Protein 4NAV (pdb70)

Radius of gyration: 31.46 Å; Cα contacts (8 Å, |Δi|>4): 1525; chains: 4; bounding box: 74×83×72 Å

Solvent-accessible surface area: 30899 Å² total; per-residue (Å²): 131,107,68,44,6,36,60,66,28,51,73,54,12,41,88,75,0,44,99,2,77,2,0,0,0,11,0,41,2,0,4,0,34,46,143,74,81,140,71,188,78,41,37,63,25,4,3,3,7,29,28,2,3,27,0,2,95,6,0,61,116,16,48,1,73,3,0,0,0,6,57,48,93,21,52,3,0,55,37,10,0,80,72,17,50,17,102,34,50,68,42,23,115,55,7,102,55,11,1,77,55,8,8,87,86,70,67,36,58,53,71,50,1,0,0,0,0,21,55,90,76,2,36,47,0,3,115,28,14,19,3,27,0,0,2,51,51,12,69,87,132,0,26,129,115,5,174,16,84,3,166,29,142,1,3,85,7,0,0,6,18,0,0,2,2,0,1,15,21,36,64,52,29,119,65,3,26,68,105,40,42,81,188,161,48,10,37,124,132,34,59,74,62,4,41,84,64,0,46,97,1,127,1,0,0,0,11,0,19,0,0,4,0,28,0,38,15,42,1,51,54,79,16,96,81,64,28,47,53,29,124,98,2,3,70,0,3,98,34,0,58,166,25,59,3,74,3,2,0,0,5,57,50,90,24,133,41,0,81,74,46,0,80,104,17,49,13,137,42,66,66,42,22,116,42,7,85,102,11,1,53,48,16,6,143,83,67,68,29,60,53,71,43,0,0,0,0,0,2,8,0,45,2,0,16,0,2,95,30,14,17,3,26,0,0,1,53,28,11,6,47,2,0,23,75,77,8,114,13,82,3,160,28,89,0,16,97,7,0,0,57,16,0,0,30,2,0,11,17,21,54,64,62,53,123,70,30,112,66,79,146,87,140,127,104,56,42,3,38,60,68,27,30,73,62,4,41,69,77,0,42,146,2,122,1,0,0,0,12,1,41,2,0,4,0,23,46,126,76,79,140,77,194,82,40,44,63,22,4,1,2,5,32,21,3,3,20,0,6,98,16,0,64,92,25,56,3,67,4,2,2,0,5,57,49,93,22,60,3,0,99,26,13,0,143,80,27,50,20,62,38,69,71,43,30,115,39,7,94,108,10,2,75,52,14,5,158,84,75,68,23,58,54,99,52,1,0,0,0,0,22,55,90,78,1,33,48,0,2,115,30,14,20,3,26,0,0,1,54,38,11,68,88,134,0,24,130,115,7,119,12,82,3,157,28,116,0,2,61,6,0,0,4,17,0,0,2,2,0,1,17,21,55,65,58,27,122,71,17,31,68,86,50,79,198,119,152,43,10,37,82,140,34,85,74,83,15,40,69,106,0,42,149,1,81,1,0,0,0,11,0,23,1,0,3,0,49,2,55,16,47,1,44,107,60,15,97,75,62,27,46,52,31,123,98,2,2,59,0,2,93,33,0,62,160,20,46,1,68,4,3,0,0,5,57,49,99,26,86,40,0,90,49,44,0,126,109,21,47,18,59,41,34,56,41,26,117,30,8,67,98,15,1,80,58,27,6,158,131,61,67,34,53,52,99,53,1,0,0,0,0,2,9,0,45,1,0,11,0,3,94,30,14,11,8,14,0,0,1,50,23,11,4,45,4,0,23,78,82,5,153,10,83,3,160,28,124,0,16,102,8,0,0,65,17,0,0,30,2,0,14,17,21,49,66,62,50,121,71,31,111,71,80,146,82,145

CATH classification: 3.40.50.1000

Structure (mmCIF, N/CA/C/O backbone):
data_4NAV
#
_entry.id   4NAV
#
_cell.length_a   88.903
_cell.length_b   156.017
_cell.length_c   111.509
_cell.angle_alpha   90.00
_cell.angle_beta   90.00
_cell.angle_gamma   90.00
#
_symmetry.space_group_name_H-M   'C 2 2 21'
#
loop_
_entity.id
_entity.type
_entity.pdbx_description
1 polymer 'HYPOTHETICAL PROTEIN XCC279'
2 water water
#
loop_
_atom_site.group_PDB
_atom_site.id
_atom_site.type_symbol
_atom_site.label_atom_id
_atom_site.label_alt_id
_atom_site.label_comp_id
_atom_site.label_asym_id
_atom_site.label_entity_id
_atom_site.label_seq_id
_atom_site.pdbx_PDB_ins_code
_atom_site.Cartn_x
_atom_site.Cartn_y
_atom_site.Cartn_z
_atom_site.occupancy
_atom_site.B_iso_or_equiv
_atom_site.auth_seq_id
_atom_site.auth_comp_id
_atom_site.auth_asym_id
_atom_site.auth_atom_id
_atom_site.pdbx_PDB_model_num
ATOM 1 N N . MET A 1 1 ? -23.221 41.514 18.297 1.00 82.73 1 MET D N 1
ATOM 2 C CA . MET A 1 1 ? -22.642 41.412 16.910 1.00 82.55 1 MET D CA 1
ATOM 3 C C . MET A 1 1 ? -22.071 40.005 16.594 1.00 72.58 1 MET D C 1
ATOM 4 O O . MET A 1 1 ? -21.004 39.633 17.094 1.00 70.05 1 MET D O 1
ATOM 9 N N . PRO A 1 2 ? -22.765 39.238 15.729 1.00 67.40 2 PRO D N 1
ATOM 10 C CA . PRO A 1 2 ? -22.396 37.830 15.503 1.00 65.95 2 PRO D CA 1
ATOM 11 C C . PRO A 1 2 ? -20.948 37.602 15.021 1.00 61.54 2 PRO D C 1
ATOM 12 O O . PRO A 1 2 ? -20.480 38.315 14.132 1.00 57.77 2 PRO D O 1
ATOM 16 N N . TYR A 1 3 ? -20.271 36.616 15.623 1.00 53.85 3 TYR D N 1
ATOM 17 C CA . TYR A 1 3 ? -18.963 36.125 15.174 1.00 46.87 3 TYR D CA 1
ATOM 18 C C . TYR A 1 3 ? -19.022 35.707 13.718 1.00 43.45 3 TYR D C 1
ATOM 19 O O . TYR A 1 3 ? -19.950 35.007 13.326 1.00 43.12 3 TYR D O 1
ATOM 28 N N . SER A 1 4 ? -18.083 36.210 12.915 1.00 39.71 4 SER D N 1
ATOM 29 C CA . SER A 1 4 ? -17.980 35.789 11.548 1.00 36.58 4 SER D CA 1
ATOM 30 C C . SER A 1 4 ? -16.560 35.505 11.258 1.00 34.47 4 SER D C 1
ATOM 31 O O . SER A 1 4 ? -15.728 36.402 11.311 1.00 33.73 4 SER D O 1
ATOM 34 N N . PRO A 1 5 ? -16.272 34.255 10.904 1.00 34.29 5 PRO D N 1
ATOM 35 C CA . PRO A 1 5 ? -14.897 33.910 10.580 1.00 33.82 5 PRO D CA 1
ATOM 36 C C . PRO A 1 5 ? -14.360 34.778 9.446 1.00 33.98 5 PRO D C 1
ATOM 37 O O . PRO A 1 5 ? -13.142 34.916 9.327 1.00 35.16 5 PRO D O 1
ATOM 41 N N . LEU A 1 6 ? -15.262 35.381 8.664 1.00 33.66 6 LEU D N 1
ATOM 42 C CA . LEU A 1 6 ? -14.880 36.098 7.453 1.00 34.02 6 LEU D CA 1
ATOM 43 C C . LEU A 1 6 ? -14.539 37.559 7.628 1.00 36.09 6 LEU D C 1
ATOM 44 O O . LEU A 1 6 ? -13.915 38.165 6.747 1.00 36.10 6 LEU D O 1
ATOM 49 N N . GLN A 1 7 ? -14.933 38.171 8.731 1.00 39.44 7 GLN D N 1
ATOM 50 C CA . GLN A 1 7 ? -14.584 39.596 8.834 1.00 43.67 7 GLN D CA 1
ATOM 51 C C . GLN A 1 7 ? -13.086 39.692 9.146 1.00 44.45 7 GLN D C 1
ATOM 52 O O . GLN A 1 7 ? -12.445 38.752 9.676 1.00 45.38 7 GLN D O 1
ATOM 58 N N . ASP A 1 8 ? -12.516 40.786 8.695 1.00 44.43 8 ASP D N 1
ATOM 59 C CA . ASP A 1 8 ? -11.080 40.993 8.783 1.00 43.04 8 ASP D CA 1
ATOM 60 C C . ASP A 1 8 ? -10.285 40.065 7.885 1.00 38.87 8 ASP D C 1
ATOM 61 O O . ASP A 1 8 ? -9.080 39.961 8.033 1.00 38.09 8 ASP D O 1
ATOM 66 N N . LEU A 1 9 ? -10.940 39.408 6.937 1.00 36.80 9 LEU D N 1
ATOM 67 C CA . LEU A 1 9 ? -10.238 38.599 5.937 1.00 35.76 9 LEU D CA 1
ATOM 68 C C . LEU A 1 9 ? -10.402 39.232 4.583 1.00 35.29 9 LEU D C 1
ATOM 69 O O . LEU A 1 9 ? -11.431 39.792 4.281 1.00 33.89 9 LEU D O 1
ATOM 74 N N . PRO A 1 10 ? -9.356 39.190 3.763 1.00 37.07 10 PRO D N 1
ATOM 75 C CA . PRO A 1 10 ? -9.482 39.909 2.472 1.00 36.61 10 PRO D CA 1
ATOM 76 C C . PRO A 1 10 ? -10.376 39.195 1.505 1.00 35.81 10 PRO D C 1
ATOM 77 O O . PRO A 1 10 ? -10.431 37.973 1.502 1.00 36.25 10 PRO D O 1
ATOM 81 N N . ALA A 1 11 ? -11.040 39.960 0.666 1.00 37.63 11 ALA D N 1
ATOM 82 C CA . ALA A 1 11 ? -11.917 39.419 -0.374 1.00 39.03 11 ALA D CA 1
ATOM 83 C C . ALA A 1 11 ? -11.286 38.265 -1.187 1.00 39.17 11 ALA D C 1
ATOM 84 O O . ALA A 1 11 ? -11.921 37.237 -1.374 1.00 40.25 11 ALA D O 1
ATOM 86 N N . ASP A 1 12 ? -10.031 38.420 -1.598 1.00 38.20 12 ASP D N 1
ATOM 87 C CA . ASP A 1 12 ? -9.377 37.422 -2.431 1.00 37.08 12 ASP D CA 1
ATOM 88 C C . ASP A 1 12 ? -9.367 36.039 -1.739 1.00 35.54 12 ASP D C 1
ATOM 89 O O . ASP A 1 12 ? -9.622 35.008 -2.353 1.00 35.20 12 ASP D O 1
ATOM 91 N N . LEU A 1 13 ? -9.095 36.041 -0.451 1.00 34.64 13 LEU D N 1
ATOM 92 C CA . LEU A 1 13 ? -8.992 34.823 0.325 1.00 34.47 13 LEU D CA 1
ATOM 93 C C . LEU A 1 13 ? -10.365 34.163 0.468 1.00 35.04 13 LEU D C 1
ATOM 94 O O . LEU A 1 13 ? -10.496 32.952 0.323 1.00 35.66 13 LEU D O 1
ATOM 99 N N . ILE A 1 14 ? -11.363 34.972 0.793 1.00 34.74 14 ILE D N 1
ATOM 100 C CA . ILE A 1 14 ? -12.718 34.510 0.937 1.00 35.91 14 ILE D CA 1
ATOM 101 C C . ILE A 1 14 ? -13.192 33.855 -0.362 1.00 36.61 14 ILE D C 1
ATOM 102 O O . ILE A 1 14 ? -13.822 32.776 -0.345 1.00 34.26 14 ILE D O 1
ATOM 107 N N . ASP A 1 15 ? -12.840 34.471 -1.478 1.00 37.52 15 ASP D N 1
ATOM 108 C CA . ASP A 1 15 ? -13.196 33.924 -2.777 1.00 40.76 15 ASP D CA 1
ATOM 109 C C . ASP A 1 15 ? -12.528 32.570 -3.041 1.00 41.32 15 ASP D C 1
ATOM 110 O O . ASP A 1 15 ? -13.127 31.725 -3.683 1.00 39.86 15 ASP D O 1
ATOM 115 N N . ARG A 1 16 ? -11.300 32.374 -2.562 1.00 41.84 16 ARG D N 1
ATOM 116 C CA . ARG A 1 16 ? -10.630 31.108 -2.774 1.00 41.67 16 ARG D CA 1
ATOM 117 C C . ARG A 1 16 ? -11.229 30.076 -1.870 1.00 40.66 16 ARG D C 1
ATOM 118 O O . ARG A 1 16 ? -11.446 28.941 -2.289 1.00 40.23 16 ARG D O 1
ATOM 126 N N . ALA A 1 17 ? -11.554 30.486 -0.645 1.00 38.30 17 ALA D N 1
ATOM 127 C CA . ALA A 1 17 ? -12.134 29.580 0.325 1.00 36.57 17 ALA D CA 1
ATOM 128 C C . ALA A 1 17 ? -13.500 29.077 -0.142 1.00 35.45 17 ALA D C 1
ATOM 129 O O . ALA A 1 17 ? -13.872 27.937 0.135 1.00 36.06 17 ALA D O 1
ATOM 131 N N . ALA A 1 18 ? -14.233 29.935 -0.839 1.00 34.76 18 ALA D N 1
ATOM 132 C CA . ALA A 1 18 ? -15.536 29.583 -1.415 1.00 36.14 18 ALA D CA 1
ATOM 133 C C . ALA A 1 18 ? -15.479 28.477 -2.459 1.00 37.40 18 ALA D C 1
ATOM 134 O O . ALA A 1 18 ? -16.492 27.831 -2.710 1.00 41.29 18 ALA D O 1
ATOM 136 N N . ARG A 1 19 ? -14.342 28.280 -3.102 1.00 38.44 19 ARG D N 1
ATOM 137 C CA . ARG A 1 19 ? -14.264 27.270 -4.151 1.00 40.95 19 ARG D CA 1
ATOM 138 C C . ARG A 1 19 ? -13.466 26.035 -3.744 1.00 38.46 19 ARG D C 1
ATOM 139 O O . ARG A 1 19 ? -13.152 25.200 -4.559 1.00 35.27 19 ARG D O 1
ATOM 147 N N . VAL A 1 20 ? -13.149 25.944 -2.460 1.00 36.25 20 VAL D N 1
ATOM 148 C CA . VAL A 1 20 ? -12.422 24.824 -1.934 1.00 35.06 20 VAL D CA 1
ATOM 149 C C . VAL A 1 20 ? -13.280 23.569 -1.938 1.00 35.48 20 VAL D C 1
ATOM 150 O O . VAL A 1 20 ? -14.307 23.518 -1.303 1.00 33.67 20 VAL D O 1
ATOM 154 N N . ARG A 1 21 ? -12.787 22.539 -2.615 1.00 37.16 21 ARG D N 1
ATOM 155 C CA . ARG A 1 21 ? -13.445 21.243 -2.691 1.00 37.11 21 ARG D CA 1
ATOM 156 C C . ARG A 1 21 ? -12.639 20.162 -2.028 1.00 36.79 21 ARG D C 1
ATOM 157 O O . ARG A 1 21 ? -13.158 19.072 -1.732 1.00 36.75 21 ARG D O 1
ATOM 165 N N . LEU A 1 22 ? -11.358 20.425 -1.834 1.00 35.88 22 LEU D N 1
ATOM 166 C CA . LEU A 1 22 ? -10.496 19.450 -1.171 1.00 35.85 22 LEU D CA 1
ATOM 167 C C . LEU A 1 22 ? -9.678 20.202 -0.147 1.00 33.85 22 LEU D C 1
ATOM 168 O O . LEU A 1 22 ? -9.028 21.203 -0.459 1.00 31.42 22 LEU D O 1
ATOM 173 N N . ALA A 1 23 ? -9.721 19.722 1.093 1.00 34.35 23 ALA D N 1
ATOM 174 C CA . ALA A 1 23 ? -8.983 20.347 2.202 1.00 33.27 23 ALA D CA 1
ATOM 175 C C . ALA A 1 23 ? -7.996 19.342 2.758 1.00 34.14 23 ALA D C 1
ATOM 176 O O . ALA A 1 23 ? -8.401 18.288 3.253 1.00 35.76 23 ALA D O 1
ATOM 178 N N . CYS A 1 24 ? -6.703 19.654 2.674 1.00 34.13 24 CYS D N 1
ATOM 179 C CA . CYS A 1 24 ? -5.664 18.733 3.136 1.00 34.64 24 CYS D CA 1
ATOM 180 C C . CYS A 1 24 ? -4.971 19.320 4.318 1.00 34.08 24 CYS D C 1
ATOM 181 O O . CYS A 1 24 ? -4.730 20.514 4.354 1.00 34.87 24 CYS D O 1
ATOM 184 N N . PHE A 1 25 ? -4.590 18.481 5.272 1.00 34.94 25 PHE D N 1
ATOM 185 C CA . PHE A 1 25 ? -3.994 18.942 6.513 1.00 33.91 25 PHE D CA 1
ATOM 186 C C . PHE A 1 25 ? -2.774 18.125 6.870 1.00 35.76 25 PHE D C 1
ATOM 187 O O . PHE A 1 25 ? -2.855 16.905 6.985 1.00 36.21 25 PHE D O 1
ATOM 195 N N . ASP A 1 26 ? -1.648 18.804 7.099 1.00 36.84 26 ASP D N 1
ATOM 196 C CA . ASP A 1 26 ? -0.520 18.196 7.791 1.00 38.21 26 ASP D CA 1
ATOM 197 C C . ASP A 1 26 ? -1.022 17.693 9.141 1.00 38.32 26 ASP D C 1
ATOM 198 O O . ASP A 1 26 ? -2.042 18.143 9.643 1.00 37.86 26 ASP D O 1
ATOM 203 N N . VAL A 1 27 ? -0.324 16.754 9.741 1.00 39.72 27 VAL D N 1
ATOM 204 C CA . VAL A 1 27 ? -0.713 16.272 11.062 1.00 39.26 27 VAL D CA 1
ATOM 205 C C . VAL A 1 27 ? 0.033 17.077 12.139 1.00 38.39 27 VAL D C 1
ATOM 206 O O . VAL A 1 27 ? -0.563 17.890 12.860 1.00 35.74 27 VAL D O 1
ATOM 210 N N . ASP A 1 28 ? 1.323 16.806 12.261 1.00 39.31 28 ASP D N 1
ATOM 211 C CA . ASP A 1 28 ? 2.102 17.365 13.337 1.00 38.88 28 ASP D CA 1
ATOM 212 C C . ASP A 1 28 ? 2.394 18.806 13.139 1.00 37.46 28 ASP D C 1
ATOM 213 O O . ASP A 1 28 ? 2.920 19.225 12.090 1.00 37.75 28 ASP D O 1
ATOM 218 N N . GLY A 1 29 ? 2.033 19.555 14.173 1.00 36.47 29 GLY D N 1
ATOM 219 C CA . GLY A 1 29 ? 2.173 20.995 14.190 1.00 36.96 29 GLY D CA 1
ATOM 220 C C . GLY A 1 29 ? 0.980 21.740 13.623 1.00 37.18 29 GLY D C 1
ATOM 221 O O . GLY A 1 29 ? 0.938 22.973 13.684 1.00 37.90 29 GLY D O 1
ATOM 222 N N . THR A 1 30 ? 0.015 21.002 13.080 1.00 37.12 30 THR D N 1
ATOM 223 C CA . THR A 1 30 ? -1.111 21.580 12.371 1.00 36.85 30 THR D CA 1
ATOM 224 C C . THR A 1 30 ? -2.422 21.158 13.026 1.00 37.29 30 THR D C 1
ATOM 225 O O . THR A 1 30 ? -3.196 22.016 13.470 1.00 36.57 30 THR D O 1
ATOM 229 N N . LEU A 1 31 ? -2.629 19.844 13.151 1.00 37.97 31 LEU D N 1
ATOM 230 C CA . LEU A 1 31 ? -3.674 19.285 14.041 1.00 38.35 31 LEU D CA 1
ATOM 231 C C . LEU A 1 31 ? -3.155 18.961 15.447 1.00 38.44 31 LEU D C 1
ATOM 232 O O . LEU A 1 31 ? -3.872 18.418 16.282 1.00 40.44 31 LEU D O 1
ATOM 237 N N . THR A 1 32 ? -1.889 19.276 15.681 1.00 39.43 32 THR D N 1
ATOM 238 C CA . THR A 1 32 ? -1.150 18.868 16.881 1.00 38.54 32 THR D CA 1
ATOM 239 C C . THR A 1 32 ? -0.335 20.082 17.220 1.00 37.12 32 THR D C 1
ATOM 240 O O . THR A 1 32 ? -0.075 20.908 16.356 1.00 36.83 32 THR D O 1
ATOM 244 N N . ASP A 1 33 ? 0.057 20.208 18.478 1.00 37.62 33 ASP D N 1
ATOM 245 C CA . ASP A 1 33 ? 0.939 21.314 18.920 1.00 36.21 33 ASP D CA 1
ATOM 246 C C . ASP A 1 33 ? 2.431 21.044 18.658 1.00 36.43 33 ASP D C 1
ATOM 247 O O . ASP A 1 33 ? 3.305 21.702 19.244 1.00 36.31 33 ASP D O 1
ATOM 252 N N . GLY A 1 34 ? 2.694 20.042 17.819 1.00 35.56 34 GLY D N 1
ATOM 253 C CA . GLY A 1 34 ? 4.011 19.621 17.455 1.00 36.36 34 GLY D CA 1
ATOM 254 C C . GLY A 1 34 ? 4.613 18.561 18.378 1.00 38.12 34 GLY D C 1
ATOM 255 O O . GLY A 1 34 ? 5.737 18.091 18.148 1.00 39.33 34 GLY D O 1
ATOM 256 N N . ARG A 1 35 ? 3.910 18.208 19.440 1.00 38.09 35 ARG D N 1
ATOM 257 C CA . ARG A 1 35 ? 4.465 17.295 20.435 1.00 39.62 35 ARG D CA 1
ATOM 258 C C . ARG A 1 35 ? 4.317 15.818 20.064 1.00 39.41 35 ARG D C 1
ATOM 259 O O . ARG A 1 35 ? 3.281 15.407 19.575 1.00 42.61 35 ARG D O 1
ATOM 267 N N . LEU A 1 36 ? 5.374 15.048 20.294 1.00 39.49 36 LEU D N 1
ATOM 268 C CA . LEU A 1 36 ? 5.363 13.584 20.243 1.00 39.19 36 LEU D CA 1
ATOM 269 C C . LEU A 1 36 ? 5.696 12.999 21.616 1.00 38.38 36 LEU D C 1
ATOM 270 O O . LEU A 1 36 ? 6.795 13.186 22.142 1.00 36.17 36 LEU D O 1
ATOM 275 N N . TYR A 1 37 ? 4.727 12.291 22.182 1.00 37.50 37 TYR D N 1
ATOM 276 C CA . TYR A 1 37 ? 4.884 11.681 23.475 1.00 37.68 37 TYR D CA 1
ATOM 277 C C . TYR A 1 37 ? 5.506 10.286 23.256 1.00 39.89 37 TYR D C 1
ATOM 278 O O . TYR A 1 37 ? 4.910 9.411 22.609 1.00 39.76 37 TYR D O 1
ATOM 287 N N . TYR A 1 38 ? 6.715 10.120 23.761 1.00 40.81 38 TYR D N 1
ATOM 288 C CA . TYR A 1 38 ? 7.426 8.864 23.688 1.00 43.90 38 TYR D CA 1
ATOM 289 C C . TYR A 1 38 ? 7.293 8.189 25.017 1.00 46.13 38 TYR D C 1
ATOM 290 O O . TYR A 1 38 ? 7.576 8.787 26.058 1.00 45.73 38 TYR D O 1
ATOM 299 N N . ASP A 1 39 ? 6.903 6.923 24.989 1.00 50.34 39 ASP D N 1
ATOM 300 C CA . ASP A 1 39 ? 6.807 6.118 26.224 1.00 54.24 39 ASP D CA 1
ATOM 301 C C . ASP A 1 39 ? 8.094 5.315 26.403 1.00 56.86 39 ASP D C 1
ATOM 302 O O . ASP A 1 39 ? 9.007 5.417 25.585 1.00 57.06 39 ASP D O 1
ATOM 307 N N . HIS A 1 40 ? 8.192 4.537 27.466 1.00 62.54 40 HIS D N 1
ATOM 308 C CA . HIS A 1 40 ? 9.474 3.886 27.796 1.00 68.75 40 HIS D CA 1
ATOM 309 C C . HIS A 1 40 ? 9.976 2.858 26.739 1.00 69.51 40 HIS D C 1
ATOM 310 O O . HIS A 1 40 ? 11.138 2.452 26.764 1.00 71.47 40 HIS D O 1
ATOM 317 N N . ALA A 1 41 ? 9.100 2.456 25.822 1.00 68.88 41 ALA D N 1
ATOM 318 C CA . ALA A 1 41 ? 9.438 1.505 24.775 1.00 70.24 41 ALA D CA 1
ATOM 319 C C . ALA A 1 41 ? 9.496 2.185 23.417 1.00 71.19 41 ALA D C 1
ATOM 320 O O . ALA A 1 41 ? 9.418 1.521 22.382 1.00 72.90 41 ALA D O 1
ATOM 322 N N . GLY A 1 42 ? 9.584 3.513 23.402 1.00 71.54 42 GLY D N 1
ATOM 323 C CA . GLY A 1 42 ? 9.644 4.265 22.139 1.00 68.51 42 GLY D CA 1
ATOM 324 C C . GLY A 1 42 ? 8.338 4.411 21.382 1.00 65.11 42 GLY D C 1
ATOM 325 O O . GLY A 1 42 ? 8.313 5.082 20.336 1.00 64.77 42 GLY D O 1
ATOM 326 N N . ASN A 1 43 ? 7.262 3.789 21.876 1.00 63.28 43 ASN D N 1
ATOM 327 C CA . ASN A 1 43 ? 5.931 3.973 21.276 1.00 64.00 43 ASN D CA 1
ATOM 328 C C . ASN A 1 43 ? 5.434 5.425 21.366 1.00 60.68 43 ASN D C 1
ATOM 329 O O . ASN A 1 43 ? 5.587 6.081 22.397 1.00 63.02 43 ASN D O 1
ATOM 331 N N . GLU A 1 44 ? 4.838 5.922 20.286 1.00 56.93 44 GLU D N 1
ATOM 332 C CA . GLU A 1 44 ? 4.497 7.344 20.171 1.00 54.51 44 GLU D CA 1
ATOM 333 C C . GLU A 1 44 ? 2.992 7.662 20.274 1.00 51.13 44 GLU D C 1
ATOM 334 O O . GLU A 1 44 ? 2.161 6.872 19.845 1.00 49.40 44 GLU D O 1
ATOM 340 N N . SER A 1 45 ? 2.668 8.825 20.855 1.00 47.59 45 SER D N 1
ATOM 341 C CA . SER A 1 45 ? 1.317 9.360 20.863 1.00 44.36 45 SER D CA 1
ATOM 342 C C . SER A 1 45 ? 1.349 10.820 20.462 1.00 43.14 45 SER D C 1
ATOM 343 O O . SER A 1 45 ? 2.364 11.493 20.619 1.00 42.65 45 SER D O 1
ATOM 346 N N . LYS A 1 46 ? 0.203 11.321 20.007 1.00 43.33 46 LYS D N 1
ATOM 347 C CA . LYS A 1 46 ? 0.033 12.733 19.645 1.00 41.32 46 LYS D CA 1
ATOM 348 C C . LYS A 1 46 ? -1.272 13.194 20.238 1.00 40.57 46 LYS D C 1
ATOM 349 O O . LYS A 1 46 ? -2.121 12.377 20.527 1.00 40.52 46 LYS D O 1
ATOM 355 N N . ALA A 1 47 ? -1.438 14.503 20.402 1.00 39.70 47 ALA D N 1
ATOM 356 C CA . ALA A 1 47 ? -2.696 15.040 20.864 1.00 38.96 47 ALA D CA 1
ATOM 357 C C . ALA A 1 47 ? -3.413 15.791 19.764 1.00 38.83 47 ALA D C 1
ATOM 358 O O . ALA A 1 47 ? -2.928 16.818 19.266 1.00 41.83 47 ALA D O 1
ATOM 360 N N . PHE A 1 48 ? -4.579 15.290 19.391 1.00 38.78 48 PHE D N 1
ATOM 361 C CA . PHE A 1 48 ? -5.494 16.031 18.524 1.00 37.64 48 PHE D CA 1
ATOM 362 C C . PHE A 1 48 ? -6.490 16.782 19.395 1.00 37.63 48 PHE D C 1
ATOM 363 O O . PHE A 1 48 ? -6.471 16.633 20.614 1.00 39.21 48 PHE D O 1
ATOM 371 N N . ASN A 1 49 ? -7.323 17.610 18.768 1.00 36.50 49 ASN D N 1
ATOM 372 C CA . ASN A 1 49 ? -8.174 18.559 19.454 1.00 36.24 49 ASN D CA 1
ATOM 373 C C . ASN A 1 49 ? -9.617 18.358 19.014 1.00 36.66 49 ASN D C 1
ATOM 374 O O . ASN A 1 49 ? -9.858 18.289 17.820 1.00 36.60 49 ASN D O 1
ATOM 379 N N . VAL A 1 50 ? -10.576 18.355 19.938 1.00 36.15 50 VAL D N 1
ATOM 380 C CA . VAL A 1 50 ? -11.953 18.085 19.559 1.00 36.94 50 VAL D CA 1
ATOM 381 C C . VAL A 1 50 ? -12.619 19.170 18.763 1.00 35.74 50 VAL D C 1
ATOM 382 O O . VAL A 1 50 ? -13.482 18.862 17.962 1.00 34.08 50 VAL D O 1
ATOM 386 N N . LEU A 1 51 ? -12.231 20.435 18.969 1.00 35.92 51 LEU D N 1
ATOM 387 C CA . LEU A 1 51 ? -12.752 21.517 18.117 1.00 35.21 51 LEU D CA 1
ATOM 388 C C . LEU A 1 51 ? -12.302 21.330 16.688 1.00 32.79 51 LEU D C 1
ATOM 389 O O . LEU A 1 51 ? -13.079 21.495 15.752 1.00 34.11 51 LEU D O 1
ATOM 394 N N . ASP A 1 52 ? -11.058 20.934 16.522 1.00 30.91 52 ASP D N 1
ATOM 395 C CA . ASP A 1 52 ? -10.568 20.595 15.196 1.00 30.25 52 ASP D CA 1
ATOM 396 C C . ASP A 1 52 ? -11.396 19.449 14.606 1.00 30.63 52 ASP D C 1
ATOM 397 O O . ASP A 1 52 ? -11.852 19.519 13.466 1.00 30.44 52 ASP D O 1
ATOM 402 N N . GLY A 1 53 ? -11.646 18.409 15.393 1.00 31.83 53 GLY D N 1
ATOM 403 C CA . GLY A 1 53 ? -12.475 17.268 14.945 1.00 33.00 53 GLY D CA 1
ATOM 404 C C . GLY A 1 53 ? -13.869 17.654 14.503 1.00 33.77 53 GLY D C 1
ATOM 405 O O . GLY A 1 53 ? -14.332 17.245 13.435 1.00 33.41 53 GLY D O 1
ATOM 406 N N . GLN A 1 54 ? -14.539 18.450 15.330 1.00 34.26 54 GLN D N 1
ATOM 407 C CA . GLN A 1 54 ? -15.831 18.949 14.962 1.00 34.64 54 GLN D CA 1
ATOM 408 C C . GLN A 1 54 ? -15.727 19.733 13.635 1.00 33.11 54 GLN D C 1
ATOM 409 O O . GLN A 1 54 ? -16.550 19.539 12.751 1.00 31.62 54 GLN D O 1
ATOM 415 N N . GLY A 1 55 ? -14.706 20.572 13.479 1.00 31.36 55 GLY D N 1
ATOM 416 C CA . GLY A 1 55 ? -14.553 21.309 12.220 1.00 30.97 55 GLY D CA 1
ATOM 417 C C . GLY A 1 55 ? -14.381 20.417 10.987 1.00 31.50 55 GLY D C 1
ATOM 418 O O . GLY A 1 55 ? -14.954 20.660 9.933 1.00 30.32 55 GLY D O 1
ATOM 419 N N . LEU A 1 56 ? -13.615 19.342 11.133 1.00 31.90 56 LEU D N 1
ATOM 420 C CA . LEU A 1 56 ? -13.315 18.500 10.001 1.00 31.99 56 LEU D CA 1
ATOM 421 C C . LEU A 1 56 ? -14.525 17.719 9.500 1.00 33.01 56 LEU D C 1
ATOM 422 O O . LEU A 1 56 ? -14.743 17.601 8.306 1.00 32.40 56 LEU D O 1
ATOM 427 N N . LYS A 1 57 ? -15.295 17.168 10.429 1.00 35.18 57 LYS D N 1
ATOM 428 C CA . LYS A 1 57 ? -16.551 16.519 10.121 1.00 37.09 57 LYS D CA 1
ATOM 429 C C . LYS A 1 57 ? -17.484 17.464 9.351 1.00 37.26 57 LYS D C 1
ATOM 430 O O . LYS A 1 57 ? -18.166 17.052 8.420 1.00 36.40 57 LYS D O 1
ATOM 436 N N . GLN A 1 58 ? -17.472 18.737 9.723 1.00 36.35 58 GLN D N 1
ATOM 437 C CA . GLN A 1 58 ? -18.395 19.683 9.140 1.00 35.88 58 GLN D CA 1
ATOM 438 C C . GLN A 1 58 ? -18.039 19.983 7.719 1.00 34.61 58 GLN D C 1
ATOM 439 O O . GLN A 1 58 ? -18.936 20.134 6.868 1.00 34.73 58 GLN D O 1
ATOM 445 N N . LEU A 1 59 ? -16.737 20.053 7.450 1.00 33.52 59 LEU D N 1
ATOM 446 C CA . LEU A 1 59 ? -16.255 20.091 6.075 1.00 32.78 59 LEU D CA 1
ATOM 447 C C . LEU A 1 59 ? -16.732 18.865 5.306 1.00 33.83 59 LEU D C 1
ATOM 448 O O . LEU A 1 59 ? -17.295 18.988 4.223 1.00 33.06 59 LEU D O 1
ATOM 453 N N . GLU A 1 60 ? -16.568 17.681 5.887 1.00 34.73 60 GLU D N 1
ATOM 454 C CA . GLU A 1 60 ? -17.007 16.503 5.181 1.00 37.81 60 GLU D CA 1
ATOM 455 C C . GLU A 1 60 ? -18.543 16.607 4.959 1.00 38.17 60 GLU D C 1
ATOM 456 O O . GLU A 1 60 ? -19.031 16.414 3.855 1.00 37.66 60 GLU D O 1
ATOM 462 N N . HIS A 1 61 ? -19.274 16.957 6.008 1.00 38.21 61 HIS D N 1
ATOM 463 C CA . HIS A 1 61 ? -20.721 17.087 5.966 1.00 39.33 61 HIS D CA 1
ATOM 464 C C . HIS A 1 61 ? -21.192 18.115 4.944 1.00 38.59 61 HIS D C 1
ATOM 465 O O . HIS A 1 61 ? -22.301 17.992 4.394 1.00 39.19 61 HIS D O 1
ATOM 472 N N . ALA A 1 62 ? -20.342 19.092 4.662 1.00 36.96 62 ALA D N 1
ATOM 473 C CA . ALA A 1 62 ? -20.630 20.072 3.638 1.00 36.92 62 ALA D CA 1
ATOM 474 C C . ALA A 1 62 ? -20.049 19.690 2.281 1.00 37.61 62 ALA D C 1
ATOM 475 O O . ALA A 1 62 ? -19.971 20.513 1.360 1.00 37.21 62 ALA D O 1
ATOM 477 N N . GLY A 1 63 ? -19.721 18.425 2.123 1.00 39.04 63 GLY D N 1
ATOM 478 C CA . GLY A 1 63 ? -19.424 17.904 0.788 1.00 40.74 63 GLY D CA 1
ATOM 479 C C . GLY A 1 63 ? -18.046 18.228 0.302 1.00 39.01 63 GLY D C 1
ATOM 480 O O . GLY A 1 63 ? -17.749 18.071 -0.880 1.00 39.85 63 GLY D O 1
ATOM 481 N N . ILE A 1 64 ? -17.199 18.632 1.234 1.00 37.98 64 ILE D N 1
ATOM 482 C CA . ILE A 1 64 ? -15.831 18.924 0.931 1.00 36.29 64 ILE D CA 1
ATOM 483 C C . ILE A 1 64 ? -15.037 17.714 1.319 1.00 35.94 64 ILE D C 1
ATOM 484 O O . ILE A 1 64 ? -15.175 17.258 2.423 1.00 36.17 64 ILE D O 1
ATOM 489 N N . HIS A 1 65 ? -14.181 17.233 0.429 1.00 36.44 65 HIS D N 1
ATOM 490 C CA . HIS A 1 65 ? -13.296 16.125 0.744 1.00 38.92 65 HIS D CA 1
ATOM 491 C C . HIS A 1 65 ? -12.136 16.544 1.676 1.00 36.68 65 HIS D C 1
ATOM 492 O O . HIS A 1 65 ? -11.491 17.562 1.468 1.00 35.33 65 HIS D O 1
ATOM 499 N N . VAL A 1 66 ? -11.912 15.768 2.728 1.00 36.08 66 VAL D N 1
ATOM 500 C CA . VAL A 1 66 ? -10.857 16.063 3.682 1.00 34.83 66 VAL D CA 1
ATOM 501 C C . VAL A 1 66 ? -9.798 14.965 3.711 1.00 35.80 66 VAL D C 1
ATOM 502 O O . VAL A 1 66 ? -10.103 13.782 3.706 1.00 36.06 66 VAL D O 1
ATOM 506 N N . ALA A 1 67 ? -8.542 15.373 3.709 1.00 36.19 67 ALA D N 1
ATOM 507 C CA . ALA A 1 67 ? -7.450 14.427 3.681 1.00 38.51 67 ALA D CA 1
ATOM 508 C C . ALA A 1 67 ? -6.381 14.838 4.665 1.00 40.04 67 ALA D C 1
ATOM 509 O O . ALA A 1 67 ? -6.097 16.024 4.815 1.00 40.87 67 ALA D O 1
ATOM 511 N N . LEU A 1 68 ? -5.826 13.865 5.366 1.00 43.79 68 LEU D N 1
ATOM 512 C CA . LEU A 1 68 ? -4.667 14.090 6.235 1.00 44.93 68 LEU D CA 1
ATOM 513 C C . LEU A 1 68 ? -3.449 13.560 5.512 1.00 45.89 68 LEU D C 1
ATOM 514 O O . LEU A 1 68 ? -3.526 12.515 4.873 1.00 45.32 68 LEU D O 1
ATOM 519 N N . ILE A 1 69 ? -2.347 14.296 5.575 1.00 45.79 69 ILE D N 1
ATOM 520 C CA . ILE A 1 69 ? -1.157 13.936 4.818 1.00 47.95 69 ILE D CA 1
ATOM 521 C C . ILE A 1 69 ? 0.062 14.092 5.691 1.00 51.82 69 ILE D C 1
ATOM 522 O O . ILE A 1 69 ? 0.393 15.192 6.122 1.00 54.15 69 ILE D O 1
ATOM 527 N N . THR A 1 70 ? 0.703 12.965 5.965 1.00 57.10 70 THR D N 1
ATOM 528 C CA . THR A 1 70 ? 1.845 12.905 6.855 1.00 60.62 70 THR D CA 1
ATOM 529 C C . THR A 1 70 ? 2.973 12.098 6.203 1.00 65.57 70 THR D C 1
ATOM 530 O O . THR A 1 70 ? 2.730 11.121 5.476 1.00 68.53 70 THR D O 1
ATOM 534 N N . ALA A 1 71 ? 4.203 12.527 6.458 1.00 68.58 71 ALA D N 1
ATOM 535 C CA . ALA A 1 71 ? 5.393 11.786 6.046 1.00 72.41 71 ALA D CA 1
ATOM 536 C C . ALA A 1 71 ? 5.649 10.593 6.983 1.00 73.40 71 ALA D C 1
ATOM 537 O O . ALA A 1 71 ? 6.200 9.576 6.557 1.00 77.59 71 ALA D O 1
ATOM 539 N N . ARG A 1 72 ? 5.246 10.726 8.252 1.00 73.83 72 ARG D N 1
ATOM 540 C CA . ARG A 1 72 ? 5.431 9.676 9.265 1.00 74.31 72 ARG D CA 1
ATOM 541 C C . ARG A 1 72 ? 4.541 8.507 8.915 1.00 77.46 72 ARG D C 1
ATOM 542 O O . ARG A 1 72 ? 3.517 8.678 8.287 1.00 76.05 72 ARG D O 1
ATOM 544 N N . ALA A 1 73 ? 4.950 7.309 9.301 1.00 87.04 73 ALA D N 1
ATOM 545 C CA . ALA A 1 73 ? 4.180 6.104 9.006 1.00 90.00 73 ALA D CA 1
ATOM 546 C C . ALA A 1 73 ? 3.382 5.695 10.246 1.00 91.79 73 ALA D C 1
ATOM 547 O O . ALA A 1 73 ? 3.565 4.594 10.745 1.00 94.94 73 ALA D O 1
ATOM 549 N N . SER A 1 74 ? 2.516 6.580 10.755 1.00 88.42 74 SER D N 1
ATOM 550 C CA . SER A 1 74 ? 1.891 6.369 12.085 1.00 86.64 74 SER D CA 1
ATOM 551 C C . SER A 1 74 ? 0.462 5.811 12.033 1.00 85.07 74 SER D C 1
ATOM 552 O O . SER A 1 74 ? -0.384 6.336 11.323 1.00 85.91 74 SER D O 1
ATOM 555 N N . LEU A 1 75 ? 0.195 4.747 12.794 1.00 82.97 75 LEU D N 1
ATOM 556 C CA . LEU A 1 75 ? -1.172 4.228 12.913 1.00 81.41 75 LEU D CA 1
ATOM 557 C C . LEU A 1 75 ? -2.098 5.258 13.606 1.00 77.22 75 LEU D C 1
ATOM 558 O O . LEU A 1 75 ? -3.321 5.217 13.399 1.00 74.76 75 LEU D O 1
ATOM 560 N N . SER A 1 76 ? -1.513 6.157 14.420 1.00 70.83 76 SER D N 1
ATOM 561 C CA . SER A 1 76 ? -2.259 7.218 15.132 1.00 66.21 76 SER D CA 1
ATOM 562 C C . SER A 1 76 ? -3.124 8.000 14.183 1.00 62.69 76 SER D C 1
ATOM 563 O O . SER A 1 76 ? -4.322 8.162 14.393 1.00 58.62 76 SER D O 1
ATOM 566 N N . ALA A 1 77 ? -2.465 8.508 13.151 1.00 59.33 77 ALA D N 1
ATOM 567 C CA . ALA A 1 77 ? -3.075 9.373 12.177 1.00 56.32 77 ALA D CA 1
ATOM 568 C C . ALA A 1 77 ? -4.173 8.649 11.407 1.00 56.24 77 ALA D C 1
ATOM 569 O O . ALA A 1 77 ? -5.246 9.226 11.154 1.00 51.60 77 ALA D O 1
ATOM 571 N N . GLU A 1 78 ? -3.900 7.394 11.043 1.00 57.76 78 GLU D N 1
ATOM 572 C CA . GLU A 1 78 ? -4.905 6.546 10.402 1.00 59.11 78 GLU D CA 1
ATOM 573 C C . GLU A 1 78 ? -6.114 6.400 11.338 1.00 59.40 78 GLU D C 1
ATOM 574 O O . GLU A 1 78 ? -7.244 6.668 10.930 1.00 59.58 78 GLU D O 1
ATOM 577 N N . LYS A 1 79 ? -5.878 5.988 12.586 1.00 58.51 79 LYS D N 1
ATOM 578 C CA . LYS A 1 79 ? -6.974 5.805 13.549 1.00 58.08 79 LYS D CA 1
ATOM 579 C C . LYS A 1 79 ? -7.804 7.094 13.721 1.00 57.20 79 LYS D C 1
ATOM 580 O O . LYS A 1 79 ? -9.043 7.039 13.804 1.00 60.43 79 LYS D O 1
ATOM 583 N N . ARG A 1 80 ? -7.129 8.246 13.705 1.00 52.63 80 ARG D N 1
ATOM 584 C CA . ARG A 1 80 ? -7.783 9.533 13.807 1.00 49.53 80 ARG D CA 1
ATOM 585 C C . ARG A 1 80 ? -8.679 9.823 12.604 1.00 50.28 80 ARG D C 1
ATOM 586 O O . ARG A 1 80 ? -9.798 10.333 12.755 1.00 46.38 80 ARG D O 1
ATOM 594 N N . GLY A 1 81 ? -8.161 9.550 11.412 1.00 52.31 81 GLY D N 1
ATOM 595 C CA . GLY A 1 81 ? -8.943 9.693 10.195 1.00 53.52 81 GLY D CA 1
ATOM 596 C C . GLY A 1 81 ? -10.192 8.828 10.211 1.00 58.34 81 GLY D C 1
ATOM 597 O O . GLY A 1 81 ? -11.263 9.281 9.784 1.00 62.83 81 GLY D O 1
ATOM 598 N N . GLN A 1 82 ? -10.069 7.585 10.689 1.00 60.26 82 GLN D N 1
ATOM 599 C CA . GLN A 1 82 ? -11.224 6.685 10.761 1.00 61.50 82 GLN D CA 1
ATOM 600 C C . GLN A 1 82 ? -12.268 7.267 11.706 1.00 61.53 82 GLN D C 1
ATOM 601 O O . GLN A 1 82 ? -13.426 7.368 11.333 1.00 69.09 82 GLN D O 1
ATOM 603 N N . ASP A 1 83 ? -11.857 7.727 12.883 1.00 59.72 83 ASP D N 1
ATOM 604 C CA . ASP A 1 83 ? -12.805 8.270 13.863 1.00 58.06 83 ASP D CA 1
ATOM 605 C C . ASP A 1 83 ? -13.629 9.433 13.331 1.00 57.14 83 ASP D C 1
ATOM 606 O O . ASP A 1 83 ? -14.745 9.653 13.783 1.00 57.15 83 ASP D O 1
ATOM 611 N N . LEU A 1 84 ? -13.070 10.202 12.403 1.00 55.84 84 LEU D N 1
ATOM 612 C CA . LEU A 1 84 ? -13.761 11.367 11.857 1.00 57.07 84 LEU D CA 1
ATOM 613 C C . LEU A 1 84 ? -14.332 11.131 10.447 1.00 59.66 84 LEU D C 1
ATOM 614 O O . LEU A 1 84 ? -15.045 12.005 9.921 1.00 57.44 84 LEU D O 1
ATOM 619 N N . GLY A 1 85 ? -13.987 9.989 9.835 1.00 60.16 85 GLY D N 1
ATOM 620 C CA . GLY A 1 85 ? -14.419 9.661 8.477 1.00 58.66 85 GLY D CA 1
ATOM 621 C C . GLY A 1 85 ? -13.723 10.487 7.404 1.00 58.30 85 GLY D C 1
ATOM 622 O O . GLY A 1 85 ? -14.384 11.075 6.540 1.00 60.62 85 GLY D O 1
ATOM 623 N N . LEU A 1 86 ? -12.389 10.542 7.453 1.00 55.99 86 LEU D N 1
ATOM 624 C CA . LEU A 1 86 ? -11.599 11.275 6.463 1.00 55.16 86 LEU D CA 1
ATOM 625 C C . LEU A 1 86 ? -10.544 10.392 5.797 1.00 57.82 86 LEU D C 1
ATOM 626 O O . LEU A 1 86 ? -10.081 9.417 6.382 1.00 60.26 86 LEU D O 1
ATOM 631 N N . HIS A 1 87 ? -10.164 10.740 4.568 1.00 59.59 87 HIS D N 1
ATOM 632 C CA . HIS A 1 87 ? -9.058 10.076 3.880 1.00 62.09 87 HIS D CA 1
ATOM 633 C C . HIS A 1 87 ? -7.763 10.387 4.568 1.00 61.53 87 HIS D C 1
ATOM 634 O O . HIS A 1 87 ? -7.580 11.499 5.049 1.00 57.50 87 HIS D O 1
ATOM 641 N N . VAL A 1 88 ? -6.836 9.433 4.481 1.00 62.04 88 VAL D N 1
ATOM 642 C CA . VAL A 1 88 ? -5.499 9.568 5.032 1.00 60.06 88 VAL D CA 1
ATOM 643 C C . VAL A 1 88 ? -4.482 9.012 4.039 1.00 63.41 88 VAL D C 1
ATOM 644 O O . VAL A 1 88 ? -4.746 8.034 3.355 1.00 63.99 88 VAL D O 1
ATOM 648 N N . GLN A 1 89 ? -3.332 9.672 3.942 1.00 69.29 89 GLN D N 1
ATOM 649 C CA . GLN A 1 89 ? -2.219 9.197 3.128 1.00 74.89 89 GLN D CA 1
ATOM 650 C C . GLN A 1 89 ? -0.973 9.330 3.968 1.00 73.74 89 GLN D C 1
ATOM 651 O O . GLN A 1 89 ? -0.617 10.403 4.443 1.00 69.70 89 GLN D O 1
ATOM 657 N N . ILE A 1 90 ? -0.323 8.203 4.166 1.00 78.55 90 ILE D N 1
ATOM 658 C CA . ILE A 1 90 ? 0.687 8.098 5.174 1.00 77.38 90 ILE D CA 1
ATOM 659 C C . ILE A 1 90 ? 2.017 7.784 4.515 1.00 75.50 90 ILE D C 1
ATOM 660 O O . ILE A 1 90 ? 2.064 7.152 3.456 1.00 74.55 90 ILE D O 1
ATOM 665 N N . GLY A 1 91 ? 3.089 8.245 5.145 1.00 74.59 91 GLY D N 1
ATOM 666 C CA . GLY A 1 91 ? 4.435 7.967 4.678 1.00 74.83 91 GLY D CA 1
ATOM 667 C C . GLY A 1 91 ? 4.731 8.614 3.343 1.00 74.64 91 GLY D C 1
ATOM 668 O O . GLY A 1 91 ? 5.358 8.018 2.484 1.00 75.34 91 GLY D O 1
ATOM 669 N N . VAL A 1 92 ? 4.300 9.851 3.168 1.00 73.91 92 VAL D N 1
ATOM 670 C CA . VAL A 1 92 ? 4.398 10.493 1.869 1.00 74.06 92 VAL D CA 1
ATOM 671 C C . VAL A 1 92 ? 5.756 11.196 1.709 1.00 72.79 92 VAL D C 1
ATOM 672 O O . VAL A 1 92 ? 6.135 12.051 2.530 1.00 63.39 92 VAL D O 1
ATOM 676 N N . LYS A 1 93 ? 6.494 10.786 0.665 1.00 74.68 93 LYS D N 1
ATOM 677 C CA . LYS A 1 93 ? 7.816 11.341 0.358 1.00 74.22 93 LYS D CA 1
ATOM 678 C C . LYS A 1 93 ? 7.656 12.787 -0.144 1.00 70.20 93 LYS D C 1
ATOM 679 O O . LYS A 1 93 ? 8.393 13.675 0.284 1.00 70.75 93 LYS D O 1
ATOM 681 N N . ASN A 1 94 ? 6.678 13.025 -1.013 1.00 65.92 94 ASN D N 1
ATOM 682 C CA . ASN A 1 94 ? 6.407 14.384 -1.497 1.00 64.64 94 ASN D CA 1
ATOM 683 C C . ASN A 1 94 ? 4.925 14.759 -1.429 1.00 59.65 94 ASN D C 1
ATOM 684 O O . ASN A 1 94 ? 4.081 14.128 -2.077 1.00 59.90 94 ASN D O 1
ATOM 689 N N . LYS A 1 95 ? 4.626 15.822 -0.691 1.00 53.75 95 LYS D N 1
ATOM 690 C CA . LYS A 1 95 ? 3.241 16.167 -0.403 1.00 50.83 95 LYS D CA 1
ATOM 691 C C . LYS A 1 95 ? 2.543 16.776 -1.610 1.00 50.26 95 LYS D C 1
ATOM 692 O O . LYS A 1 95 ? 1.383 16.474 -1.874 1.00 47.97 95 LYS D O 1
ATOM 698 N N . ARG A 1 96 ? 3.272 17.568 -2.387 1.00 50.31 96 ARG D N 1
ATOM 699 C CA . ARG A 1 96 ? 2.739 18.050 -3.665 1.00 49.08 96 ARG D CA 1
ATOM 700 C C . ARG A 1 96 ? 2.196 16.900 -4.500 1.00 48.80 96 ARG D C 1
ATOM 701 O O . ARG A 1 96 ? 1.047 16.928 -4.898 1.00 50.06 96 ARG D O 1
ATOM 709 N N . LEU A 1 97 ? 3.029 15.886 -4.756 1.00 50.50 97 LEU D N 1
ATOM 710 C CA . LEU A 1 97 ? 2.638 14.738 -5.593 1.00 49.63 97 LEU D CA 1
ATOM 711 C C . LEU A 1 97 ? 1.418 14.043 -5.004 1.00 47.78 97 LEU D C 1
ATOM 712 O O . LEU A 1 97 ? 0.514 13.668 -5.740 1.00 45.74 97 LEU D O 1
ATOM 714 N N . ALA A 1 98 ? 1.365 13.915 -3.677 1.00 46.60 98 ALA D N 1
ATOM 715 C CA . ALA A 1 98 ? 0.201 13.312 -3.035 1.00 46.16 98 ALA D CA 1
ATOM 716 C C . ALA A 1 98 ? -1.050 14.125 -3.339 1.00 46.87 98 ALA D C 1
ATOM 717 O O . ALA A 1 98 ? -2.054 13.584 -3.789 1.00 47.74 98 ALA D O 1
ATOM 719 N N . VAL A 1 99 ? -0.974 15.432 -3.099 1.00 46.03 99 VAL D N 1
ATOM 720 C CA . VAL A 1 99 ? -2.078 16.328 -3.395 1.00 44.77 99 VAL D CA 1
ATOM 721 C C . VAL A 1 99 ? -2.498 16.242 -4.867 1.00 45.54 99 VAL D C 1
ATOM 722 O O . VAL A 1 99 ? -3.682 16.095 -5.174 1.00 44.65 99 VAL D O 1
ATOM 726 N N . LEU A 1 100 ? -1.525 16.339 -5.765 1.00 46.01 100 LEU D N 1
ATOM 727 C CA . LEU A 1 100 ? -1.771 16.230 -7.198 1.00 46.96 100 LEU D CA 1
ATOM 728 C C . LEU A 1 100 ? -2.506 14.932 -7.514 1.00 47.41 100 LEU D C 1
ATOM 729 O O . LEU A 1 100 ? -3.339 14.887 -8.389 1.00 49.80 100 LEU D O 1
ATOM 734 N N . ALA A 1 101 ? -2.187 13.856 -6.807 1.00 48.75 101 ALA D N 1
ATOM 735 C CA . ALA A 1 101 ? -2.834 12.569 -7.050 1.00 49.31 101 ALA D CA 1
ATOM 736 C C . ALA A 1 101 ? -4.285 12.637 -6.661 1.00 47.14 101 ALA D C 1
ATOM 737 O O . ALA A 1 101 ? -5.151 12.138 -7.375 1.00 47.76 101 ALA D O 1
ATOM 739 N N . LEU A 1 102 ? -4.540 13.271 -5.528 1.00 46.68 102 LEU D N 1
ATOM 740 C CA . LEU A 1 102 ? -5.910 13.469 -5.027 1.00 47.76 102 LEU D CA 1
ATOM 741 C C . LEU A 1 102 ? -6.777 14.394 -5.915 1.00 46.22 102 LEU D C 1
ATOM 742 O O . LEU A 1 102 ? -7.983 14.224 -5.992 1.00 46.93 102 LEU D O 1
ATOM 747 N N . CYS A 1 103 ? -6.158 15.364 -6.569 1.00 44.05 103 CYS D N 1
ATOM 748 C CA . CYS A 1 103 ? -6.869 16.146 -7.544 1.00 43.62 103 CYS D CA 1
ATOM 749 C C . CYS A 1 103 ? -7.423 15.295 -8.689 1.00 45.40 103 CYS D C 1
ATOM 750 O O . CYS A 1 103 ? -8.562 15.481 -9.096 1.00 42.64 103 CYS D O 1
ATOM 753 N N . GLN A 1 104 ? -6.591 14.399 -9.225 1.00 48.73 104 GLN D N 1
ATOM 754 C CA . GLN A 1 104 ? -6.981 13.529 -10.359 1.00 50.93 104 GLN D CA 1
ATOM 755 C C . GLN A 1 104 ? -8.066 12.539 -9.906 1.00 50.49 104 GLN D C 1
ATOM 756 O O . GLN A 1 104 ? -9.067 12.373 -10.587 1.00 48.86 104 GLN D O 1
ATOM 758 N N . GLU A 1 105 ? -7.919 11.990 -8.703 1.00 51.32 105 GLU D N 1
ATOM 759 C CA . GLU A 1 105 ? -8.939 11.091 -8.145 1.00 53.13 105 GLU D CA 1
ATOM 760 C C . GLU A 1 105 ? -10.331 11.742 -8.020 1.00 51.65 105 GLU D C 1
ATOM 761 O O . GLU A 1 105 ? -11.329 11.075 -8.189 1.00 51.78 105 GLU D O 1
ATOM 763 N N . HIS A 1 106 ? -10.402 13.028 -7.709 1.00 51.72 106 HIS D N 1
ATOM 764 C CA . HIS A 1 106 ? -11.700 13.685 -7.473 1.00 52.52 106 HIS D CA 1
ATOM 765 C C . HIS A 1 106 ? -12.095 14.638 -8.622 1.00 51.20 106 HIS D C 1
ATOM 766 O O . HIS A 1 106 ? -13.074 15.361 -8.530 1.00 48.03 106 HIS D O 1
ATOM 773 N N . GLY A 1 107 ? -11.307 14.634 -9.691 1.00 52.78 107 GLY D N 1
ATOM 774 C CA . GLY A 1 107 ? -11.531 15.510 -10.830 1.00 51.88 107 GLY D CA 1
ATOM 775 C C . GLY A 1 107 ? -11.434 16.998 -10.501 1.00 51.38 107 GLY D C 1
ATOM 776 O O . GLY A 1 107 ? -12.275 17.774 -10.941 1.00 52.12 107 GLY D O 1
ATOM 777 N N . LEU A 1 108 ? -10.381 17.395 -9.780 1.00 49.93 108 LEU D N 1
ATOM 778 C CA . LEU A 1 108 ? -10.209 18.769 -9.332 1.00 47.67 108 LEU D CA 1
ATOM 779 C C . LEU A 1 108 ? -8.947 19.416 -9.872 1.00 47.08 108 LEU D C 1
ATOM 780 O O . LEU A 1 108 ? -8.047 18.732 -10.341 1.00 47.25 108 LEU D O 1
ATOM 785 N N . SER A 1 109 ? -8.918 20.747 -9.834 1.00 45.16 109 SER D N 1
ATOM 786 C CA . SER A 1 109 ? -7.696 21.522 -10.094 1.00 45.48 109 SER D CA 1
ATOM 787 C C . SER A 1 109 ? -6.975 21.787 -8.790 1.00 44.77 109 SER D C 1
ATOM 788 O O . SER A 1 109 ? -7.598 21.696 -7.738 1.00 45.08 109 SER D O 1
ATOM 791 N N . LEU A 1 110 ? -5.708 22.198 -8.873 1.00 42.90 110 LEU D N 1
ATOM 792 C CA . LEU A 1 110 ? -5.009 22.725 -7.702 1.00 41.54 110 LEU D CA 1
ATOM 793 C C . LEU A 1 110 ? -5.655 23.985 -7.142 1.00 40.54 110 LEU D C 1
ATOM 794 O O . LEU A 1 110 ? -5.612 24.225 -5.914 1.00 40.09 110 LEU D O 1
ATOM 799 N N . ASP A 1 111 ? -6.301 24.772 -8.000 1.00 39.26 111 ASP D N 1
ATOM 800 C CA . ASP A 1 111 ? -6.918 25.993 -7.511 1.00 39.71 111 ASP D CA 1
ATOM 801 C C . ASP A 1 111 ? -8.167 25.717 -6.673 1.00 37.03 111 ASP D C 1
ATOM 802 O O . ASP A 1 111 ? -8.746 26.635 -6.121 1.00 40.48 111 ASP D O 1
ATOM 807 N N . GLN A 1 112 ? -8.578 24.462 -6.565 1.00 35.42 112 GLN D N 1
ATOM 808 C CA . GLN A 1 112 ? -9.723 24.088 -5.744 1.00 34.14 112 GLN D CA 1
ATOM 809 C C . GLN A 1 112 ? -9.286 23.378 -4.458 1.00 32.71 112 GLN D C 1
ATOM 810 O O . GLN A 1 112 ? -10.086 22.752 -3.787 1.00 33.07 112 GLN D O 1
ATOM 816 N N . VAL A 1 113 ? -8.015 23.501 -4.110 1.00 31.57 113 VAL D N 1
ATOM 817 C CA . VAL A 1 113 ? -7.440 22.779 -2.999 1.00 30.36 113 VAL D CA 1
ATOM 818 C C . VAL A 1 113 ? -6.918 23.731 -1.928 1.00 29.29 113 VAL D C 1
ATOM 819 O O . VAL A 1 113 ? -6.312 24.758 -2.229 1.00 29.11 113 VAL D O 1
ATOM 823 N N . LEU A 1 114 ? -7.164 23.362 -0.679 1.00 28.34 114 LEU D N 1
ATOM 824 C CA . LEU A 1 114 ? -6.644 24.055 0.471 1.00 27.01 114 LEU D CA 1
ATOM 825 C C . LEU A 1 114 ? -5.649 23.153 1.137 1.00 27.77 114 LEU D C 1
ATOM 826 O O . LEU A 1 114 ? -5.902 21.941 1.260 1.00 29.50 114 LEU D O 1
ATOM 831 N N . PHE A 1 115 ? -4.525 23.705 1.584 1.00 27.21 115 PHE D N 1
ATOM 832 C CA . PHE A 1 115 ? -3.534 22.910 2.303 1.00 27.48 115 PHE D CA 1
ATOM 833 C C . PHE A 1 115 ? -3.068 23.642 3.521 1.00 27.29 115 PHE D C 1
ATOM 834 O O . PHE A 1 115 ? -2.700 24.818 3.442 1.00 28.40 115 PHE D O 1
ATOM 842 N N . MET A 1 116 ? -3.062 22.963 4.653 1.00 27.24 116 MET D N 1
ATOM 843 C CA . MET A 1 116 ? -2.600 23.565 5.877 1.00 27.32 116 MET D CA 1
ATOM 844 C C . MET A 1 116 ? -1.408 22.801 6.409 1.00 27.82 116 MET D C 1
ATOM 845 O O . MET A 1 116 ? -1.504 21.591 6.639 1.00 27.83 116 MET D O 1
ATOM 850 N N . GLY A 1 117 ? -0.292 23.499 6.610 1.00 27.81 117 GLY D N 1
ATOM 851 C CA . GLY A 1 117 ? 0.928 22.870 7.123 1.00 29.44 117 GLY D CA 1
ATOM 852 C C . GLY A 1 117 ? 1.734 23.845 7.956 1.00 30.36 117 GLY D C 1
ATOM 853 O O . GLY A 1 117 ? 1.427 25.021 7.985 1.00 28.82 117 GLY D O 1
ATOM 854 N N . ASP A 1 118 ? 2.776 23.350 8.621 1.00 32.28 118 ASP D N 1
ATOM 855 C CA . ASP A 1 118 ? 3.541 24.176 9.566 1.00 32.34 118 ASP D CA 1
ATOM 856 C C . ASP A 1 118 ? 5.055 24.219 9.340 1.00 32.72 118 ASP D C 1
ATOM 857 O O . ASP A 1 118 ? 5.717 25.072 9.923 1.00 33.12 118 ASP D O 1
ATOM 862 N N . ASP A 1 119 ? 5.600 23.320 8.515 1.00 33.37 119 ASP D N 1
ATOM 863 C CA . ASP A 1 119 ? 7.070 23.177 8.361 1.00 34.21 119 ASP D CA 1
ATOM 864 C C . ASP A 1 119 ? 7.496 22.732 6.955 1.00 34.71 119 ASP D C 1
ATOM 865 O O . ASP A 1 119 ? 6.663 22.446 6.102 1.00 35.58 119 ASP D O 1
ATOM 870 N N . LEU A 1 120 ? 8.800 22.669 6.739 1.00 35.53 120 LEU D N 1
ATOM 871 C CA . LEU A 1 120 ? 9.396 22.411 5.441 1.00 36.75 120 LEU D CA 1
ATOM 872 C C . LEU A 1 120 ? 8.796 21.300 4.618 1.00 37.55 120 LEU D C 1
ATOM 873 O O . LEU A 1 120 ? 8.581 21.489 3.421 1.00 39.11 120 LEU D O 1
ATOM 878 N N . PRO A 1 121 ? 8.513 20.129 5.215 1.00 37.60 121 PRO D N 1
ATOM 879 C CA . PRO A 1 121 ? 7.957 19.097 4.319 1.00 38.53 121 PRO D CA 1
ATOM 880 C C . PRO A 1 121 ? 6.613 19.480 3.636 1.00 37.89 121 PRO D C 1
ATOM 881 O O . PRO A 1 121 ? 6.295 18.917 2.599 1.00 37.95 121 PRO D O 1
ATOM 885 N N . ASP A 1 122 ? 5.882 20.450 4.194 1.00 37.03 122 ASP D N 1
ATOM 886 C CA . ASP A 1 122 ? 4.621 20.924 3.624 1.00 36.36 122 ASP D CA 1
ATOM 887 C C . ASP A 1 122 ? 4.810 21.960 2.503 1.00 35.93 122 ASP D C 1
ATOM 888 O O . ASP A 1 122 ? 3.882 22.283 1.759 1.00 34.49 122 ASP D O 1
ATOM 893 N N . LEU A 1 123 ? 6.021 22.456 2.355 1.00 36.48 123 LEU D N 1
ATOM 894 C CA . LEU A 1 123 ? 6.247 23.599 1.504 1.00 36.54 123 LEU D CA 1
ATOM 895 C C . LEU A 1 123 ? 5.945 23.351 0.023 1.00 37.07 123 LEU D C 1
ATOM 896 O O . LEU A 1 123 ? 5.417 24.232 -0.646 1.00 38.50 123 LEU D O 1
ATOM 901 N N . PRO A 1 124 ? 6.264 22.167 -0.500 1.00 37.90 124 PRO D N 1
ATOM 902 C CA . PRO A 1 124 ? 5.974 21.923 -1.902 1.00 38.63 124 PRO D CA 1
ATOM 903 C C . PRO A 1 124 ? 4.503 22.069 -2.223 1.00 37.59 124 PRO D C 1
ATOM 904 O O . PRO A 1 124 ? 4.126 22.655 -3.245 1.00 37.92 124 PRO D O 1
ATOM 908 N N . ALA A 1 125 ? 3.683 21.578 -1.314 1.00 37.10 125 ALA D N 1
ATOM 909 C CA . ALA A 1 125 ? 2.243 21.677 -1.425 1.00 35.95 125 ALA D CA 1
ATOM 910 C C . ALA A 1 125 ? 1.763 23.104 -1.157 1.00 35.20 125 ALA D C 1
ATOM 911 O O . ALA A 1 125 ? 0.935 23.648 -1.901 1.00 35.00 125 ALA D O 1
ATOM 913 N N . LEU A 1 126 ? 2.235 23.703 -0.077 1.00 34.66 126 LEU D N 1
ATOM 914 C CA . LEU A 1 126 ? 1.810 25.053 0.235 1.00 33.83 126 LEU D CA 1
ATOM 915 C C . LEU A 1 126 ? 2.013 25.962 -0.962 1.00 35.74 126 LEU D C 1
ATOM 916 O O . LEU A 1 126 ? 1.138 26.809 -1.259 1.00 37.14 126 LEU D O 1
ATOM 921 N N . LEU A 1 127 ? 3.107 25.766 -1.705 1.00 36.01 127 LEU D N 1
ATOM 922 C CA . LEU A 1 127 ? 3.373 26.615 -2.878 1.00 35.64 127 LEU D CA 1
ATOM 923 C C . LEU A 1 127 ? 2.614 26.240 -4.143 1.00 34.82 127 LEU D C 1
ATOM 924 O O . LEU A 1 127 ? 2.596 27.012 -5.095 1.00 35.47 127 LEU D O 1
ATOM 929 N N . ALA A 1 128 ? 1.972 25.078 -4.152 1.00 33.81 128 ALA D N 1
ATOM 930 C CA . ALA A 1 128 ? 1.256 24.600 -5.332 1.00 33.44 128 ALA D CA 1
ATOM 931 C C . ALA A 1 128 ? -0.286 24.785 -5.267 1.00 32.30 128 ALA D C 1
ATOM 932 O O . ALA A 1 128 ? -0.934 24.871 -6.301 1.00 32.10 128 ALA D O 1
ATOM 934 N N . VAL A 1 129 ? -0.870 24.889 -4.069 1.00 31.19 129 VAL D N 1
ATOM 935 C CA . VAL A 1 129 ? -2.340 24.902 -3.957 1.00 29.77 129 VAL D CA 1
ATOM 936 C C . VAL A 1 129 ? -2.990 26.287 -4.094 1.00 28.93 129 VAL D C 1
ATOM 937 O O . VAL A 1 129 ? -2.346 27.312 -3.949 1.00 28.26 129 VAL D O 1
ATOM 941 N N . GLY A 1 130 ? -4.271 26.280 -4.401 1.00 28.18 130 GLY D N 1
ATOM 942 C CA . GLY A 1 130 ? -5.025 27.492 -4.485 1.00 28.19 130 GLY D CA 1
ATOM 943 C C . GLY A 1 130 ? -5.077 28.239 -3.150 1.00 28.34 130 GLY D C 1
ATOM 944 O O . GLY A 1 130 ? -5.029 29.477 -3.123 1.00 28.44 130 GLY D O 1
ATOM 945 N N . LEU A 1 131 ? -5.185 27.509 -2.039 1.00 27.74 131 LEU D N 1
ATOM 946 C CA . LEU A 1 131 ? -5.340 28.158 -0.737 1.00 26.92 131 LEU D CA 1
ATOM 947 C C . LEU A 1 131 ? -4.455 27.527 0.356 1.00 26.83 131 LEU D C 1
ATOM 948 O O . LEU A 1 131 ? -4.886 26.639 1.090 1.00 26.61 131 LEU D O 1
ATOM 953 N N . PRO A 1 132 ? -3.200 27.961 0.440 1.00 26.74 132 PRO D N 1
ATOM 954 C CA . PRO A 1 132 ? -2.364 27.510 1.527 1.00 26.68 132 PRO D CA 1
ATOM 955 C C . PRO A 1 132 ? -2.731 28.238 2.806 1.00 26.07 132 PRO D C 1
ATOM 956 O O . PRO A 1 132 ? -3.146 29.384 2.757 1.00 26.25 132 PRO D O 1
ATOM 960 N N . VAL A 1 133 ? -2.544 27.598 3.945 1.00 26.08 133 VAL D N 1
ATOM 961 C CA . VAL A 1 133 ? -2.773 28.267 5.234 1.00 26.14 133 VAL D CA 1
ATOM 962 C C . VAL A 1 133 ? -1.811 27.647 6.283 1.00 26.65 133 VAL D C 1
ATOM 963 O O . VAL A 1 133 ? -1.433 26.476 6.206 1.00 26.85 133 VAL D O 1
ATOM 967 N N . ALA A 1 134 ? -1.355 28.469 7.213 1.00 27.41 134 ALA D N 1
ATOM 968 C CA . ALA A 1 134 ? -0.425 28.017 8.261 1.00 28.37 134 ALA D CA 1
ATOM 969 C C . ALA A 1 134 ? -0.888 28.462 9.636 1.00 28.90 134 ALA D C 1
ATOM 970 O O . ALA A 1 134 ? -1.439 29.572 9.784 1.00 29.82 134 ALA D O 1
ATOM 972 N N . PRO A 1 135 ? -0.723 27.591 10.634 1.00 28.88 135 PRO D N 1
ATOM 973 C CA . PRO A 1 135 ? -1.128 27.975 11.957 1.00 29.37 135 PRO D CA 1
ATOM 974 C C . PRO A 1 135 ? -0.179 29.040 12.539 1.00 31.43 135 PRO D C 1
ATOM 975 O O . PRO A 1 135 ? 0.873 29.341 11.948 1.00 32.60 135 PRO D O 1
ATOM 979 N N . ALA A 1 136 ? -0.549 29.618 13.672 1.00 32.36 136 ALA D N 1
ATOM 980 C CA . ALA A 1 136 ? 0.255 30.701 14.270 1.00 34.41 136 ALA D CA 1
ATOM 981 C C . ALA A 1 136 ? 1.626 30.208 14.721 1.00 35.93 136 ALA D C 1
ATOM 982 O O . ALA A 1 136 ? 2.597 30.928 14.632 1.00 37.03 136 ALA D O 1
ATOM 984 N N . ASN A 1 137 ? 1.703 28.968 15.190 1.00 37.09 137 ASN D N 1
ATOM 985 C CA . ASN A 1 137 ? 2.989 28.374 15.599 1.00 38.83 137 ASN D CA 1
ATOM 986 C C . ASN A 1 137 ? 3.894 27.938 14.449 1.00 36.51 137 ASN D C 1
ATOM 987 O O . ASN A 1 137 ? 4.886 27.275 14.677 1.00 36.20 137 ASN D O 1
ATOM 992 N N . ALA A 1 138 ? 3.535 28.237 13.205 1.00 36.38 138 ALA D N 1
ATOM 993 C CA . ALA A 1 138 ? 4.280 27.701 12.038 1.00 35.21 138 ALA D CA 1
ATOM 994 C C . ALA A 1 138 ? 5.733 28.172 12.019 1.00 35.41 138 ALA D C 1
ATOM 995 O O . ALA A 1 138 ? 6.015 29.302 12.439 1.00 35.38 138 ALA D O 1
ATOM 997 N N . HIS A 1 139 ? 6.655 27.335 11.538 1.00 34.73 139 HIS D N 1
ATOM 998 C CA . HIS A 1 139 ? 8.034 27.783 11.334 1.00 35.54 139 HIS D CA 1
ATOM 999 C C . HIS A 1 139 ? 8.087 29.043 10.473 1.00 35.09 139 HIS D C 1
ATOM 1000 O O . HIS A 1 139 ? 7.375 29.126 9.486 1.00 35.91 139 HIS D O 1
ATOM 1007 N N . PRO A 1 140 ? 8.918 30.027 10.834 1.00 35.24 140 PRO D N 1
ATOM 1008 C CA . PRO A 1 140 ? 8.996 31.273 10.053 1.00 35.65 140 PRO D CA 1
ATOM 1009 C C . PRO A 1 140 ? 9.263 31.087 8.550 1.00 35.88 140 PRO D C 1
ATOM 1010 O O . PRO A 1 140 ? 8.744 31.864 7.743 1.00 34.43 140 PRO D O 1
ATOM 1014 N N . TRP A 1 141 ? 10.052 30.092 8.176 1.00 36.38 141 TRP D N 1
ATOM 1015 C CA . TRP A 1 141 ? 10.243 29.817 6.754 1.00 38.96 141 TRP D CA 1
ATOM 1016 C C . TRP A 1 141 ? 8.971 29.499 5.987 1.00 38.48 141 TRP D C 1
ATOM 1017 O O . TRP A 1 141 ? 8.900 29.776 4.796 1.00 39.50 141 TRP D O 1
ATOM 1028 N N . ILE A 1 142 ? 7.978 28.948 6.681 1.00 37.65 142 ILE D N 1
ATOM 1029 C CA . ILE A 1 142 ? 6.672 28.647 6.108 1.00 36.80 142 ILE D CA 1
ATOM 1030 C C . ILE A 1 142 ? 5.757 29.860 6.250 1.00 35.92 142 ILE D C 1
ATOM 1031 O O . ILE A 1 142 ? 5.104 30.267 5.274 1.00 37.71 142 ILE D O 1
ATOM 1036 N N . ALA A 1 143 ? 5.683 30.410 7.458 1.00 34.12 143 ALA D N 1
ATOM 1037 C CA . ALA A 1 143 ? 4.918 31.637 7.710 1.00 34.33 143 ALA D CA 1
ATOM 1038 C C . ALA A 1 143 ? 5.174 32.711 6.629 1.00 35.34 143 ALA D C 1
ATOM 1039 O O . ALA A 1 143 ? 4.250 33.245 6.051 1.00 35.45 143 ALA D O 1
ATOM 1041 N N . GLU A 1 144 ? 6.450 32.984 6.371 1.00 37.20 144 GLU D N 1
ATOM 1042 C CA . GLU A 1 144 ? 6.911 33.948 5.372 1.00 38.58 144 GLU D CA 1
ATOM 1043 C C . GLU A 1 144 ? 6.391 33.701 3.988 1.00 39.25 144 GLU D C 1
ATOM 1044 O O . GLU A 1 144 ? 6.405 34.611 3.159 1.00 39.32 144 GLU D O 1
ATOM 1050 N N . ARG A 1 145 ? 6.070 32.445 3.698 1.00 38.86 145 ARG D N 1
ATOM 1051 C CA . ARG A 1 145 ? 5.744 32.046 2.341 1.00 39.97 145 ARG D CA 1
ATOM 1052 C C . ARG A 1 145 ? 4.249 31.784 2.147 1.00 39.10 145 ARG D C 1
ATOM 1053 O O . ARG A 1 145 ? 3.820 31.416 1.061 1.00 40.68 145 ARG D O 1
ATOM 1061 N N . VAL A 1 146 ? 3.458 32.001 3.194 1.00 37.46 146 VAL D N 1
ATOM 1062 C CA . VAL A 1 146 ? 2.007 31.826 3.137 1.00 34.93 146 VAL D CA 1
ATOM 1063 C C . VAL A 1 146 ? 1.307 33.027 3.737 1.00 34.64 146 VAL D C 1
ATOM 1064 O O . VAL A 1 146 ? 1.628 33.460 4.827 1.00 32.88 146 VAL D O 1
ATOM 1068 N N . GLN A 1 147 ? 0.322 33.556 3.042 1.00 36.00 147 GLN D N 1
ATOM 1069 C CA . GLN A 1 147 ? -0.316 34.785 3.496 1.00 38.19 147 GLN D CA 1
ATOM 1070 C C . GLN A 1 147 ? -1.305 34.568 4.637 1.00 35.93 147 GLN D C 1
ATOM 1071 O O . GLN A 1 147 ? -1.289 35.306 5.624 1.00 35.14 147 GLN D O 1
ATOM 1077 N N . TRP A 1 148 ? -2.082 33.493 4.561 1.00 34.14 148 TRP D N 1
ATOM 1078 C CA . TRP A 1 148 ? -3.122 33.249 5.568 1.00 32.61 148 TRP D CA 1
ATOM 1079 C C . TRP A 1 148 ? -2.569 32.517 6.795 1.00 32.05 148 TRP D C 1
ATOM 1080 O O . TRP A 1 148 ? -2.161 31.367 6.704 1.00 33.41 148 TRP D O 1
ATOM 1091 N N . HIS A 1 149 ? -2.555 33.198 7.937 1.00 31.61 149 HIS D N 1
ATOM 1092 C CA . HIS A 1 149 ? -2.151 32.601 9.196 1.00 31.42 149 HIS D CA 1
ATOM 1093 C C . HIS A 1 149 ? -3.348 32.602 10.106 1.00 31.07 149 HIS D C 1
ATOM 1094 O O . HIS A 1 149 ? -3.983 33.622 10.241 1.00 31.92 149 HIS D O 1
ATOM 1101 N N . THR A 1 150 ? -3.642 31.489 10.758 1.00 31.33 150 THR D N 1
ATOM 1102 C CA . THR A 1 150 ? -4.674 31.486 11.751 1.00 31.94 150 THR D CA 1
ATOM 1103 C C . THR A 1 150 ? -4.214 32.235 12.991 1.00 34.93 150 THR D C 1
ATOM 1104 O O . THR A 1 150 ? -3.031 32.271 13.339 1.00 35.74 150 THR D O 1
ATOM 1108 N N . ARG A 1 151 ? -5.168 32.793 13.709 1.00 38.26 151 ARG D N 1
ATOM 1109 C CA . ARG A 1 151 ? -4.864 33.345 15.021 1.00 41.90 151 ARG D CA 1
ATOM 1110 C C . ARG A 1 151 ? -4.425 32.219 15.974 1.00 38.94 151 ARG D C 1
ATOM 1111 O O . ARG A 1 151 ? -3.510 32.396 16.733 1.00 39.93 151 ARG D O 1
ATOM 1119 N N . ALA A 1 152 ? -5.103 31.081 15.940 1.00 36.95 152 ALA D N 1
ATOM 1120 C CA . ALA A 1 152 ? -4.829 30.001 16.892 1.00 35.01 152 ALA D CA 1
ATOM 1121 C C . ALA A 1 152 ? -3.656 29.135 16.474 1.00 34.52 152 ALA D C 1
ATOM 1122 O O . ALA A 1 152 ? -3.276 29.079 15.309 1.00 33.13 152 ALA D O 1
ATOM 1124 N N . ARG A 1 153 ? -3.154 28.407 17.456 1.00 37.41 153 ARG D N 1
ATOM 1125 C CA . ARG A 1 153 ? -2.016 27.509 17.302 1.00 39.62 153 ARG D CA 1
ATOM 1126 C C . ARG A 1 153 ? -2.457 26.108 16.938 1.00 36.77 153 ARG D C 1
ATOM 1127 O O . ARG A 1 153 ? -3.581 25.683 17.229 1.00 34.85 153 ARG D O 1
ATOM 1135 N N . GLY A 1 154 ? -1.551 25.385 16.302 1.00 36.61 154 GLY D N 1
ATOM 1136 C CA . GLY A 1 154 ? -1.786 24.003 15.937 1.00 37.69 154 GLY D CA 1
ATOM 1137 C C . GLY A 1 154 ? -2.111 23.238 17.181 1.00 39.24 154 GLY D C 1
ATOM 1138 O O . GLY A 1 154 ? -1.488 23.434 18.218 1.00 42.24 154 GLY D O 1
ATOM 1139 N N . GLY A 1 155 ? -3.139 22.422 17.103 1.00 41.90 155 GLY D N 1
ATOM 1140 C CA . GLY A 1 155 ? -3.553 21.598 18.237 1.00 44.94 155 GLY D CA 1
ATOM 1141 C C . GLY A 1 155 ? -4.322 22.375 19.297 1.00 45.56 155 GLY D C 1
ATOM 1142 O O . GLY A 1 155 ? -4.644 21.825 20.359 1.00 45.30 155 GLY D O 1
ATOM 1143 N N . GLU A 1 156 ? -4.620 23.642 18.996 1.00 46.29 156 GLU D N 1
ATOM 1144 C CA . GLU A 1 156 ? -5.424 24.511 19.871 1.00 47.11 156 GLU D CA 1
ATOM 1145 C C . GLU A 1 156 ? -6.524 25.245 19.069 1.00 43.24 156 GLU D C 1
ATOM 1146 O O . GLU A 1 156 ? -6.826 26.389 19.314 1.00 41.24 156 GLU D O 1
ATOM 1152 N N . GLY A 1 157 ? -7.090 24.551 18.089 1.00 40.91 157 GLY D N 1
ATOM 1153 C CA . GLY A 1 157 ? -8.169 25.074 17.290 1.00 39.40 157 GLY D CA 1
ATOM 1154 C C . GLY A 1 157 ? -7.808 25.744 15.969 1.00 37.27 157 GLY D C 1
ATOM 1155 O O . GLY A 1 157 ? -8.690 26.299 15.313 1.00 39.00 157 GLY D O 1
ATOM 1156 N N . ALA A 1 158 ? -6.548 25.691 15.554 1.00 33.85 158 ALA D N 1
ATOM 1157 C CA . ALA A 1 158 ? -6.154 26.314 14.310 1.00 32.90 158 ALA D CA 1
ATOM 1158 C C . ALA A 1 158 ? -6.906 25.707 13.110 1.00 32.72 158 ALA D C 1
ATOM 1159 O O . ALA A 1 158 ? -7.349 26.420 12.196 1.00 32.80 158 ALA D O 1
ATOM 1161 N N . ALA A 1 159 ? -7.039 24.396 13.095 1.00 32.00 159 ALA D N 1
ATOM 1162 C CA . ALA A 1 159 ? -7.758 23.753 12.010 1.00 33.42 159 ALA D CA 1
ATOM 1163 C C . ALA A 1 159 ? -9.276 24.072 12.030 1.00 32.88 159 ALA D C 1
ATOM 1164 O O . ALA A 1 159 ? -9.880 24.269 10.982 1.00 33.45 159 ALA D O 1
ATOM 1166 N N . ARG A 1 160 ? -9.873 24.138 13.210 1.00 32.32 160 ARG D N 1
ATOM 1167 C CA . ARG A 1 160 ? -11.242 24.563 13.306 1.00 33.39 160 ARG D CA 1
ATOM 1168 C C . ARG A 1 160 ? -11.363 25.961 12.741 1.00 32.64 160 ARG D C 1
ATOM 1169 O O . ARG A 1 160 ? -12.300 26.264 11.984 1.00 34.80 160 ARG D O 1
ATOM 1177 N N . GLU A 1 161 ? -10.409 26.818 13.072 1.00 30.80 161 GLU D N 1
ATOM 1178 C CA . GLU A 1 161 ? -10.454 28.189 12.573 1.00 29.57 161 GLU D CA 1
ATOM 1179 C C . GLU A 1 161 ? -10.512 28.216 11.049 1.00 27.80 161 GLU D C 1
ATOM 1180 O O . GLU A 1 161 ? -11.207 29.049 10.461 1.00 29.12 161 GLU D O 1
ATOM 1186 N N . VAL A 1 162 ? -9.778 27.311 10.421 1.00 26.00 162 VAL D N 1
ATOM 1187 C CA . VAL A 1 162 ? -9.786 27.203 8.989 1.00 25.59 162 VAL D CA 1
ATOM 1188 C C . VAL A 1 162 ? -11.142 26.686 8.529 1.00 25.45 162 VAL D C 1
ATOM 1189 O O . VAL A 1 162 ? -11.773 27.280 7.657 1.00 25.81 162 VAL D O 1
ATOM 1193 N N . CYS A 1 163 ? -11.572 25.563 9.089 1.00 24.90 163 CYS D N 1
ATOM 1194 C CA . CYS A 1 163 ? -12.866 25.008 8.749 1.00 25.12 163 CYS D CA 1
ATOM 1195 C C . CYS A 1 163 ? -13.969 26.075 8.810 1.00 25.69 163 CYS D C 1
ATOM 1196 O O . CYS A 1 163 ? -14.738 26.244 7.870 1.00 25.54 163 CYS D O 1
ATOM 1199 N N . ASP A 1 164 ? -14.000 26.852 9.883 1.00 26.24 164 ASP D N 1
ATOM 1200 C CA . ASP A 1 164 ? -15.035 27.874 10.023 1.00 26.32 164 ASP D CA 1
ATOM 1201 C C . ASP A 1 164 ? -15.032 28.893 8.876 1.00 25.65 164 ASP D C 1
ATOM 1202 O O . ASP A 1 164 ? -16.090 29.221 8.323 1.00 26.42 164 ASP D O 1
ATOM 1207 N N . VAL A 1 165 ? -13.845 29.298 8.432 1.00 24.49 165 VAL D N 1
ATOM 1208 C CA . VAL A 1 165 ? -13.737 30.219 7.312 1.00 24.09 165 VAL D CA 1
ATOM 1209 C C . VAL A 1 165 ? -14.339 29.636 6.036 1.00 24.67 165 VAL D C 1
ATOM 1210 O O . VAL A 1 165 ? -15.183 30.262 5.364 1.00 23.88 165 VAL D O 1
ATOM 1214 N N . VAL A 1 166 ? -13.939 28.396 5.743 1.00 25.14 166 VAL D N 1
ATOM 1215 C CA . VAL A 1 166 ? -14.348 27.746 4.523 1.00 25.47 166 VAL D CA 1
ATOM 1216 C C . VAL A 1 166 ? -15.860 27.557 4.517 1.00 25.64 166 VAL D C 1
ATOM 1217 O O . VAL A 1 166 ? -16.557 27.945 3.567 1.00 25.33 166 VAL D O 1
ATOM 1221 N N . LEU A 1 167 ? -16.364 26.985 5.601 1.00 25.85 167 LEU D N 1
ATOM 1222 C CA . LEU A 1 167 ? -17.794 26.822 5.768 1.00 26.23 167 LEU D CA 1
ATOM 1223 C C . LEU A 1 167 ? -18.537 28.179 5.650 1.00 26.51 167 LEU D C 1
ATOM 1224 O O . LEU A 1 167 ? -19.516 28.285 4.912 1.00 25.51 167 LEU D O 1
ATOM 1229 N N . ALA A 1 168 ? -18.010 29.235 6.281 1.00 25.89 168 ALA D N 1
ATOM 1230 C CA . ALA A 1 168 ? -18.671 30.534 6.180 1.00 26.20 168 ALA D CA 1
ATOM 1231 C C . ALA A 1 168 ? -18.675 31.029 4.721 1.00 26.10 168 ALA D C 1
ATOM 1232 O O . ALA A 1 168 ? -19.668 31.533 4.236 1.00 25.84 168 ALA D O 1
ATOM 1234 N N . ALA A 1 169 ? -17.551 30.854 4.022 1.00 25.79 169 ALA D N 1
ATOM 1235 C CA . ALA A 1 169 ? -17.438 31.320 2.663 1.00 25.60 169 ALA D CA 1
ATOM 1236 C C . ALA A 1 169 ? -18.368 30.558 1.752 1.00 26.39 169 ALA D C 1
ATOM 1237 O O . ALA A 1 169 ? -18.723 31.045 0.675 1.00 27.16 169 ALA D O 1
ATOM 1239 N N . GLN A 1 170 ? -18.720 29.350 2.147 1.00 27.12 170 GLN D N 1
ATOM 1240 C CA . GLN A 1 170 ? -19.593 28.519 1.315 1.00 27.56 170 GLN D CA 1
ATOM 1241 C C . GLN A 1 170 ? -21.032 28.488 1.812 1.00 27.95 170 GLN D C 1
ATOM 1242 O O . GLN A 1 170 ? -21.791 27.634 1.423 1.00 26.64 170 GLN D O 1
ATOM 1248 N N . GLY A 1 171 ? -21.390 29.469 2.650 1.00 29.14 171 GLY D N 1
ATOM 1249 C CA . GLY A 1 171 ? -22.775 29.698 3.053 1.00 30.51 171 GLY D CA 1
ATOM 1250 C C . GLY A 1 171 ? -23.376 28.564 3.867 1.00 32.02 171 GLY D C 1
ATOM 1251 O O . GLY A 1 171 ? -24.603 28.382 3.932 1.00 32.96 171 GLY D O 1
ATOM 1252 N N . GLN A 1 172 ? -22.517 27.898 4.601 1.00 31.44 172 GLN D N 1
ATOM 1253 C CA . GLN A 1 172 ? -22.903 26.713 5.258 1.00 32.24 172 GLN D CA 1
ATOM 1254 C C . GLN A 1 172 ? -23.285 26.851 6.746 1.00 33.79 172 GLN D C 1
ATOM 1255 O O . GLN A 1 172 ? -23.825 25.885 7.346 1.00 35.19 172 GLN D O 1
ATOM 1261 N N . VAL A 1 173 ? -23.042 28.021 7.346 1.00 33.21 173 VAL D N 1
ATOM 1262 C CA . VAL A 1 173 ? -23.052 28.101 8.806 1.00 33.98 173 VAL D CA 1
ATOM 1263 C C . VAL A 1 173 ? -24.492 28.045 9.336 1.00 34.81 173 VAL D C 1
ATOM 1264 O O . VAL A 1 173 ? -24.809 27.249 10.223 1.00 34.39 173 VAL D O 1
ATOM 1268 N N . ASP A 1 174 ? -25.362 28.857 8.758 1.00 36.29 174 ASP D N 1
ATOM 1269 C CA . ASP A 1 174 ? -26.755 28.955 9.207 1.00 37.84 174 ASP D CA 1
ATOM 1270 C C . ASP A 1 174 ? -27.394 27.590 9.316 1.00 39.34 174 ASP D C 1
ATOM 1271 O O . ASP A 1 174 ? -28.148 27.332 10.263 1.00 40.40 174 ASP D O 1
ATOM 1276 N N . SER A 1 175 ? -27.111 26.723 8.347 1.00 38.65 175 SER D N 1
ATOM 1277 C CA . SER A 1 175 ? -27.740 25.427 8.323 1.00 39.64 175 SER D CA 1
ATOM 1278 C C . SER A 1 175 ? -27.050 24.475 9.301 1.00 40.48 175 SER D C 1
ATOM 1279 O O . SER A 1 175 ? -27.703 23.599 9.908 1.00 42.15 175 SER D O 1
ATOM 1282 N N . ILE A 1 176 ? -25.744 24.669 9.507 1.00 39.70 176 ILE D N 1
ATOM 1283 C CA . ILE A 1 176 ? -25.038 23.909 10.515 1.00 39.00 176 ILE D CA 1
ATOM 1284 C C . ILE A 1 176 ? -25.674 24.146 11.875 1.00 40.03 176 ILE D C 1
ATOM 1285 O O . ILE A 1 176 ? -26.061 23.204 12.566 1.00 41.00 176 ILE D O 1
ATOM 1290 N N . ILE A 1 177 ? -25.815 25.407 12.233 1.00 39.79 177 ILE D N 1
ATOM 1291 C CA . ILE A 1 177 ? -26.496 25.775 13.467 1.00 41.16 177 ILE D CA 1
ATOM 1292 C C . ILE A 1 177 ? -27.912 25.237 13.587 1.00 41.80 177 ILE D C 1
ATOM 1293 O O . ILE A 1 177 ? -28.320 24.793 14.652 1.00 43.46 177 ILE D O 1
ATOM 1298 N N . ALA A 1 178 ? -28.673 25.304 12.514 1.00 42.15 178 ALA D N 1
ATOM 1299 C CA . ALA A 1 178 ? -30.065 24.843 12.542 1.00 43.83 178 ALA D CA 1
ATOM 1300 C C . ALA A 1 178 ? -30.120 23.345 12.800 1.00 44.71 178 ALA D C 1
ATOM 1301 O O . ALA A 1 178 ? -30.964 22.871 13.544 1.00 44.54 178 ALA D O 1
ATOM 1303 N N . ARG A 1 179 ? -29.194 22.593 12.216 1.00 44.51 179 ARG D N 1
ATOM 1304 C CA . ARG A 1 179 ? -29.189 21.149 12.478 1.00 46.23 179 ARG D CA 1
ATOM 1305 C C . ARG A 1 179 ? -28.923 20.826 13.961 1.00 47.29 179 ARG D C 1
ATOM 1306 O O . ARG A 1 179 ? -29.511 19.909 14.513 1.00 49.06 179 ARG D O 1
ATOM 1314 N N . PHE A 1 180 ? -28.074 21.608 14.613 1.00 46.74 180 PHE D N 1
ATOM 1315 C CA . PHE A 1 180 ? -27.738 21.349 16.008 1.00 48.51 180 PHE D CA 1
ATOM 1316 C C . PHE A 1 180 ? -28.637 22.046 17.048 1.00 51.57 180 PHE D C 1
ATOM 1317 O O . PHE A 1 180 ? -28.398 21.915 18.231 1.00 52.03 180 PHE D O 1
ATOM 1325 N N . SER A 1 181 ? -29.663 22.782 16.627 1.00 55.35 181 SER D N 1
ATOM 1326 C CA . SER A 1 181 ? -30.493 23.548 17.569 1.00 57.77 181 SER D CA 1
ATOM 1327 C C . SER A 1 181 ? -31.659 22.750 18.126 1.00 62.48 181 SER D C 1
ATOM 1328 O O . SER A 1 181 ? -32.405 23.263 18.976 1.00 65.49 181 SER D O 1
ATOM 1331 N N . ALA A 1 182 ? -31.816 21.497 17.691 1.00 65.94 182 ALA D N 1
ATOM 1332 C CA . ALA A 1 182 ? -32.823 20.595 18.304 1.00 70.00 182 ALA D CA 1
ATOM 1333 C C . ALA A 1 182 ? -32.619 19.146 17.906 1.00 68.91 182 ALA D C 1
ATOM 1334 O O . ALA A 1 182 ? -32.274 18.326 18.741 1.00 68.70 182 ALA D O 1
ATOM 1336 N N . PRO B 1 2 ? 24.643 46.114 21.133 1.00 54.28 2 PRO A N 1
ATOM 1337 C CA . PRO B 1 2 ? 24.633 47.573 20.890 1.00 54.35 2 PRO A CA 1
ATOM 1338 C C . PRO B 1 2 ? 23.433 48.069 20.073 1.00 51.98 2 PRO A C 1
ATOM 1339 O O . PRO B 1 2 ? 23.113 47.489 19.044 1.00 54.47 2 PRO A O 1
ATOM 1343 N N . TYR B 1 3 ? 22.785 49.131 20.531 1.00 48.22 3 TYR A N 1
ATOM 1344 C CA . TYR B 1 3 ? 21.619 49.664 19.854 1.00 44.68 3 TYR A CA 1
ATOM 1345 C C . TYR B 1 3 ? 21.991 50.132 18.461 1.00 42.48 3 TYR A C 1
ATOM 1346 O O . TYR B 1 3 ? 22.956 50.858 18.277 1.00 41.52 3 TYR A O 1
ATOM 1355 N N . SER B 1 4 ? 21.187 49.747 17.484 1.00 40.61 4 SER A N 1
ATOM 1356 C CA . SER B 1 4 ? 21.357 50.237 16.134 1.00 39.17 4 SER A CA 1
ATOM 1357 C C . SER B 1 4 ? 20.015 50.588 15.555 1.00 37.62 4 SER A C 1
ATOM 1358 O O . SER B 1 4 ? 19.165 49.716 15.437 1.00 37.42 4 SER A O 1
ATOM 1361 N N . PRO B 1 5 ? 19.842 51.843 15.127 1.00 36.65 5 PRO A N 1
ATOM 1362 C CA . PRO B 1 5 ? 18.570 52.210 14.542 1.00 36.09 5 PRO A CA 1
ATOM 1363 C C . PRO B 1 5 ? 18.259 51.342 13.336 1.00 36.60 5 PRO A C 1
ATOM 1364 O O . PRO B 1 5 ? 17.089 51.228 12.957 1.00 37.41 5 PRO A O 1
ATOM 1368 N N . LEU B 1 6 ? 19.287 50.726 12.766 1.00 37.59 6 LEU A N 1
ATOM 1369 C CA . LEU B 1 6 ? 19.157 49.989 11.517 1.00 39.53 6 LEU A CA 1
ATOM 1370 C C . LEU B 1 6 ? 18.732 48.534 11.644 1.00 42.46 6 LEU A C 1
ATOM 1371 O O . LEU B 1 6 ? 18.341 47.895 10.674 1.00 41.05 6 LEU A O 1
ATOM 1376 N N . GLN B 1 7 ? 18.842 47.977 12.825 1.00 48.56 7 GLN A N 1
ATOM 1377 C CA . GLN B 1 7 ? 18.477 46.602 13.003 1.00 55.12 7 GLN A CA 1
ATOM 1378 C C . GLN B 1 7 ? 16.974 46.475 12.892 1.00 51.70 7 GLN A C 1
ATOM 1379 O O . GLN B 1 7 ? 16.232 47.403 13.257 1.00 55.64 7 GLN A O 1
ATOM 1385 N N . ASP B 1 8 ? 16.529 45.375 12.309 1.00 46.90 8 ASP A N 1
ATOM 1386 C CA . ASP B 1 8 ? 15.106 45.156 12.089 1.00 45.59 8 ASP A CA 1
ATOM 1387 C C . ASP B 1 8 ? 14.499 46.091 11.069 1.00 41.83 8 ASP A C 1
ATOM 1388 O O . ASP B 1 8 ? 13.296 46.200 10.970 1.00 44.13 8 ASP A O 1
ATOM 1393 N N . LEU B 1 9 ? 15.331 46.737 10.276 1.00 38.37 9 LEU A N 1
ATOM 1394 C CA . LEU B 1 9 ? 14.867 47.515 9.137 1.00 35.05 9 LEU A CA 1
ATOM 1395 C C . LEU B 1 9 ? 15.312 46.824 7.851 1.00 33.46 9 LEU A C 1
ATOM 1396 O O . LEU B 1 9 ? 16.392 46.276 7.783 1.00 31.20 9 LEU A O 1
ATOM 1401 N N . PRO B 1 10 ? 14.458 46.818 6.835 1.00 32.81 10 PRO A N 1
ATOM 1402 C CA . PRO B 1 10 ? 14.838 46.119 5.616 1.00 32.72 10 PRO A CA 1
ATOM 1403 C C . PRO B 1 10 ? 15.910 46.828 4.846 1.00 33.36 10 PRO A C 1
ATOM 1404 O O . PRO B 1 10 ? 16.007 48.043 4.839 1.00 33.19 10 PRO A O 1
ATOM 1408 N N . ALA B 1 11 ? 16.721 46.048 4.172 1.00 35.19 11 ALA A N 1
ATOM 1409 C CA . ALA B 1 11 ? 17.784 46.587 3.353 1.00 36.06 11 ALA A CA 1
ATOM 1410 C C . ALA B 1 11 ? 17.321 47.749 2.467 1.00 36.85 11 ALA A C 1
ATOM 1411 O O . ALA B 1 11 ? 18.034 48.726 2.358 1.00 36.48 11 ALA A O 1
ATOM 1413 N N . ASP B 1 12 ? 16.182 47.598 1.790 1.00 38.83 12 ASP A N 1
ATOM 1414 C CA . ASP B 1 12 ? 15.769 48.562 0.764 1.00 41.63 12 ASP A CA 1
ATOM 1415 C C . ASP B 1 12 ? 15.612 49.936 1.381 1.00 40.21 12 ASP A C 1
ATOM 1416 O O . ASP B 1 12 ? 16.060 50.947 0.828 1.00 41.63 12 ASP A O 1
ATOM 1421 N N . LEU B 1 13 ? 15.103 49.956 2.593 1.00 38.68 13 LEU A N 1
ATOM 1422 C CA . LEU B 1 13 ? 14.900 51.198 3.327 1.00 36.73 13 LEU A CA 1
ATOM 1423 C C . LEU B 1 13 ? 16.213 51.851 3.776 1.00 36.51 13 LEU A C 1
ATOM 1424 O O . LEU B 1 13 ? 16.424 53.049 3.593 1.00 38.66 13 LEU A O 1
ATOM 1429 N N . ILE B 1 14 ? 17.111 51.047 4.328 1.00 34.42 14 ILE A N 1
ATOM 1430 C CA . ILE B 1 14 ? 18.414 51.516 4.723 1.00 33.26 14 ILE A CA 1
ATOM 1431 C C . ILE B 1 14 ? 19.140 52.155 3.518 1.00 34.12 14 ILE A C 1
ATOM 1432 O O . ILE B 1 14 ? 19.830 53.188 3.636 1.00 33.50 14 ILE A O 1
ATOM 1437 N N . ASP B 1 15 ? 19.011 51.517 2.362 1.00 34.46 15 ASP A N 1
ATOM 1438 C CA . ASP B 1 15 ? 19.702 51.983 1.176 1.00 34.99 15 ASP A CA 1
ATOM 1439 C C . ASP B 1 15 ? 19.156 53.309 0.733 1.00 36.08 15 ASP A C 1
ATOM 1440 O O . ASP B 1 15 ? 19.910 54.144 0.210 1.00 38.82 15 ASP A O 1
ATOM 1445 N N . ARG B 1 16 ? 17.873 53.539 0.949 1.00 35.08 16 ARG A N 1
ATOM 1446 C CA . ARG B 1 16 ? 17.311 54.819 0.573 1.00 35.95 16 ARG A CA 1
ATOM 1447 C C . ARG B 1 16 ? 17.733 55.874 1.561 1.00 34.41 16 ARG A C 1
ATOM 1448 O O . ARG B 1 16 ? 18.020 56.997 1.183 1.00 35.84 16 ARG A O 1
ATOM 1456 N N . ALA B 1 17 ? 17.790 55.501 2.825 1.00 32.08 17 ALA A N 1
ATOM 1457 C CA . ALA B 1 17 ? 18.132 56.431 3.874 1.00 30.73 17 ALA A CA 1
ATOM 1458 C C . ALA B 1 17 ? 19.554 56.913 3.717 1.00 30.84 17 ALA A C 1
ATOM 1459 O O . ALA B 1 17 ? 19.885 58.037 4.044 1.00 30.94 17 ALA A O 1
ATOM 1461 N N . ALA B 1 18 ? 20.401 56.040 3.194 1.00 31.37 18 ALA A N 1
ATOM 1462 C CA . ALA B 1 18 ? 21.820 56.363 2.906 1.00 31.67 18 ALA A CA 1
ATOM 1463 C C . ALA B 1 18 ? 22.029 57.442 1.867 1.00 32.86 18 ALA A C 1
ATOM 1464 O O . ALA B 1 18 ? 23.071 58.058 1.823 1.00 33.26 18 ALA A O 1
ATOM 1466 N N . ARG B 1 19 ? 21.052 57.642 0.995 1.00 33.97 19 ARG A N 1
ATOM 1467 C CA . ARG B 1 19 ? 21.188 58.638 -0.072 1.00 35.16 19 ARG A CA 1
ATOM 1468 C C . ARG B 1 19 ? 20.291 59.843 0.138 1.00 36.12 19 ARG A C 1
ATOM 1469 O O . ARG B 1 19 ? 20.189 60.695 -0.722 1.00 37.37 19 ARG A O 1
ATOM 1477 N N . VAL B 1 20 ? 19.728 59.957 1.323 1.00 36.65 20 VAL A N 1
ATOM 1478 C CA . VAL B 1 20 ? 18.946 61.124 1.668 1.00 38.34 20 VAL A CA 1
ATOM 1479 C C . VAL B 1 20 ? 19.787 62.374 1.827 1.00 40.48 20 VAL A C 1
ATOM 1480 O O . VAL B 1 20 ? 20.648 62.441 2.680 1.00 39.20 20 VAL A O 1
ATOM 1484 N N . ARG B 1 21 ? 19.458 63.387 1.040 1.00 45.49 21 ARG A N 1
ATOM 1485 C CA . ARG B 1 21 ? 20.118 64.692 1.097 1.00 49.56 21 ARG A CA 1
ATOM 1486 C C . ARG B 1 21 ? 19.200 65.794 1.573 1.00 49.32 21 ARG A C 1
ATOM 1487 O O . ARG B 1 21 ? 19.658 66.873 1.966 1.00 52.93 21 ARG A O 1
ATOM 1495 N N . LEU B 1 22 ? 17.905 65.546 1.502 1.00 47.68 22 LEU A N 1
ATOM 1496 C CA . LEU B 1 22 ? 16.922 66.527 1.945 1.00 46.94 22 LEU A CA 1
ATOM 1497 C C . LEU B 1 22 ? 15.867 65.813 2.767 1.00 44.54 22 LEU A C 1
ATOM 1498 O O . LEU B 1 22 ? 15.311 64.801 2.322 1.00 43.69 22 LEU A O 1
ATOM 1503 N N . ALA B 1 23 ? 15.644 66.300 3.982 1.00 43.06 23 ALA A N 1
ATOM 1504 C CA . ALA B 1 23 ? 14.697 65.683 4.893 1.00 41.67 23 ALA A CA 1
ATOM 1505 C C . ALA B 1 23 ? 13.610 66.683 5.221 1.00 42.60 23 ALA A C 1
ATOM 1506 O O . ALA B 1 23 ? 13.903 67.734 5.777 1.00 44.26 23 ALA A O 1
ATOM 1508 N N . CYS B 1 24 ? 12.369 66.382 4.836 1.00 41.96 24 CYS A N 1
ATOM 1509 C CA . CYS B 1 24 ? 11.241 67.297 5.044 1.00 43.07 24 CYS A CA 1
ATOM 1510 C C . CYS B 1 24 ? 10.275 66.710 6.059 1.00 41.69 24 CYS A C 1
ATOM 1511 O O . CYS B 1 24 ? 10.026 65.534 6.051 1.00 39.92 24 CYS A O 1
ATOM 1514 N N . PHE B 1 25 ? 9.702 67.553 6.896 1.00 42.63 25 PHE A N 1
ATOM 1515 C CA . PHE B 1 25 ? 8.848 67.103 7.982 1.00 41.84 25 PHE A CA 1
ATOM 1516 C C . PHE B 1 25 ? 7.558 67.928 8.072 1.00 42.01 25 PHE A C 1
ATOM 1517 O O . PHE B 1 25 ? 7.623 69.141 8.183 1.00 44.42 25 PHE A O 1
ATOM 1525 N N . ASP B 1 26 ? 6.409 67.267 8.021 1.00 40.93 26 ASP A N 1
ATOM 1526 C CA . ASP B 1 26 ? 5.162 67.870 8.435 1.00 42.23 26 ASP A CA 1
ATOM 1527 C C . ASP B 1 26 ? 5.363 68.394 9.852 1.00 42.55 26 ASP A C 1
ATOM 1528 O O . ASP B 1 26 ? 6.232 67.937 10.572 1.00 43.33 26 ASP A O 1
ATOM 1533 N N . VAL B 1 27 ? 4.552 69.336 10.276 1.00 43.95 27 VAL A N 1
ATOM 1534 C CA . VAL B 1 27 ? 4.626 69.828 11.660 1.00 43.95 27 VAL A CA 1
ATOM 1535 C C . VAL B 1 27 ? 3.654 69.064 12.576 1.00 42.52 27 VAL A C 1
ATOM 1536 O O . VAL B 1 27 ? 4.076 68.196 13.378 1.00 41.29 27 VAL A O 1
ATOM 1540 N N . ASP B 1 28 ? 2.358 69.336 12.398 1.00 41.57 28 ASP A N 1
ATOM 1541 C CA . ASP B 1 28 ? 1.351 68.735 13.232 1.00 40.63 28 ASP A CA 1
ATOM 1542 C C . ASP B 1 28 ? 1.127 67.270 12.952 1.00 39.19 28 ASP A C 1
ATOM 1543 O O . ASP B 1 28 ? 0.853 66.841 11.816 1.00 37.13 28 ASP A O 1
ATOM 1548 N N . GLY B 1 29 ? 1.238 66.517 14.047 1.00 39.48 29 GLY A N 1
ATOM 1549 C CA . GLY B 1 29 ? 1.107 65.062 14.042 1.00 39.56 29 GLY A CA 1
ATOM 1550 C C . GLY B 1 29 ? 2.407 64.320 13.760 1.00 39.00 29 GLY A C 1
ATOM 1551 O O . GLY B 1 29 ? 2.444 63.103 13.846 1.00 38.16 29 GLY A O 1
ATOM 1552 N N . THR B 1 30 ? 3.461 65.070 13.452 1.00 39.86 30 THR A N 1
ATOM 1553 C CA . THR B 1 30 ? 4.729 64.502 13.030 1.00 39.37 30 THR A CA 1
ATOM 1554 C C . THR B 1 30 ? 5.852 64.932 13.978 1.00 41.09 30 THR A C 1
ATOM 1555 O O . THR B 1 30 ? 6.516 64.079 14.579 1.00 40.43 30 THR A O 1
ATOM 1559 N N . LEU B 1 31 ? 6.019 66.253 14.148 1.00 43.34 31 LEU A N 1
ATOM 1560 C CA . LEU B 1 31 ? 6.840 66.820 15.234 1.00 43.84 31 LEU A CA 1
ATOM 1561 C C . LEU B 1 31 ? 6.006 67.155 16.469 1.00 44.85 31 LEU A C 1
ATOM 1562 O O . LEU B 1 31 ? 6.516 67.688 17.444 1.00 46.66 31 LEU A O 1
ATOM 1567 N N . THR B 1 32 ? 4.722 66.819 16.418 1.00 44.68 32 THR A N 1
ATOM 1568 C CA . THR B 1 32 ? 3.732 67.206 17.413 1.00 44.44 32 THR A CA 1
ATOM 1569 C C . THR B 1 32 ? 2.862 65.976 17.589 1.00 42.81 32 THR A C 1
ATOM 1570 O O . THR B 1 32 ? 2.798 65.149 16.685 1.00 41.58 32 THR A O 1
ATOM 1574 N N . ASP B 1 33 ? 2.199 65.855 18.730 1.00 41.66 33 ASP A N 1
ATOM 1575 C CA . ASP B 1 33 ? 1.273 64.732 18.956 1.00 40.48 33 ASP A CA 1
ATOM 1576 C C . ASP B 1 33 ? -0.110 64.969 18.340 1.00 39.51 33 ASP A C 1
ATOM 1577 O O . ASP B 1 33 ? -1.061 64.236 18.659 1.00 37.63 33 ASP A O 1
ATOM 1582 N N . GLY B 1 34 ? -0.210 65.994 17.484 1.00 38.84 34 GLY A N 1
ATOM 1583 C CA . GLY B 1 34 ? -1.437 66.365 16.804 1.00 39.28 34 GLY A CA 1
ATOM 1584 C C . GLY B 1 34 ? -2.287 67.340 17.566 1.00 40.83 34 GLY A C 1
ATOM 1585 O O . GLY B 1 34 ? -3.342 67.791 17.092 1.00 42.18 34 GLY A O 1
ATOM 1586 N N . ARG B 1 35 ? -1.835 67.708 18.745 1.00 41.89 35 ARG A N 1
ATOM 1587 C CA . ARG B 1 35 ? -2.620 68.612 19.556 1.00 43.92 35 ARG A CA 1
ATOM 1588 C C . ARG B 1 35 ? -2.399 70.099 19.219 1.00 43.49 35 ARG A C 1
ATOM 1589 O O . ARG B 1 35 ? -1.283 70.532 19.024 1.00 43.85 35 ARG A O 1
ATOM 1597 N N . LEU B 1 36 ? -3.483 70.863 19.211 1.00 43.87 36 LEU A N 1
ATOM 1598 C CA . LEU B 1 36 ? -3.456 72.335 19.217 1.00 44.90 36 LEU A CA 1
ATOM 1599 C C . LEU B 1 36 ? -4.089 72.887 20.489 1.00 45.03 36 LEU A C 1
ATOM 1600 O O . LEU B 1 36 ? -5.287 72.720 20.739 1.00 44.74 36 LEU A O 1
ATOM 1605 N N . TYR B 1 37 ? -3.287 73.568 21.285 1.00 45.17 37 TYR A N 1
ATOM 1606 C CA . TYR B 1 37 ? -3.778 74.180 22.513 1.00 46.12 37 TYR A CA 1
ATOM 1607 C C . TYR B 1 37 ? -4.342 75.567 22.179 1.00 47.89 37 TYR A C 1
ATOM 1608 O O . TYR B 1 37 ? -3.617 76.435 21.696 1.00 49.42 37 TYR A O 1
ATOM 1617 N N . TYR B 1 38 ? -5.632 75.734 22.394 1.00 48.34 38 TYR A N 1
ATOM 1618 C CA . TYR B 1 38 ? -6.322 76.992 22.167 1.00 50.69 38 TYR A CA 1
ATOM 1619 C C . TYR B 1 38 ? -6.531 77.666 23.509 1.00 53.11 38 TYR A C 1
ATOM 1620 O O . TYR B 1 38 ? -7.077 77.061 24.451 1.00 54.24 38 TYR A O 1
ATOM 1629 N N . ASP B 1 39 ? -6.124 78.921 23.591 1.00 55.38 39 ASP A N 1
ATOM 1630 C CA . ASP B 1 39 ? -6.272 79.697 24.810 1.00 57.33 39 ASP A CA 1
ATOM 1631 C C . ASP B 1 39 ? -7.545 80.551 24.716 1.00 58.85 39 ASP A C 1
ATOM 1632 O O . ASP B 1 39 ? -8.278 80.462 23.731 1.00 58.15 39 ASP A O 1
ATOM 1637 N N . HIS B 1 40 ? -7.806 81.364 25.732 1.00 61.46 40 HIS A N 1
ATOM 1638 C CA . HIS B 1 40 ? -9.098 82.091 25.845 1.00 64.15 40 HIS A CA 1
ATOM 1639 C C . HIS B 1 40 ? -9.382 83.059 24.703 1.00 66.34 40 HIS A C 1
ATOM 1640 O O . HIS B 1 40 ? -10.522 83.476 24.499 1.00 68.41 40 HIS A O 1
ATOM 1642 N N . ALA B 1 41 ? -8.338 83.422 23.975 1.00 68.19 41 ALA A N 1
ATOM 1643 C CA . ALA B 1 41 ? -8.427 84.380 22.880 1.00 70.80 41 ALA A CA 1
ATOM 1644 C C . ALA B 1 41 ? -8.204 83.703 21.526 1.00 70.20 41 ALA A C 1
ATOM 1645 O O . ALA B 1 41 ? -7.883 84.377 20.545 1.00 69.86 41 ALA A O 1
ATOM 1647 N N . GLY B 1 42 ? -8.328 82.369 21.482 1.00 68.74 42 GLY A N 1
ATOM 1648 C CA . GLY B 1 42 ? -8.107 81.624 20.240 1.00 66.22 42 GLY A CA 1
ATOM 1649 C C . GLY B 1 42 ? -6.651 81.472 19.793 1.00 64.88 42 GLY A C 1
ATOM 1650 O O . GLY B 1 42 ? -6.388 80.805 18.784 1.00 64.16 42 GLY A O 1
ATOM 1651 N N . ASN B 1 43 ? -5.705 82.076 20.517 1.00 64.57 43 ASN A N 1
ATOM 1652 C CA . ASN B 1 43 ? -4.264 81.891 20.242 1.00 63.37 43 ASN A CA 1
ATOM 1653 C C . ASN B 1 43 ? -3.793 80.445 20.444 1.00 61.37 43 ASN A C 1
ATOM 1654 O O . ASN B 1 43 ? -4.191 79.774 21.392 1.00 60.84 43 ASN A O 1
ATOM 1659 N N . GLU B 1 44 ? -2.953 79.967 19.540 1.00 59.46 44 GLU A N 1
ATOM 1660 C CA . GLU B 1 44 ? -2.618 78.551 19.489 1.00 56.59 44 GLU A CA 1
ATOM 1661 C C . GLU B 1 44 ? -1.175 78.225 19.928 1.00 56.00 44 GLU A C 1
ATOM 1662 O O . GLU B 1 44 ? -0.251 78.999 19.687 1.00 56.79 44 GLU A O 1
ATOM 1668 N N . SER B 1 45 ? -1.004 77.071 20.566 1.00 54.18 45 SER A N 1
ATOM 1669 C CA . SER B 1 45 ? 0.311 76.543 20.886 1.00 52.81 45 SER A CA 1
ATOM 1670 C C . SER B 1 45 ? 0.380 75.086 20.464 1.00 51.12 45 SER A C 1
ATOM 1671 O O . SER B 1 45 ? -0.634 74.410 20.341 1.00 51.68 45 SER A O 1
ATOM 1674 N N . LYS B 1 46 ? 1.593 74.609 20.254 1.00 50.68 46 LYS A N 1
ATOM 1675 C CA . LYS B 1 46 ? 1.852 73.220 19.902 1.00 48.50 46 LYS A CA 1
ATOM 1676 C C . LYS B 1 46 ? 2.982 72.774 20.792 1.00 46.60 46 LYS A C 1
ATOM 1677 O O . LYS B 1 46 ? 3.772 73.588 21.245 1.00 46.60 46 LYS A O 1
ATOM 1683 N N . ALA B 1 47 ? 3.114 71.472 20.971 1.00 44.59 47 ALA A N 1
ATOM 1684 C CA . ALA B 1 47 ? 4.261 70.924 21.676 1.00 44.05 47 ALA A CA 1
ATOM 1685 C C . ALA B 1 47 ? 5.252 70.210 20.757 1.00 42.74 47 ALA A C 1
ATOM 1686 O O . ALA B 1 47 ? 4.921 69.195 20.147 1.00 41.62 47 ALA A O 1
ATOM 1688 N N . PHE B 1 48 ? 6.468 70.742 20.668 1.00 43.70 48 PHE A N 1
ATOM 1689 C CA . PHE B 1 48 ? 7.581 70.009 20.021 1.00 43.09 48 PHE A CA 1
ATOM 1690 C C . PHE B 1 48 ? 8.337 69.242 21.081 1.00 42.24 48 PHE A C 1
ATOM 1691 O O . PHE B 1 48 ? 8.064 69.418 22.260 1.00 43.20 48 PHE A O 1
ATOM 1699 N N . ASN B 1 49 ? 9.305 68.440 20.653 1.00 41.41 49 ASN A N 1
ATOM 1700 C CA . ASN B 1 49 ? 10.018 67.502 21.506 1.00 40.74 49 ASN A CA 1
ATOM 1701 C C . ASN B 1 49 ? 11.510 67.711 21.408 1.00 41.24 49 ASN A C 1
ATOM 1702 O O . ASN B 1 49 ? 12.032 67.804 20.312 1.00 41.50 49 ASN A O 1
ATOM 1707 N N . VAL B 1 50 ? 12.225 67.740 22.527 1.00 42.80 50 VAL A N 1
ATOM 1708 C CA . VAL B 1 50 ? 13.662 68.042 22.468 1.00 44.23 50 VAL A CA 1
ATOM 1709 C C . VAL B 1 50 ? 14.511 66.965 21.837 1.00 43.80 50 VAL A C 1
ATOM 1710 O O . VAL B 1 50 ? 15.550 67.284 21.266 1.00 45.85 50 VAL A O 1
ATOM 1714 N N . LEU B 1 51 ? 14.114 65.700 21.959 1.00 42.34 51 LEU A N 1
ATOM 1715 C CA . LEU B 1 51 ? 14.842 64.654 21.260 1.00 41.32 51 LEU A CA 1
ATOM 1716 C C . LEU B 1 51 ? 14.720 64.855 19.765 1.00 40.75 51 LEU A C 1
ATOM 1717 O O . LEU B 1 51 ? 15.688 64.665 19.024 1.00 40.29 51 LEU A O 1
ATOM 1722 N N . ASP B 1 52 ? 13.519 65.205 19.312 1.00 40.78 52 ASP A N 1
ATOM 1723 C CA . ASP B 1 52 ? 13.332 65.549 17.916 1.00 41.68 52 ASP A CA 1
ATOM 1724 C C . ASP B 1 52 ? 14.299 66.701 17.525 1.00 42.70 52 ASP A C 1
ATOM 1725 O O . ASP B 1 52 ? 14.999 66.614 16.513 1.00 43.28 52 ASP A O 1
ATOM 1730 N N . GLY B 1 53 ? 14.375 67.740 18.347 1.00 42.84 53 GLY A N 1
ATOM 1731 C CA . GLY B 1 53 ? 15.273 68.860 18.095 1.00 43.39 53 GLY A CA 1
ATOM 1732 C C . GLY B 1 53 ? 16.732 68.472 17.970 1.00 43.88 53 GLY A C 1
ATOM 1733 O O . GLY B 1 53 ? 17.425 68.881 17.030 1.00 44.48 53 GLY A O 1
ATOM 1734 N N . GLN B 1 54 ? 17.217 67.680 18.916 1.00 43.32 54 GLN A N 1
ATOM 1735 C CA . GLN B 1 54 ? 18.571 67.171 18.838 1.00 43.17 54 GLN A CA 1
ATOM 1736 C C . GLN B 1 54 ? 18.760 66.402 17.539 1.00 42.66 54 GLN A C 1
ATOM 1737 O O . GLN B 1 54 ? 19.754 66.577 16.855 1.00 44.57 54 GLN A O 1
ATOM 1743 N N . GLY B 1 55 ? 17.808 65.570 17.160 1.00 42.42 55 GLY A N 1
ATOM 1744 C CA . GLY B 1 55 ? 17.944 64.820 15.896 1.00 41.94 55 GLY A CA 1
ATOM 1745 C C . GLY B 1 55 ? 18.055 65.701 14.655 1.00 43.05 55 GLY A C 1
ATOM 1746 O O . GLY B 1 55 ? 18.830 65.446 13.753 1.00 41.57 55 GLY A O 1
ATOM 1747 N N . LEU B 1 56 ? 17.268 66.766 14.624 1.00 44.88 56 LEU A N 1
ATOM 1748 C CA . LEU B 1 56 ? 17.214 67.590 13.447 1.00 46.42 56 LEU A CA 1
ATOM 1749 C C . LEU B 1 56 ? 18.511 68.383 13.224 1.00 48.14 56 LEU A C 1
ATOM 1750 O O . LEU B 1 56 ? 18.994 68.483 12.103 1.00 48.11 56 LEU A O 1
ATOM 1755 N N . LYS B 1 57 ? 19.060 68.936 14.297 1.00 49.72 57 LYS A N 1
ATOM 1756 C CA . LYS B 1 57 ? 20.359 69.574 14.271 1.00 50.48 57 LYS A CA 1
ATOM 1757 C C . LYS B 1 57 ? 21.427 68.642 13.731 1.00 49.27 57 LYS A C 1
ATOM 1758 O O . LYS B 1 57 ? 22.307 69.047 12.982 1.00 48.27 57 LYS A O 1
ATOM 1764 N N . GLN B 1 58 ? 21.346 67.378 14.106 1.00 48.69 58 GLN A N 1
ATOM 1765 C CA . GLN B 1 58 ? 22.388 66.434 13.752 1.00 48.75 58 GLN A CA 1
ATOM 1766 C C . GLN B 1 58 ? 22.381 66.135 12.280 1.00 45.92 58 GLN A C 1
ATOM 1767 O O . GLN B 1 58 ? 23.441 65.951 11.666 1.00 42.82 58 GLN A O 1
ATOM 1773 N N . LEU B 1 59 ? 21.171 66.036 11.732 1.00 44.23 59 LEU A N 1
ATOM 1774 C CA . LEU B 1 59 ? 21.016 65.978 10.294 1.00 44.23 59 LEU A CA 1
ATOM 1775 C C . LEU B 1 59 ? 21.667 67.186 9.654 1.00 45.68 59 LEU A C 1
ATOM 1776 O O . LEU B 1 59 ? 22.450 67.050 8.715 1.00 46.35 59 LEU A O 1
ATOM 1781 N N . GLU B 1 60 ? 21.363 68.367 10.158 1.00 46.88 60 GLU A N 1
ATOM 1782 C CA . GLU B 1 60 ? 21.935 69.576 9.550 1.00 49.65 60 GLU A CA 1
ATOM 1783 C C . GLU B 1 60 ? 23.466 69.513 9.682 1.00 49.05 60 GLU A C 1
ATOM 1784 O O . GLU B 1 60 ? 24.187 69.644 8.715 1.00 47.72 60 GLU A O 1
ATOM 1790 N N . HIS B 1 61 ? 23.931 69.198 10.878 1.00 50.17 61 HIS A N 1
ATOM 1791 C CA . HIS B 1 61 ? 25.344 69.052 11.137 1.00 51.88 61 HIS A CA 1
ATOM 1792 C C . HIS B 1 61 ? 26.062 67.987 10.259 1.00 52.06 61 HIS A C 1
ATOM 1793 O O . HIS B 1 61 ? 27.262 68.098 9.993 1.00 54.22 61 HIS A O 1
ATOM 1800 N N . ALA B 1 62 ? 25.337 66.958 9.836 1.00 48.92 62 ALA A N 1
ATOM 1801 C CA . ALA B 1 62 ? 25.893 65.976 8.943 1.00 47.69 62 ALA A CA 1
ATOM 1802 C C . ALA B 1 62 ? 25.700 66.387 7.486 1.00 48.32 62 ALA A C 1
ATOM 1803 O O . ALA B 1 62 ? 25.795 65.553 6.594 1.00 45.83 62 ALA A O 1
ATOM 1805 N N . GLY B 1 63 ? 25.387 67.659 7.235 1.00 50.43 63 GLY A N 1
ATOM 1806 C CA . GLY B 1 63 ? 25.299 68.165 5.860 1.00 50.78 63 GLY A CA 1
ATOM 1807 C C . GLY B 1 63 ? 24.040 67.788 5.085 1.00 49.69 63 GLY A C 1
ATOM 1808 O O . GLY B 1 63 ? 24.019 67.862 3.857 1.00 51.10 63 GLY A O 1
ATOM 1809 N N . ILE B 1 64 ? 22.994 67.389 5.794 1.00 47.17 64 ILE A N 1
ATOM 1810 C CA . ILE B 1 64 ? 21.725 67.067 5.178 1.00 46.16 64 ILE A CA 1
ATOM 1811 C C . ILE B 1 64 ? 20.827 68.253 5.373 1.00 45.74 64 ILE A C 1
ATOM 1812 O O . ILE B 1 64 ? 20.733 68.756 6.471 1.00 44.98 64 ILE A O 1
ATOM 1817 N N . HIS B 1 65 ? 20.173 68.701 4.314 1.00 45.90 65 HIS A N 1
ATOM 1818 C CA . HIS B 1 65 ? 19.274 69.845 4.416 1.00 47.23 65 HIS A CA 1
ATOM 1819 C C . HIS B 1 65 ? 17.925 69.451 5.063 1.00 47.39 65 HIS A C 1
ATOM 1820 O O . HIS B 1 65 ? 17.337 68.417 4.720 1.00 48.16 65 HIS A O 1
ATOM 1827 N N . VAL B 1 66 ? 17.463 70.247 6.024 1.00 46.82 66 VAL A N 1
ATOM 1828 C CA . VAL B 1 66 ? 16.210 69.952 6.715 1.00 45.43 66 VAL A CA 1
ATOM 1829 C C . VAL B 1 66 ? 15.157 71.038 6.497 1.00 46.37 66 VAL A C 1
ATOM 1830 O O . VAL B 1 66 ? 15.458 72.239 6.549 1.00 48.38 66 VAL A O 1
ATOM 1834 N N . ALA B 1 67 ? 13.927 70.625 6.230 1.00 45.03 67 ALA A N 1
ATOM 1835 C CA . ALA B 1 67 ? 12.856 71.583 5.954 1.00 46.00 67 ALA A CA 1
ATOM 1836 C C . ALA B 1 67 ? 11.598 71.181 6.673 1.00 44.62 67 ALA A C 1
ATOM 1837 O O . ALA B 1 67 ? 11.299 69.994 6.775 1.00 42.32 67 ALA A O 1
ATOM 1839 N N . LEU B 1 68 ? 10.894 72.166 7.213 1.00 45.79 68 LEU A N 1
ATOM 1840 C CA . LEU B 1 68 ? 9.587 71.945 7.804 1.00 46.09 68 LEU A CA 1
ATOM 1841 C C . LEU B 1 68 ? 8.569 72.442 6.825 1.00 48.10 68 LEU A C 1
ATOM 1842 O O . LEU B 1 68 ? 8.760 73.496 6.227 1.00 48.15 68 LEU A O 1
ATOM 1847 N N . ILE B 1 69 ? 7.477 71.700 6.655 1.00 48.67 69 ILE A N 1
ATOM 1848 C CA . ILE B 1 69 ? 6.478 72.073 5.668 1.00 51.62 69 ILE A CA 1
ATOM 1849 C C . ILE B 1 69 ? 5.080 71.933 6.257 1.00 53.06 69 ILE A C 1
ATOM 1850 O O . ILE B 1 69 ? 4.645 70.837 6.591 1.00 51.77 69 ILE A O 1
ATOM 1855 N N . THR B 1 70 ? 4.386 73.066 6.357 1.00 55.09 70 THR A N 1
ATOM 1856 C CA . THR B 1 70 ? 3.068 73.144 6.961 1.00 55.17 70 THR A CA 1
ATOM 1857 C C . THR B 1 70 ? 2.119 73.961 6.074 1.00 58.07 70 THR A C 1
ATOM 1858 O O . THR B 1 70 ? 2.524 74.909 5.410 1.00 59.53 70 THR A O 1
ATOM 1862 N N . ALA B 1 71 ? 0.860 73.548 6.054 1.00 60.30 71 ALA A N 1
ATOM 1863 C CA . ALA B 1 71 ? -0.200 74.274 5.367 1.00 62.49 71 ALA A CA 1
ATOM 1864 C C . ALA B 1 71 ? -0.651 75.459 6.208 1.00 64.32 71 ALA A C 1
ATOM 1865 O O . ALA B 1 71 ? -1.087 76.475 5.661 1.00 65.54 71 ALA A O 1
ATOM 1867 N N . ARG B 1 72 ? -0.563 75.311 7.532 1.00 64.84 72 ARG A N 1
ATOM 1868 C CA . ARG B 1 72 ? -0.999 76.338 8.473 1.00 66.59 72 ARG A CA 1
ATOM 1869 C C . ARG B 1 72 ? -0.030 77.519 8.355 1.00 69.46 72 ARG A C 1
ATOM 1870 O O . ARG B 1 72 ? 1.116 77.359 7.958 1.00 73.46 72 ARG A O 1
ATOM 1872 N N . ALA B 1 73 ? -0.509 78.717 8.639 1.00 72.49 73 ALA A N 1
ATOM 1873 C CA . ALA B 1 73 ? 0.309 79.919 8.508 1.00 72.50 73 ALA A CA 1
ATOM 1874 C C . ALA B 1 73 ? 0.816 80.337 9.886 1.00 73.21 73 ALA A C 1
ATOM 1875 O O . ALA B 1 73 ? 0.524 81.428 10.333 1.00 73.69 73 ALA A O 1
ATOM 1877 N N . SER B 1 74 ? 1.538 79.455 10.585 1.00 73.59 74 SER A N 1
ATOM 1878 C CA . SER B 1 74 ? 1.842 79.670 12.023 1.00 74.18 74 SER A CA 1
ATOM 1879 C C . SER B 1 74 ? 3.244 80.220 12.290 1.00 74.91 74 SER A C 1
ATOM 1880 O O . SER B 1 74 ? 4.229 79.690 11.804 1.00 73.98 74 SER A O 1
ATOM 1883 N N . LEU B 1 75 ? 3.341 81.286 13.078 1.00 77.79 75 LEU A N 1
ATOM 1884 C CA . LEU B 1 75 ? 4.663 81.785 13.479 1.00 79.07 75 LEU A CA 1
ATOM 1885 C C . LEU B 1 75 ? 5.405 80.783 14.371 1.00 76.95 75 LEU A C 1
ATOM 1886 O O . LEU B 1 75 ? 6.631 80.835 14.455 1.00 79.39 75 LEU A O 1
ATOM 1891 N N . SER B 1 76 ? 4.654 79.921 15.059 1.00 73.15 76 SER A N 1
ATOM 1892 C CA . SER B 1 76 ? 5.214 78.919 15.955 1.00 70.90 76 SER A CA 1
ATOM 1893 C C . SER B 1 76 ? 6.238 78.052 15.230 1.00 67.52 76 SER A C 1
ATOM 1894 O O . SER B 1 76 ? 7.370 77.889 15.682 1.00 63.39 76 SER A O 1
ATOM 1897 N N . ALA B 1 77 ? 5.822 77.531 14.082 1.00 66.78 77 ALA A N 1
ATOM 1898 C CA . ALA B 1 77 ? 6.641 76.657 13.268 1.00 66.33 77 ALA A CA 1
ATOM 1899 C C . ALA B 1 77 ? 7.891 77.382 12.754 1.00 70.09 77 ALA A C 1
ATOM 1900 O O . ALA B 1 77 ? 9.001 76.806 12.735 1.00 71.85 77 ALA A O 1
ATOM 1902 N N . GLU B 1 78 ? 7.714 78.626 12.311 1.00 72.12 78 GLU A N 1
ATOM 1903 C CA . GLU B 1 78 ? 8.858 79.418 11.890 1.00 74.29 78 GLU A CA 1
ATOM 1904 C C . GLU B 1 78 ? 9.818 79.647 13.066 1.00 72.12 78 GLU A C 1
ATOM 1905 O O . GLU B 1 78 ? 11.009 79.373 12.939 1.00 73.52 78 GLU A O 1
ATOM 1911 N N . LYS B 1 79 ? 9.304 80.059 14.220 1.00 68.41 79 LYS A N 1
ATOM 1912 C CA . LYS B 1 79 ? 10.149 80.228 15.409 1.00 67.19 79 LYS A CA 1
ATOM 1913 C C . LYS B 1 79 ? 10.911 78.941 15.792 1.00 63.17 79 LYS A C 1
ATOM 1914 O O . LYS B 1 79 ? 12.095 78.986 16.154 1.00 64.18 79 LYS A O 1
ATOM 1917 N N . ARG B 1 80 ? 10.255 77.803 15.631 1.00 59.19 80 ARG A N 1
ATOM 1918 C CA . ARG B 1 80 ? 10.874 76.512 15.883 1.00 55.80 80 ARG A CA 1
ATOM 1919 C C . ARG B 1 80 ? 12.005 76.205 14.905 1.00 54.03 80 ARG A C 1
ATOM 1920 O O . ARG B 1 80 ? 13.063 75.703 15.300 1.00 52.96 80 ARG A O 1
ATOM 1928 N N . GLY B 1 81 ? 11.773 76.464 13.629 1.00 54.06 81 GLY A N 1
ATOM 1929 C CA . GLY B 1 81 ? 12.829 76.338 12.612 1.00 54.85 81 GLY A CA 1
ATOM 1930 C C . GLY B 1 81 ? 14.059 77.211 12.886 1.00 56.43 81 GLY A C 1
ATOM 1931 O O . GLY B 1 81 ? 15.191 76.760 12.724 1.00 55.99 81 GLY A O 1
ATOM 1932 N N . GLN B 1 82 ? 13.836 78.442 13.333 1.00 58.44 82 GLN A N 1
ATOM 1933 C CA . GLN B 1 82 ? 14.933 79.335 13.678 1.00 60.77 82 GLN A CA 1
ATOM 1934 C C . GLN B 1 82 ? 15.727 78.731 14.820 1.00 60.71 82 GLN A C 1
ATOM 1935 O O . GLN B 1 82 ? 16.942 78.656 14.730 1.00 62.23 82 GLN A O 1
ATOM 1937 N N . ASP B 1 83 ? 15.050 78.283 15.876 1.00 61.06 83 ASP A N 1
ATOM 1938 C CA . ASP B 1 83 ? 15.739 77.737 17.068 1.00 61.44 83 ASP A CA 1
ATOM 1939 C C . ASP B 1 83 ? 16.637 76.546 16.760 1.00 61.33 83 ASP A C 1
ATOM 1940 O O . ASP B 1 83 ? 17.648 76.380 17.425 1.00 66.53 83 ASP A O 1
ATOM 1945 N N . LEU B 1 84 ? 16.315 75.779 15.723 1.00 58.47 84 LEU A N 1
ATOM 1946 C CA . LEU B 1 84 ? 17.128 74.645 15.327 1.00 56.70 84 LEU A CA 1
ATOM 1947 C C . LEU B 1 84 ? 17.970 74.879 14.062 1.00 59.20 84 LEU A C 1
ATOM 1948 O O . LEU B 1 84 ? 18.800 74.021 13.705 1.00 59.13 84 LEU A O 1
ATOM 1953 N N . GLY B 1 85 ? 17.793 76.033 13.398 1.00 60.85 85 GLY A N 1
ATOM 1954 C CA . GLY B 1 85 ? 18.541 76.363 12.178 1.00 61.38 85 GLY A CA 1
ATOM 1955 C C . GLY B 1 85 ? 18.125 75.550 10.955 1.00 61.29 85 GLY A C 1
ATOM 1956 O O . GLY B 1 85 ? 18.976 74.977 10.258 1.00 60.19 85 GLY A O 1
ATOM 1957 N N . LEU B 1 86 ? 16.822 75.506 10.686 1.00 61.17 86 LEU A N 1
ATOM 1958 C CA . LEU B 1 86 ? 16.297 74.783 9.529 1.00 61.20 86 LEU A CA 1
ATOM 1959 C C . LEU B 1 86 ? 15.446 75.665 8.640 1.00 63.09 86 LEU A C 1
ATOM 1960 O O . LEU B 1 86 ? 14.823 76.611 9.134 1.00 67.06 86 LEU A O 1
ATOM 1965 N N . HIS B 1 87 ? 15.373 75.325 7.355 1.00 63.50 87 HIS A N 1
ATOM 1966 C CA . HIS B 1 87 ? 14.476 76.010 6.412 1.00 67.60 87 HIS A CA 1
ATOM 1967 C C . HIS B 1 87 ? 12.991 75.618 6.721 1.00 66.44 87 HIS A C 1
ATOM 1968 O O . HIS B 1 87 ? 12.689 74.535 7.258 1.00 65.11 87 HIS A O 1
ATOM 1975 N N . VAL B 1 88 ? 12.094 76.570 6.495 1.00 67.02 88 VAL A N 1
ATOM 1976 C CA . VAL B 1 88 ? 10.667 76.435 6.785 1.00 65.77 88 VAL A CA 1
ATOM 1977 C C . VAL B 1 88 ? 9.870 77.000 5.611 1.00 67.75 88 VAL A C 1
ATOM 1978 O O . VAL B 1 88 ? 10.271 77.994 5.008 1.00 74.92 88 VAL A O 1
ATOM 1982 N N . GLN B 1 89 ? 8.770 76.349 5.266 1.00 66.17 89 GLN A N 1
ATOM 1983 C CA . GLN B 1 89 ? 7.871 76.818 4.230 1.00 66.64 89 GLN A CA 1
ATOM 1984 C C . GLN B 1 89 ? 6.475 76.693 4.781 1.00 64.97 89 GLN A C 1
ATOM 1985 O O . GLN B 1 89 ? 6.014 75.621 5.157 1.00 65.40 89 GLN A O 1
ATOM 1991 N N . ILE B 1 90 ? 5.809 77.819 4.839 1.00 67.45 90 ILE A N 1
ATOM 1992 C CA . ILE B 1 90 ? 4.600 77.927 5.583 1.00 67.37 90 ILE A CA 1
ATOM 1993 C C . ILE B 1 90 ? 3.460 78.257 4.641 1.00 66.36 90 ILE A C 1
ATOM 1994 O O . ILE B 1 90 ? 3.665 78.872 3.588 1.00 67.06 90 ILE A O 1
ATOM 1999 N N . GLY B 1 91 ? 2.274 77.795 5.002 1.00 64.13 91 GLY A N 1
ATOM 2000 C CA . GLY B 1 91 ? 1.081 78.067 4.232 1.00 66.34 91 GLY A CA 1
ATOM 2001 C C . GLY B 1 91 ? 1.090 77.419 2.865 1.00 66.56 91 GLY A C 1
ATOM 2002 O O . GLY B 1 91 ? 0.690 78.028 1.881 1.00 68.35 91 GLY A O 1
ATOM 2003 N N . VAL B 1 92 ? 1.513 76.170 2.801 1.00 66.52 92 VAL A N 1
ATOM 2004 C CA . VAL B 1 92 ? 1.689 75.504 1.529 1.00 66.98 92 VAL A CA 1
ATOM 2005 C C . VAL B 1 92 ? 0.402 74.785 1.082 1.00 66.76 92 VAL A C 1
ATOM 2006 O O . VAL B 1 92 ? -0.123 73.909 1.785 1.00 65.21 92 VAL A O 1
ATOM 2010 N N . LYS B 1 93 ? -0.109 75.204 -0.081 1.00 67.79 93 LYS A N 1
ATOM 2011 C CA . LYS B 1 93 ? -1.325 74.641 -0.673 1.00 65.76 93 LYS A CA 1
ATOM 2012 C C . LYS B 1 93 ? -1.048 73.203 -1.149 1.00 63.00 93 LYS A C 1
ATOM 2013 O O . LYS B 1 93 ? -1.850 72.302 -0.894 1.00 60.35 93 LYS A O 1
ATOM 2015 N N . ASN B 1 94 ? 0.099 72.984 -1.792 1.00 61.25 94 ASN A N 1
ATOM 2016 C CA . ASN B 1 94 ? 0.495 71.635 -2.202 1.00 61.40 94 ASN A CA 1
ATOM 2017 C C . ASN B 1 94 ? 1.926 71.255 -1.785 1.00 58.50 94 ASN A C 1
ATOM 2018 O O . ASN B 1 94 ? 2.899 71.868 -2.229 1.00 58.50 94 ASN A O 1
ATOM 2023 N N . LYS B 1 95 ? 2.048 70.195 -0.982 1.00 55.54 95 LYS A N 1
ATOM 2024 C CA . LYS B 1 95 ? 3.338 69.845 -0.398 1.00 53.24 95 LYS A CA 1
ATOM 2025 C C . LYS B 1 95 ? 4.271 69.238 -1.413 1.00 52.47 95 LYS A C 1
ATOM 2026 O O . LYS B 1 95 ? 5.461 69.533 -1.411 1.00 51.72 95 LYS A O 1
ATOM 2032 N N . ARG B 1 96 ? 3.731 68.439 -2.322 1.00 53.81 96 ARG A N 1
ATOM 2033 C CA . ARG B 1 96 ? 4.532 67.943 -3.430 1.00 56.92 96 ARG A CA 1
ATOM 2034 C C . ARG B 1 96 ? 5.270 69.087 -4.131 1.00 56.98 96 ARG A C 1
ATOM 2035 O O . ARG B 1 96 ? 6.487 69.049 -4.273 1.00 56.05 96 ARG A O 1
ATOM 2043 N N . LEU B 1 97 ? 4.525 70.091 -4.580 1.00 58.65 97 LEU A N 1
ATOM 2044 C CA . LEU B 1 97 ? 5.112 71.225 -5.316 1.00 60.13 97 LEU A CA 1
ATOM 2045 C C . LEU B 1 97 ? 6.159 71.951 -4.489 1.00 59.55 97 LEU A C 1
ATOM 2046 O O . LEU B 1 97 ? 7.204 72.308 -5.003 1.00 60.16 97 LEU A O 1
ATOM 2051 N N . ALA B 1 98 ? 5.909 72.107 -3.196 1.00 59.95 98 ALA A N 1
ATOM 2052 C CA . ALA B 1 98 ? 6.905 72.689 -2.304 1.00 61.45 98 ALA A CA 1
ATOM 2053 C C . ALA B 1 98 ? 8.180 71.859 -2.297 1.00 61.60 98 ALA A C 1
ATOM 2054 O O . ALA B 1 98 ? 9.270 72.387 -2.530 1.00 65.47 98 ALA A O 1
ATOM 2056 N N . VAL B 1 99 ? 8.040 70.554 -2.071 1.00 58.05 99 VAL A N 1
ATOM 2057 C CA . VAL B 1 99 ? 9.186 69.654 -2.120 1.00 56.70 99 VAL A CA 1
ATOM 2058 C C . VAL B 1 99 ? 9.921 69.750 -3.461 1.00 57.13 99 VAL A C 1
ATOM 2059 O O . VAL B 1 99 ? 11.152 69.862 -3.501 1.00 57.81 99 VAL A O 1
ATOM 2063 N N . LEU B 1 100 ? 9.164 69.660 -4.548 1.00 58.00 100 LEU A N 1
ATOM 2064 C CA . LEU B 1 100 ? 9.721 69.733 -5.899 1.00 61.59 100 LEU A CA 1
ATOM 2065 C C . LEU B 1 100 ? 10.516 71.022 -6.073 1.00 62.53 100 LEU A C 1
ATOM 2066 O O . LEU B 1 100 ? 11.552 71.029 -6.726 1.00 61.81 100 LEU A O 1
ATOM 2071 N N . ALA B 1 101 ? 10.045 72.108 -5.465 1.00 62.45 101 ALA A N 1
ATOM 2072 C CA . ALA B 1 101 ? 10.753 73.375 -5.558 1.00 65.04 101 ALA A CA 1
ATOM 2073 C C . ALA B 1 101 ? 12.102 73.271 -4.865 1.00 63.66 101 ALA A C 1
ATOM 2074 O O . ALA B 1 101 ? 13.101 73.782 -5.361 1.00 64.86 101 ALA A O 1
ATOM 2076 N N . LEU B 1 102 ? 12.108 72.616 -3.711 1.00 61.60 102 LEU A N 1
ATOM 2077 C CA . LEU B 1 102 ? 13.320 72.440 -2.909 1.00 61.89 102 LEU A CA 1
ATOM 2078 C C . LEU B 1 102 ? 14.343 71.522 -3.571 1.00 62.37 102 LEU A C 1
ATOM 2079 O O . LEU B 1 102 ? 15.542 71.678 -3.377 1.00 61.09 102 LEU A O 1
ATOM 2084 N N . CYS B 1 103 ? 13.872 70.556 -4.346 1.00 63.57 103 CYS A N 1
ATOM 2085 C CA . CYS B 1 103 ? 14.785 69.736 -5.138 1.00 65.37 103 CYS A CA 1
ATOM 2086 C C . CYS B 1 103 ? 15.575 70.553 -6.147 1.00 70.62 103 CYS A C 1
ATOM 2087 O O . CYS B 1 103 ? 16.774 70.370 -6.281 1.00 77.88 103 CYS A O 1
ATOM 2090 N N . GLN B 1 104 ? 14.904 71.452 -6.851 1.00 72.86 104 GLN A N 1
ATOM 2091 C CA . GLN B 1 104 ? 15.573 72.275 -7.843 1.00 75.24 104 GLN A CA 1
ATOM 2092 C C . GLN B 1 104 ? 16.519 73.242 -7.160 1.00 74.28 104 GLN A C 1
ATOM 2093 O O . GLN B 1 104 ? 17.615 73.460 -7.635 1.00 76.58 104 GLN A O 1
ATOM 2099 N N . GLU B 1 105 ? 16.102 73.818 -6.037 1.00 72.05 105 GLU A N 1
ATOM 2100 C CA . GLU B 1 105 ? 16.958 74.725 -5.282 1.00 71.56 105 GLU A CA 1
ATOM 2101 C C . GLU B 1 105 ? 18.297 74.099 -4.863 1.00 68.84 105 GLU A C 1
ATOM 2102 O O . GLU B 1 105 ? 19.318 74.773 -4.817 1.00 71.91 105 GLU A O 1
ATOM 2104 N N . HIS B 1 106 ? 18.294 72.823 -4.548 1.00 66.03 106 HIS A N 1
ATOM 2105 C CA . HIS B 1 106 ? 19.493 72.172 -4.041 1.00 65.04 106 HIS A CA 1
ATOM 2106 C C . HIS B 1 106 ? 20.100 71.214 -5.081 1.00 62.11 106 HIS A C 1
ATOM 2107 O O . HIS B 1 1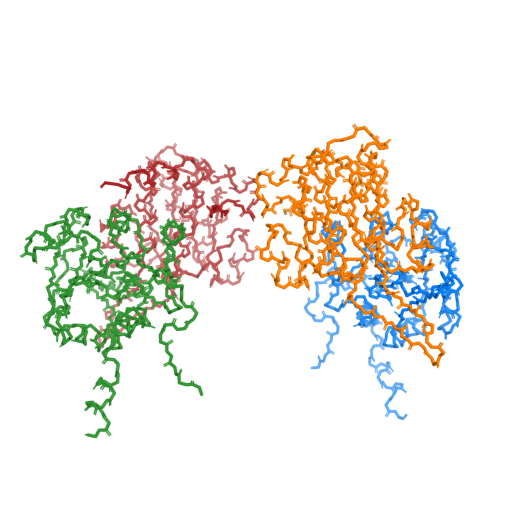06 ? 21.039 70.482 -4.771 1.00 60.57 106 HIS A O 1
ATOM 2114 N N . GLY B 1 107 ? 19.552 71.213 -6.296 1.00 59.96 107 GLY A N 1
ATOM 2115 C CA . GLY B 1 107 ? 20.010 70.324 -7.364 1.00 58.64 107 GLY A CA 1
ATOM 2116 C C . GLY B 1 107 ? 19.835 68.843 -7.076 1.00 56.43 107 GLY A C 1
ATOM 2117 O O . GLY B 1 107 ? 20.738 68.056 -7.295 1.00 56.24 107 GLY A O 1
ATOM 2118 N N . LEU B 1 108 ? 18.671 68.453 -6.569 1.00 55.46 108 LEU A N 1
ATOM 2119 C CA . LEU B 1 108 ? 18.430 67.068 -6.141 1.00 52.99 108 LEU A CA 1
ATOM 2120 C C . LEU B 1 108 ? 17.349 66.410 -6.952 1.00 51.38 108 LEU A C 1
ATOM 2121 O O . LEU B 1 108 ? 16.549 67.092 -7.576 1.00 53.79 108 LEU A O 1
ATOM 2126 N N . SER B 1 109 ? 17.325 65.087 -6.918 1.00 49.22 109 SER A N 1
ATOM 2127 C CA . SER B 1 109 ? 16.197 64.303 -7.414 1.00 49.23 109 SER A CA 1
ATOM 2128 C C . SER B 1 109 ? 15.212 64.054 -6.288 1.00 48.09 109 SER A C 1
ATOM 2129 O O . SER B 1 109 ? 15.545 64.179 -5.113 1.00 47.27 109 SER A O 1
ATOM 2132 N N . LEU B 1 110 ? 14.006 63.646 -6.647 1.00 48.75 110 LEU A N 1
ATOM 2133 C CA . LEU B 1 110 ? 13.044 63.174 -5.636 1.00 48.04 110 LEU A CA 1
ATOM 2134 C C . LEU B 1 110 ? 13.559 61.917 -4.904 1.00 45.09 110 LEU A C 1
ATOM 2135 O O . LEU B 1 110 ? 13.216 61.706 -3.734 1.00 42.55 110 LEU A O 1
ATOM 2140 N N . ASP B 1 111 ? 14.363 61.098 -5.588 1.00 43.33 111 ASP A N 1
ATOM 2141 C CA . ASP B 1 111 ? 14.832 59.863 -4.969 1.00 41.71 111 ASP A CA 1
ATOM 2142 C C . ASP B 1 111 ? 15.860 60.145 -3.879 1.00 40.32 111 ASP A C 1
ATOM 2143 O O . ASP B 1 111 ? 16.291 59.238 -3.200 1.00 38.45 111 ASP A O 1
ATOM 2148 N N . GLN B 1 112 ? 16.204 61.417 -3.683 1.00 40.99 112 GLN A N 1
ATOM 2149 C CA . GLN B 1 112 ? 17.148 61.815 -2.645 1.00 40.50 112 GLN A CA 1
ATOM 2150 C C . GLN B 1 112 ? 16.440 62.551 -1.515 1.00 39.98 112 GLN A C 1
ATOM 2151 O O . GLN B 1 112 ? 17.083 63.188 -0.673 1.00 40.10 112 GLN A O 1
ATOM 2157 N N . VAL B 1 113 ? 15.115 62.461 -1.489 1.00 39.00 113 VAL A N 1
ATOM 2158 C CA . VAL B 1 113 ? 14.323 63.209 -0.535 1.00 38.67 113 VAL A CA 1
ATOM 2159 C C . VAL B 1 113 ? 13.586 62.278 0.420 1.00 37.36 113 VAL A C 1
ATOM 2160 O O . VAL B 1 113 ? 13.065 61.230 0.007 1.00 36.38 113 VAL A O 1
ATOM 2164 N N . LEU B 1 114 ? 13.546 62.681 1.692 1.00 36.64 114 LEU A N 1
ATOM 2165 C CA . LEU B 1 114 ? 12.768 61.998 2.714 1.00 36.22 114 LEU A CA 1
ATOM 2166 C C . LEU B 1 114 ? 11.640 62.902 3.117 1.00 36.83 114 LEU A C 1
ATOM 2167 O O . LEU B 1 114 ? 11.872 64.101 3.297 1.00 38.31 114 LEU A O 1
ATOM 2172 N N . PHE B 1 115 ? 10.449 62.350 3.281 1.00 35.94 115 PHE A N 1
ATOM 2173 C CA . PHE B 1 115 ? 9.330 63.139 3.766 1.00 36.62 115 PHE A CA 1
ATOM 2174 C C . PHE B 1 115 ? 8.593 62.398 4.861 1.00 36.31 115 PHE A C 1
ATOM 2175 O O . PHE B 1 115 ? 8.268 61.225 4.716 1.00 35.92 115 PHE A O 1
ATOM 2183 N N . MET B 1 116 ? 8.317 63.093 5.952 1.00 36.73 116 MET A N 1
ATOM 2184 C CA . MET B 1 116 ? 7.598 62.502 7.063 1.00 36.78 116 MET A CA 1
ATOM 2185 C C . MET B 1 116 ? 6.323 63.269 7.298 1.00 37.51 116 MET A C 1
ATOM 2186 O O . MET B 1 116 ? 6.368 64.465 7.546 1.00 37.11 116 MET A O 1
ATOM 2191 N N . GLY B 1 117 ? 5.196 62.568 7.231 1.00 38.02 117 GLY A N 1
ATOM 2192 C CA . GLY B 1 117 ? 3.898 63.178 7.461 1.00 39.65 117 GLY A CA 1
ATOM 2193 C C . GLY B 1 117 ? 2.939 62.202 8.104 1.00 39.66 117 GLY A C 1
ATOM 2194 O O . GLY B 1 117 ? 3.240 61.031 8.208 1.00 38.02 117 GLY A O 1
ATOM 2195 N N . ASP B 1 118 ? 1.769 62.687 8.515 1.00 42.54 118 ASP A N 1
ATOM 2196 C CA . ASP B 1 118 ? 0.812 61.849 9.258 1.00 43.96 118 ASP A CA 1
ATOM 2197 C C . ASP B 1 118 ? -0.601 61.774 8.697 1.00 45.42 118 ASP A C 1
ATOM 2198 O O . ASP B 1 118 ? -1.368 60.905 9.125 1.00 45.07 118 ASP A O 1
ATOM 2203 N N . ASP B 1 119 ? -0.965 62.680 7.779 1.00 45.97 119 ASP A N 1
ATOM 2204 C CA . ASP B 1 119 ? -2.349 62.762 7.303 1.00 47.59 119 ASP A CA 1
ATOM 2205 C C . ASP B 1 119 ? -2.452 63.165 5.839 1.00 48.67 119 ASP A C 1
ATOM 2206 O O . ASP B 1 119 ? -1.452 63.484 5.184 1.00 50.16 119 ASP A O 1
ATOM 2211 N N . LEU B 1 120 ? -3.684 63.200 5.344 1.00 48.90 120 LEU A N 1
ATOM 2212 C CA . LEU B 1 120 ? -3.968 63.470 3.945 1.00 51.09 120 LEU A CA 1
ATOM 2213 C C . LEU B 1 120 ? -3.179 64.612 3.267 1.00 52.47 120 LEU A C 1
ATOM 2214 O O . LEU B 1 120 ? -2.714 64.424 2.150 1.00 54.90 120 LEU A O 1
ATOM 2219 N N . PRO B 1 121 ? -3.040 65.801 3.905 1.00 51.84 121 PRO A N 1
ATOM 2220 C CA . PRO B 1 121 ? -2.347 66.860 3.149 1.00 52.19 121 PRO A CA 1
ATOM 2221 C C . PRO B 1 121 ? -0.892 66.504 2.801 1.00 50.54 121 PRO A C 1
ATOM 2222 O O . PRO B 1 121 ? -0.347 67.070 1.852 1.00 51.95 121 PRO A O 1
ATOM 2226 N N . ASP B 1 122 ? -0.300 65.535 3.509 1.00 46.84 122 ASP A N 1
ATOM 2227 C CA . ASP B 1 122 ? 1.064 65.085 3.218 1.00 44.08 122 ASP A CA 1
ATOM 2228 C C . ASP B 1 122 ? 1.153 64.038 2.099 1.00 42.68 122 ASP A C 1
ATOM 2229 O O . ASP B 1 122 ? 2.226 63.718 1.589 1.00 41.37 122 ASP A O 1
ATOM 2234 N N . LEU B 1 123 ? 0.015 63.527 1.677 1.00 42.53 123 LEU A N 1
ATOM 2235 C CA . LEU B 1 123 ? 0.008 62.372 0.797 1.00 42.52 123 LEU A CA 1
ATOM 2236 C C . LEU B 1 123 ? 0.627 62.608 -0.568 1.00 43.09 123 LEU A C 1
ATOM 2237 O O . LEU B 1 123 ? 1.295 61.726 -1.104 1.00 42.25 123 LEU A O 1
ATOM 2242 N N . PRO B 1 124 ? 0.397 63.787 -1.156 1.00 45.19 124 PRO A N 1
ATOM 2243 C CA . PRO B 1 124 ? 1.015 64.040 -2.473 1.00 45.76 124 PRO A CA 1
ATOM 2244 C C . PRO B 1 124 ? 2.520 63.868 -2.435 1.00 44.45 124 PRO A C 1
ATOM 2245 O O . PRO B 1 124 ? 3.119 63.305 -3.359 1.00 43.73 124 PRO A O 1
ATOM 2249 N N . ALA B 1 125 ? 3.110 64.352 -1.349 1.00 43.60 125 ALA A N 1
ATOM 2250 C CA . ALA B 1 125 ? 4.545 64.306 -1.144 1.00 42.86 125 ALA A CA 1
ATOM 2251 C C . ALA B 1 125 ? 4.986 62.900 -0.763 1.00 41.35 125 ALA A C 1
ATOM 2252 O O . ALA B 1 125 ? 5.927 62.360 -1.316 1.00 40.62 125 ALA A O 1
ATOM 2254 N N . LEU B 1 126 ? 4.290 62.301 0.185 1.00 41.22 126 LEU A N 1
ATOM 2255 C CA . LEU B 1 126 ? 4.628 60.936 0.582 1.00 40.54 126 LEU A CA 1
ATOM 2256 C C . LEU B 1 126 ? 4.721 60.029 -0.632 1.00 42.23 126 LEU A C 1
ATOM 2257 O O . LEU B 1 126 ? 5.609 59.201 -0.706 1.00 42.88 126 LEU A O 1
ATOM 2262 N N . LEU B 1 127 ? 3.838 60.212 -1.613 1.00 44.87 127 LEU A N 1
ATOM 2263 C CA . LEU B 1 127 ? 3.842 59.338 -2.804 1.00 46.01 127 LEU A CA 1
ATOM 2264 C C . LEU B 1 127 ? 4.847 59.707 -3.862 1.00 46.40 127 LEU A C 1
ATOM 2265 O O . LEU B 1 127 ? 5.089 58.928 -4.775 1.00 46.74 127 LEU A O 1
ATOM 2270 N N . ALA B 1 128 ? 5.439 60.891 -3.742 1.00 46.78 128 ALA A N 1
ATOM 2271 C CA . ALA B 1 128 ? 6.379 61.363 -4.738 1.00 46.21 128 ALA A CA 1
ATOM 2272 C C . ALA B 1 128 ? 7.851 61.189 -4.323 1.00 44.69 128 ALA A C 1
ATOM 2273 O O . ALA B 1 128 ? 8.723 61.089 -5.182 1.00 45.94 128 ALA A O 1
ATOM 2275 N N . VAL B 1 129 ? 8.145 61.128 -3.029 1.00 42.55 129 VAL A N 1
ATOM 2276 C CA . VAL B 1 129 ? 9.552 61.096 -2.580 1.00 41.53 129 VAL A CA 1
ATOM 2277 C C . VAL B 1 129 ? 10.213 59.706 -2.527 1.00 39.67 129 VAL A C 1
ATOM 2278 O O . VAL B 1 129 ? 9.553 58.678 -2.529 1.00 39.60 129 VAL A O 1
ATOM 2282 N N . GLY B 1 130 ? 11.533 59.704 -2.515 1.00 38.80 130 GLY A N 1
ATOM 2283 C CA . GLY B 1 130 ? 12.294 58.484 -2.410 1.00 37.91 130 GLY A CA 1
ATOM 2284 C C . GLY B 1 130 ? 12.042 57.748 -1.100 1.00 36.43 130 GLY A C 1
ATOM 2285 O O . GLY B 1 130 ? 11.979 56.511 -1.082 1.00 34.88 130 GLY A O 1
ATOM 2286 N N . LEU B 1 131 ? 11.883 58.506 -0.016 1.00 35.17 131 LEU A N 1
ATOM 2287 C CA . LEU B 1 131 ? 11.751 57.894 1.281 1.00 33.62 131 LEU A CA 1
ATOM 2288 C C . LEU B 1 131 ? 10.662 58.536 2.125 1.00 33.05 131 LEU A C 1
ATOM 2289 O O . LEU B 1 131 ? 10.927 59.417 2.933 1.00 32.80 131 LEU A O 1
ATOM 2294 N N . PRO B 1 132 ? 9.425 58.051 1.967 1.00 32.59 132 PRO A N 1
ATOM 2295 C CA . PRO B 1 132 ? 8.352 58.520 2.811 1.00 32.35 132 PRO A CA 1
ATOM 2296 C C . PRO B 1 132 ? 8.390 57.796 4.150 1.00 31.64 132 PRO A C 1
ATOM 2297 O O . PRO B 1 132 ? 8.849 56.668 4.208 1.00 31.54 132 PRO A O 1
ATOM 2301 N N . VAL B 1 133 ? 7.949 58.443 5.214 1.00 31.03 133 VAL A N 1
ATOM 2302 C CA . VAL B 1 133 ? 7.921 57.808 6.515 1.00 30.31 133 VAL A CA 1
ATOM 2303 C C . VAL B 1 133 ? 6.779 58.418 7.320 1.00 30.65 133 VAL A C 1
ATOM 2304 O O . VAL B 1 133 ? 6.415 59.598 7.138 1.00 31.18 133 VAL A O 1
ATOM 2308 N N . ALA B 1 134 ? 6.158 57.600 8.158 1.00 29.84 134 ALA A N 1
ATOM 2309 C CA . ALA B 1 134 ? 5.034 58.063 8.942 1.00 29.88 134 ALA A CA 1
ATOM 2310 C C . ALA B 1 134 ? 5.197 57.645 10.378 1.00 29.74 134 ALA A C 1
ATOM 2311 O O . ALA B 1 134 ? 5.674 56.535 10.663 1.00 29.58 134 ALA A O 1
ATOM 2313 N N . PRO B 1 135 ? 4.759 58.501 11.305 1.00 30.31 135 PRO A N 1
ATOM 2314 C CA . PRO B 1 135 ? 4.846 58.128 12.701 1.00 30.48 135 PRO A CA 1
ATOM 2315 C C . PRO B 1 135 ? 3.815 57.078 13.058 1.00 31.18 135 PRO A C 1
ATOM 2316 O O . PRO B 1 135 ? 2.944 56.738 12.250 1.00 31.72 135 PRO A O 1
ATOM 2320 N N . ALA B 1 136 ? 3.935 56.510 14.244 1.00 32.44 136 ALA A N 1
ATOM 2321 C CA . ALA B 1 136 ? 3.018 55.427 14.665 1.00 32.61 136 ALA A CA 1
ATOM 2322 C C . ALA B 1 136 ? 1.569 55.922 14.771 1.00 34.05 136 ALA A C 1
ATOM 2323 O O . ALA B 1 136 ? 0.651 55.192 14.468 1.00 33.77 136 ALA A O 1
ATOM 2325 N N . ASN B 1 137 ? 1.383 57.166 15.212 1.00 36.09 137 ASN A N 1
ATOM 2326 C CA . ASN B 1 137 ? 0.050 57.750 15.314 1.00 37.63 137 ASN A CA 1
ATOM 2327 C C . ASN B 1 137 ? -0.577 58.168 13.965 1.00 37.57 137 ASN A C 1
ATOM 2328 O O . ASN B 1 137 ? -1.633 58.808 13.964 1.00 37.88 137 ASN A O 1
ATOM 2333 N N . ALA B 1 138 ? 0.040 57.824 12.836 1.00 35.27 138 ALA A N 1
ATOM 2334 C CA . ALA B 1 138 ? -0.441 58.308 11.550 1.00 34.65 138 ALA A CA 1
ATOM 2335 C C . ALA B 1 138 ? -1.832 57.810 11.205 1.00 34.75 138 ALA A C 1
ATOM 2336 O O . ALA B 1 138 ? -2.195 56.705 11.576 1.00 35.49 138 ALA A O 1
ATOM 2338 N N . HIS B 1 139 ? -2.617 58.604 10.494 1.00 35.30 139 HIS A N 1
ATOM 2339 C CA . HIS B 1 139 ? -3.908 58.132 9.994 1.00 36.80 139 HIS A CA 1
ATOM 2340 C C . HIS B 1 139 ? -3.758 56.882 9.156 1.00 36.67 139 HIS A C 1
ATOM 2341 O O . HIS B 1 139 ? -2.845 56.808 8.373 1.00 37.03 139 HIS A O 1
ATOM 2348 N N . PRO B 1 140 ? -4.661 55.906 9.298 1.00 37.95 140 PRO A N 1
ATOM 2349 C CA . PRO B 1 140 ? -4.523 54.635 8.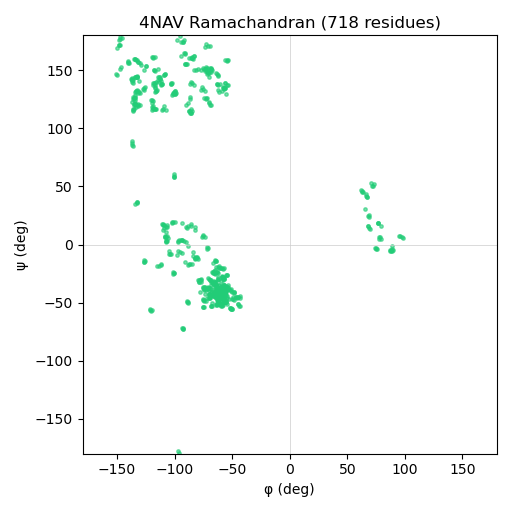571 1.00 38.53 140 PRO A CA 1
ATOM 2350 C C . PRO B 1 140 ? -4.440 54.790 7.057 1.00 39.95 140 PRO A C 1
ATOM 2351 O O . PRO B 1 140 ? -3.747 54.034 6.398 1.00 39.18 140 PRO A O 1
ATOM 2355 N N . TRP B 1 141 ? -5.146 55.759 6.494 1.00 41.88 141 TRP A N 1
ATOM 2356 C CA . TRP B 1 141 ? -4.995 56.015 5.052 1.00 43.87 141 TRP A CA 1
ATOM 2357 C C . TRP B 1 141 ? -3.578 56.344 4.608 1.00 43.05 141 TRP A C 1
ATOM 2358 O O . TRP B 1 141 ? -3.254 56.099 3.460 1.00 44.10 141 TRP A O 1
ATOM 2369 N N . ILE B 1 142 ? -2.782 56.927 5.506 1.00 41.46 142 ILE A N 1
ATOM 2370 C CA . ILE B 1 142 ? -1.409 57.283 5.234 1.00 41.46 142 ILE A CA 1
ATOM 2371 C C . ILE B 1 142 ? -0.523 56.105 5.594 1.00 40.36 142 ILE A C 1
ATOM 2372 O O . ILE B 1 142 ? 0.329 55.691 4.796 1.00 39.81 142 ILE A O 1
ATOM 2377 N N . ALA B 1 143 ? -0.730 55.555 6.793 1.00 38.74 143 ALA A N 1
ATOM 2378 C CA . ALA B 1 143 ? -0.033 54.326 7.247 1.00 36.37 143 ALA A CA 1
ATOM 2379 C C . ALA B 1 143 ? -0.010 53.244 6.169 1.00 36.28 143 ALA A C 1
ATOM 2380 O O . ALA B 1 143 ? 1.019 52.738 5.795 1.00 35.95 143 ALA A O 1
ATOM 2382 N N . GLU B 1 144 ? -1.167 52.954 5.631 1.00 37.52 144 GLU A N 1
ATOM 2383 C CA . GLU B 1 144 ? -1.376 51.928 4.631 1.00 39.27 144 GLU A CA 1
ATOM 2384 C C . GLU B 1 144 ? -0.717 52.228 3.305 1.00 40.78 144 GLU A C 1
ATOM 2385 O O . GLU B 1 144 ? -0.503 51.314 2.525 1.00 41.98 144 GLU A O 1
ATOM 2391 N N . ARG B 1 145 ? -0.318 53.479 3.065 1.00 40.97 145 ARG A N 1
ATOM 2392 C CA . ARG B 1 145 ? 0.345 53.858 1.803 1.00 41.08 145 ARG A CA 1
ATOM 2393 C C . ARG B 1 145 ? 1.851 54.140 1.948 1.00 39.48 145 ARG A C 1
ATOM 2394 O O . ARG B 1 145 ? 2.513 54.505 0.986 1.00 38.58 145 ARG A O 1
ATOM 2402 N N . VAL B 1 146 ? 2.380 53.963 3.153 1.00 38.24 146 VAL A N 1
ATOM 2403 C CA . VAL B 1 146 ? 3.804 54.170 3.423 1.00 38.13 146 VAL A CA 1
ATOM 2404 C C . VAL B 1 146 ? 4.375 52.963 4.173 1.00 38.76 146 VAL A C 1
ATOM 2405 O O . VAL B 1 146 ? 3.810 52.546 5.175 1.00 39.44 146 VAL A O 1
ATOM 2409 N N . GLN B 1 147 ? 5.488 52.421 3.713 1.00 39.92 147 GLN A N 1
ATOM 2410 C CA . GLN B 1 147 ? 6.053 51.219 4.320 1.00 43.33 147 GLN A CA 1
ATOM 2411 C C . GLN B 1 147 ? 6.665 51.502 5.707 1.00 40.09 147 GLN A C 1
ATOM 2412 O O . GLN B 1 147 ? 6.413 50.775 6.686 1.00 40.58 147 GLN A O 1
ATOM 2418 N N . TRP B 1 148 ? 7.437 52.572 5.798 1.00 36.68 148 TRP A N 1
ATOM 2419 C CA . TRP B 1 148 ? 8.190 52.838 6.996 1.00 34.64 148 TRP A CA 1
ATOM 2420 C C . TRP B 1 148 ? 7.376 53.588 8.056 1.00 34.07 148 TRP A C 1
ATOM 2421 O O . TRP B 1 148 ? 7.006 54.734 7.859 1.00 34.72 148 TRP A O 1
ATOM 2432 N N . HIS B 1 149 ? 7.133 52.927 9.183 1.00 33.04 149 HIS A N 1
ATOM 2433 C CA . HIS B 1 149 ? 6.452 53.522 10.313 1.00 33.63 149 HIS A CA 1
ATOM 2434 C C . HIS B 1 149 ? 7.419 53.541 11.474 1.00 33.56 149 HIS A C 1
ATOM 2435 O O . HIS B 1 149 ? 8.021 52.529 11.759 1.00 33.04 149 HIS A O 1
ATOM 2442 N N . THR B 1 150 ? 7.562 54.669 12.153 1.00 33.82 150 THR A N 1
ATOM 2443 C CA . THR B 1 150 ? 8.378 54.679 13.345 1.00 34.28 150 THR A CA 1
ATOM 2444 C C . THR B 1 150 ? 7.662 53.955 14.491 1.00 34.95 150 THR A C 1
ATOM 2445 O O . THR B 1 150 ? 6.430 53.888 14.543 1.00 35.43 150 THR A O 1
ATOM 2449 N N . ARG B 1 151 ? 8.425 53.402 15.412 1.00 36.32 151 ARG A N 1
ATOM 2450 C CA . ARG B 1 151 ? 7.844 52.833 16.626 1.00 37.09 151 ARG A CA 1
ATOM 2451 C C . ARG B 1 151 ? 7.223 53.935 17.421 1.00 36.76 151 ARG A C 1
ATOM 2452 O O . ARG B 1 151 ? 6.134 53.770 17.945 1.00 39.33 151 ARG A O 1
ATOM 2460 N N . ALA B 1 152 ? 7.891 55.088 17.505 1.00 36.70 152 ALA A N 1
ATOM 2461 C CA . ALA B 1 152 ? 7.408 56.186 18.354 1.00 35.36 152 ALA A CA 1
ATOM 2462 C C . ALA B 1 152 ? 6.364 57.055 17.673 1.00 34.67 152 ALA A C 1
ATOM 2463 O O . ALA B 1 152 ? 6.225 57.077 16.455 1.00 32.97 152 ALA A O 1
ATOM 2465 N N . ARG B 1 153 ? 5.626 57.752 18.511 1.00 36.33 153 ARG A N 1
ATOM 2466 C CA . ARG B 1 153 ? 4.544 58.615 18.098 1.00 37.77 153 ARG A CA 1
ATOM 2467 C C . ARG B 1 153 ? 5.047 60.016 17.826 1.00 37.17 153 ARG A C 1
ATOM 2468 O O . ARG B 1 153 ? 6.069 60.451 18.361 1.00 36.28 153 ARG A O 1
ATOM 2476 N N . GLY B 1 154 ? 4.299 60.725 16.991 1.00 37.49 154 GLY A N 1
ATOM 2477 C CA . GLY B 1 154 ? 4.603 62.091 16.689 1.00 39.60 154 GLY A CA 1
ATOM 2478 C C . GLY B 1 154 ? 4.660 62.854 17.986 1.00 41.36 154 GLY A C 1
ATOM 2479 O O . GLY B 1 154 ? 3.810 62.673 18.846 1.00 43.53 154 GLY A O 1
ATOM 2480 N N . GLY B 1 155 ? 5.684 63.686 18.139 1.00 42.91 155 GLY A N 1
ATOM 2481 C CA . GLY B 1 155 ? 5.823 64.525 19.319 1.00 43.56 155 GLY A CA 1
ATOM 2482 C C . GLY B 1 155 ? 6.345 63.768 20.517 1.00 43.54 155 GLY A C 1
ATOM 2483 O O . GLY B 1 155 ? 6.400 64.307 21.621 1.00 43.86 155 GLY A O 1
ATOM 2484 N N . GLU B 1 156 ? 6.725 62.512 20.294 1.00 43.89 156 GLU A N 1
ATOM 2485 C CA . GLU B 1 156 ? 7.288 61.662 21.336 1.00 43.98 156 GLU A CA 1
ATOM 2486 C C . GLU B 1 156 ? 8.521 60.938 20.798 1.00 42.05 156 GLU A C 1
ATOM 2487 O O . GLU B 1 156 ? 8.777 59.783 21.128 1.00 41.88 156 GLU A O 1
ATOM 2493 N N . GLY B 1 157 ? 9.275 61.617 19.938 1.00 40.68 157 GLY A N 1
ATOM 2494 C CA . GLY B 1 157 ? 10.550 61.098 19.421 1.00 38.79 157 GLY A CA 1
ATOM 2495 C C . GLY B 1 157 ? 10.526 60.448 18.048 1.00 37.02 157 GLY A C 1
ATOM 2496 O O . GLY B 1 157 ? 11.509 59.859 17.638 1.00 37.15 157 GLY A O 1
ATOM 2497 N N . ALA B 1 158 ? 9.390 60.494 17.361 1.00 35.74 158 ALA A N 1
ATOM 2498 C CA . ALA B 1 158 ? 9.267 59.846 16.072 1.00 33.70 158 ALA A CA 1
ATOM 2499 C C . ALA B 1 158 ? 10.256 60.434 15.083 1.00 33.54 158 ALA A C 1
ATOM 2500 O O . ALA B 1 158 ? 10.875 59.729 14.300 1.00 34.47 158 ALA A O 1
ATOM 2502 N N . ALA B 1 159 ? 10.419 61.734 15.115 1.00 33.88 159 ALA A N 1
ATOM 2503 C CA . ALA B 1 159 ? 11.331 62.357 14.204 1.00 33.84 159 ALA A CA 1
ATOM 2504 C C . ALA B 1 159 ? 12.781 62.031 14.560 1.00 32.96 159 ALA A C 1
ATOM 2505 O O . ALA B 1 159 ? 13.621 61.862 13.671 1.00 32.97 159 ALA A O 1
ATOM 2507 N N . ARG B 1 160 ? 13.095 61.966 15.843 1.00 32.80 160 ARG A N 1
ATOM 2508 C CA . ARG B 1 160 ? 14.445 61.570 16.254 1.00 33.11 160 ARG A CA 1
ATOM 2509 C C . ARG B 1 160 ? 14.705 60.184 15.742 1.00 32.80 160 ARG A C 1
ATOM 2510 O O . ARG B 1 160 ? 15.772 59.882 15.203 1.00 34.42 160 ARG A O 1
ATOM 2518 N N . GLU B 1 161 ? 13.704 59.334 15.865 1.00 31.92 161 GLU A N 1
ATOM 2519 C CA . GLU B 1 161 ? 13.850 57.983 15.399 1.00 30.99 161 GLU A CA 1
ATOM 2520 C C . GLU B 1 161 ? 14.252 57.974 13.926 1.00 30.52 161 GLU A C 1
ATOM 2521 O O . GLU B 1 161 ? 15.039 57.119 13.510 1.00 30.74 161 GLU A O 1
ATOM 2527 N N . VAL B 1 162 ? 13.659 58.855 13.139 1.00 30.16 162 VAL A N 1
ATOM 2528 C CA . VAL B 1 162 ? 13.974 58.949 11.715 1.00 30.14 162 VAL A CA 1
ATOM 2529 C C . VAL B 1 162 ? 15.390 59.444 11.563 1.00 30.47 162 VAL A C 1
ATOM 2530 O O . VAL B 1 162 ? 16.201 58.848 10.874 1.00 30.25 162 VAL A O 1
ATOM 2534 N N . CYS B 1 163 ? 15.709 60.526 12.248 1.00 31.41 163 CYS A N 1
ATOM 2535 C CA . CYS B 1 163 ? 17.048 61.077 12.175 1.00 32.21 163 CYS A CA 1
ATOM 2536 C C . CYS B 1 163 ? 18.107 60.036 12.482 1.00 31.67 163 CYS A C 1
ATOM 2537 O O . CYS B 1 163 ? 19.063 59.859 11.746 1.00 32.74 163 CYS A O 1
ATOM 2540 N N . ASP B 1 164 ? 17.911 59.290 13.540 1.00 31.36 164 ASP A N 1
ATOM 2541 C CA . ASP B 1 164 ? 18.880 58.272 13.903 1.00 30.64 164 ASP A CA 1
ATOM 2542 C C . ASP B 1 164 ? 19.126 57.281 12.763 1.00 29.85 164 ASP A C 1
ATOM 2543 O O . ASP B 1 164 ? 20.263 56.873 12.502 1.00 29.51 164 ASP A O 1
ATOM 2548 N N . VAL B 1 165 ? 18.063 56.886 12.080 1.00 29.18 165 VAL A N 1
ATOM 2549 C CA . VAL B 1 165 ? 18.188 55.896 11.016 1.00 28.54 165 VAL A CA 1
ATOM 2550 C C . VAL B 1 165 ? 19.067 56.438 9.922 1.00 28.99 165 VAL A C 1
ATOM 2551 O O . VAL B 1 165 ? 19.991 55.783 9.443 1.00 28.36 165 VAL A O 1
ATOM 2555 N N . VAL B 1 166 ? 18.757 57.671 9.533 1.00 30.20 166 VAL A N 1
ATOM 2556 C CA . VAL B 1 166 ? 19.414 58.315 8.400 1.00 30.49 166 VAL A CA 1
ATOM 2557 C C . VAL B 1 166 ? 20.879 58.480 8.728 1.00 31.10 166 VAL A C 1
ATOM 2558 O O . VAL B 1 166 ? 21.762 58.058 7.966 1.00 31.24 166 VAL A O 1
ATOM 2562 N N . LEU B 1 167 ? 21.137 59.069 9.885 1.00 31.47 167 LEU A N 1
ATOM 2563 C CA . LEU B 1 167 ? 22.507 59.216 10.353 1.00 32.00 167 LEU A CA 1
ATOM 2564 C C . LEU B 1 167 ? 23.211 57.839 10.408 1.00 31.24 167 LEU A C 1
ATOM 2565 O O . LEU B 1 167 ? 24.335 57.699 9.924 1.00 31.16 167 LEU A O 1
ATOM 2570 N N . ALA B 1 168 ? 22.537 56.810 10.916 1.00 30.43 168 ALA A N 1
ATOM 2571 C CA . ALA B 1 168 ? 23.177 55.483 10.973 1.00 30.40 168 ALA A CA 1
ATOM 2572 C C . ALA B 1 168 ? 23.492 54.961 9.583 1.00 30.58 168 ALA A C 1
ATOM 2573 O O . ALA B 1 168 ? 24.577 54.433 9.332 1.00 31.02 168 ALA A O 1
ATOM 2575 N N . ALA B 1 169 ? 22.564 55.147 8.657 1.00 30.66 169 ALA A N 1
ATOM 2576 C CA . ALA B 1 169 ? 22.752 54.640 7.294 1.00 30.84 169 ALA A CA 1
ATOM 2577 C C . ALA B 1 169 ? 23.857 55.382 6.596 1.00 31.96 169 ALA A C 1
ATOM 2578 O O . ALA B 1 169 ? 24.431 54.867 5.642 1.00 32.46 169 ALA A O 1
ATOM 2580 N N . GLN B 1 170 ? 24.144 56.605 7.041 1.00 32.54 170 GLN A N 1
ATOM 2581 C CA . GLN B 1 170 ? 25.197 57.414 6.418 1.00 33.13 170 GLN A CA 1
ATOM 2582 C C . GLN B 1 170 ? 26.484 57.393 7.236 1.00 33.75 170 GLN A C 1
ATOM 2583 O O . GLN B 1 170 ? 27.342 58.282 7.071 1.00 35.90 170 GLN A O 1
ATOM 2589 N N . GLY B 1 171 ? 26.619 56.398 8.105 1.00 32.80 171 GLY A N 1
ATOM 2590 C CA . GLY B 1 171 ? 27.876 56.129 8.801 1.00 34.16 171 GLY A CA 1
ATOM 2591 C C . GLY B 1 171 ? 28.287 57.163 9.829 1.00 35.28 171 GLY A C 1
ATOM 2592 O O . GLY B 1 171 ? 29.463 57.319 10.168 1.00 36.11 171 GLY A O 1
ATOM 2593 N N . GLN B 1 172 ? 27.315 57.886 10.328 1.00 35.59 172 GLN A N 1
ATOM 2594 C CA . GLN B 1 172 ? 27.597 59.086 11.078 1.00 37.20 172 GLN A CA 1
ATOM 2595 C C . GLN B 1 172 ? 27.681 58.838 12.588 1.00 36.76 172 GLN A C 1
ATOM 2596 O O . GLN B 1 172 ? 28.062 59.737 13.328 1.00 37.33 172 GLN A O 1
ATOM 2602 N N . VAL B 1 173 ? 27.342 57.632 13.046 1.00 36.49 173 VAL A N 1
ATOM 2603 C CA . VAL B 1 173 ? 26.996 57.431 14.465 1.00 36.62 173 VAL A CA 1
ATOM 2604 C C . VAL B 1 173 ? 28.221 57.436 15.342 1.00 37.69 173 VAL A C 1
ATOM 2605 O O . VAL B 1 173 ? 28.273 58.204 16.309 1.00 39.86 173 VAL A O 1
ATOM 2609 N N . ASP B 1 174 ? 29.192 56.596 15.008 1.00 37.45 174 ASP A N 1
ATOM 2610 C CA . ASP B 1 174 ? 30.426 56.491 15.792 1.00 38.86 174 ASP A CA 1
ATOM 2611 C C . ASP B 1 174 ? 31.039 57.836 16.086 1.00 39.96 174 ASP A C 1
ATOM 2612 O O . ASP B 1 174 ? 31.477 58.072 17.216 1.00 41.42 174 ASP A O 1
ATOM 2617 N N . SER B 1 175 ? 31.026 58.733 15.104 1.00 39.83 175 SER A N 1
ATOM 2618 C CA . SER B 1 175 ? 31.616 60.038 15.297 1.00 41.05 175 SER A CA 1
ATOM 2619 C C . SER B 1 175 ? 30.673 60.963 16.098 1.00 42.71 175 SER A C 1
ATOM 2620 O O . SER B 1 175 ? 31.148 61.810 16.869 1.00 45.53 175 SER A O 1
ATOM 2623 N N . ILE B 1 176 ? 29.353 60.798 15.944 1.00 41.80 176 ILE A N 1
ATOM 2624 C CA . ILE B 1 176 ? 28.383 61.550 16.732 1.00 42.02 176 ILE A CA 1
ATOM 2625 C C . ILE B 1 176 ? 28.659 61.248 18.212 1.00 43.17 176 ILE A C 1
ATOM 2626 O O . ILE B 1 176 ? 28.891 62.157 19.013 1.00 46.09 176 ILE A O 1
ATOM 2628 N N . ILE B 1 177 ? 28.722 59.970 18.558 1.00 42.39 177 ILE A N 1
ATOM 2629 C CA . ILE B 1 177 ? 29.055 59.560 19.927 1.00 42.61 177 ILE A CA 1
ATOM 2630 C C . ILE B 1 177 ? 30.410 60.050 20.436 1.00 43.13 177 ILE A C 1
ATOM 2631 O O . ILE B 1 177 ? 30.533 60.504 21.569 1.00 43.36 177 ILE A O 1
ATOM 2636 N N . ALA B 1 178 ? 31.428 59.959 19.602 1.00 43.94 178 ALA A N 1
ATOM 2637 C CA . ALA B 1 178 ? 32.763 60.460 19.969 1.00 44.52 178 ALA A CA 1
ATOM 2638 C C . ALA B 1 178 ? 32.741 61.981 20.253 1.00 45.52 178 ALA A C 1
ATOM 2639 O O . ALA B 1 178 ? 33.377 62.439 21.196 1.00 46.09 178 ALA A O 1
ATOM 2641 N N . ARG B 1 179 ? 31.989 62.743 19.461 1.00 45.41 179 ARG A N 1
ATOM 2642 C CA . ARG B 1 179 ? 31.901 64.184 19.659 1.00 47.48 179 ARG A CA 1
ATOM 2643 C C . ARG B 1 179 ? 31.325 64.488 21.033 1.00 48.65 179 ARG A C 1
ATOM 2644 O O . ARG B 1 179 ? 31.743 65.437 21.671 1.00 49.78 179 ARG A O 1
ATOM 2646 N N . PHE B 1 180 ? 30.391 63.662 21.509 1.00 48.70 180 PHE A N 1
ATOM 2647 C CA . PHE B 1 180 ? 29.721 63.912 22.793 1.00 49.74 180 PHE A CA 1
ATOM 2648 C C . PHE B 1 180 ? 30.278 63.189 24.016 1.00 51.77 180 PHE A C 1
ATOM 2649 O O . PHE B 1 180 ? 29.731 63.335 25.113 1.00 52.93 180 PHE A O 1
ATOM 2657 N N . SER B 1 181 ? 31.371 62.451 23.866 1.00 53.75 181 SER A N 1
ATOM 2658 C CA . SER B 1 181 ? 31.891 61.637 24.983 1.00 56.91 181 SER A CA 1
ATOM 2659 C C . SER B 1 181 ? 32.921 62.303 25.891 1.00 60.15 181 SER A C 1
ATOM 2660 O O . SER B 1 181 ? 33.203 61.780 26.960 1.00 61.65 181 SER A O 1
ATOM 2663 N N . ALA B 1 182 ? 33.508 63.419 25.458 1.00 62.98 182 ALA A N 1
ATOM 2664 C CA . ALA B 1 182 ? 34.533 64.129 26.240 1.00 63.93 182 ALA A CA 1
ATOM 2665 C C . ALA B 1 182 ? 33.913 65.340 26.919 1.00 63.97 182 ALA A C 1
ATOM 2666 O O . ALA B 1 182 ? 33.266 66.161 26.273 1.00 62.51 182 ALA A O 1
ATOM 2668 N N . MET C 1 1 ? -4.701 44.324 2.509 1.00 65.60 1 MET B N 1
ATOM 2669 C CA . MET C 1 1 ? -6.155 44.589 2.800 1.00 66.27 1 MET B CA 1
ATOM 2670 C C . MET C 1 1 ? -6.477 46.069 3.186 1.00 60.81 1 MET B C 1
ATOM 2671 O O . MET C 1 1 ? -6.135 46.512 4.282 1.00 56.20 1 MET B O 1
ATOM 2676 N N . PRO C 1 2 ? -7.162 46.812 2.295 1.00 57.80 2 PRO B N 1
ATOM 2677 C CA . PRO C 1 2 ? -7.387 48.244 2.520 1.00 56.77 2 PRO B CA 1
ATOM 2678 C C . PRO C 1 2 ? -8.122 48.541 3.821 1.00 53.94 2 PRO B C 1
ATOM 2679 O O . PRO C 1 2 ? -9.103 47.893 4.136 1.00 52.77 2 PRO B O 1
ATOM 2683 N N . TYR C 1 3 ? -7.644 49.533 4.559 1.00 51.83 3 TYR B N 1
ATOM 2684 C CA . TYR C 1 3 ? -8.320 49.997 5.749 1.00 48.90 3 TYR B CA 1
ATOM 2685 C C . TYR C 1 3 ? -9.734 50.471 5.447 1.00 47.69 3 TYR B C 1
ATOM 2686 O O . TYR C 1 3 ? -9.943 51.214 4.500 1.00 48.24 3 TYR B O 1
ATOM 2695 N N . SER C 1 4 ? -10.700 50.011 6.243 1.00 45.72 4 SER B N 1
ATOM 2696 C CA . SER C 1 4 ? -12.067 50.462 6.096 1.00 44.01 4 SER B CA 1
ATOM 2697 C C . SER C 1 4 ? -12.642 50.795 7.432 1.00 39.35 4 SER B C 1
ATOM 2698 O O . SER C 1 4 ? -12.774 49.938 8.263 1.00 34.99 4 SER B O 1
ATOM 2701 N N . PRO C 1 5 ? -13.077 52.037 7.589 1.00 38.57 5 PRO B N 1
ATOM 2702 C CA . PRO C 1 5 ? -13.693 52.401 8.848 1.00 37.34 5 PRO B CA 1
ATOM 2703 C C . PRO C 1 5 ? -14.917 51.560 9.152 1.00 36.37 5 PRO B C 1
ATOM 2704 O O . PRO C 1 5 ? -15.290 51.430 10.312 1.00 34.07 5 PRO B O 1
ATOM 2708 N N . LEU C 1 6 ? -15.488 50.956 8.111 1.00 37.78 6 LEU B N 1
ATOM 2709 C CA . LEU C 1 6 ? -16.732 50.199 8.228 1.00 39.47 6 LEU B CA 1
ATOM 2710 C C . LEU C 1 6 ? -16.604 48.738 8.656 1.00 40.01 6 LEU B C 1
ATOM 2711 O O . LEU C 1 6 ? -17.569 48.099 9.037 1.00 38.57 6 LEU B O 1
ATOM 2716 N N . GLN C 1 7 ? -15.424 48.189 8.552 1.00 43.23 7 GLN B N 1
ATOM 2717 C CA . GLN C 1 7 ? -15.249 46.824 8.930 1.00 47.43 7 GLN B CA 1
ATOM 2718 C C . GLN C 1 7 ? -15.374 46.726 10.428 1.00 47.55 7 GLN B C 1
ATOM 2719 O O . GLN C 1 7 ? -15.033 47.661 11.172 1.00 46.49 7 GLN B O 1
ATOM 2725 N N . ASP C 1 8 ? -15.887 45.600 10.872 1.00 45.93 8 ASP B N 1
ATOM 2726 C CA . ASP C 1 8 ? -16.110 45.398 12.293 1.00 44.84 8 ASP B CA 1
ATOM 2727 C C . ASP C 1 8 ? -17.188 46.286 12.867 1.00 41.91 8 ASP B C 1
ATOM 2728 O O . ASP C 1 8 ? -17.326 46.394 14.070 1.00 43.44 8 ASP B O 1
ATOM 2733 N N . LEU C 1 9 ? -18.002 46.877 12.014 1.00 41.15 9 LEU B N 1
ATOM 2734 C CA . LEU C 1 9 ? -19.159 47.654 12.468 1.00 39.06 9 LEU B CA 1
ATOM 2735 C C . LEU C 1 9 ? -20.425 46.971 12.021 1.00 38.36 9 LEU B C 1
ATOM 2736 O O . LEU C 1 9 ? -20.494 46.459 10.920 1.00 39.36 9 LEU B O 1
ATOM 2741 N N . PRO C 1 10 ? -21.448 46.970 12.861 1.00 38.40 10 PRO B N 1
ATOM 2742 C CA . PRO C 1 10 ? -22.689 46.293 12.458 1.00 38.18 10 PRO B CA 1
ATOM 2743 C C . PRO C 1 10 ? -23.470 47.016 11.386 1.00 38.91 10 PRO B C 1
ATOM 2744 O O . PRO C 1 10 ? -23.440 48.244 11.294 1.00 37.99 10 PRO B O 1
ATOM 2748 N N . ALA C 1 11 ? -24.166 46.243 10.570 1.00 40.46 11 ALA B N 1
ATOM 2749 C CA . ALA C 1 11 ? -24.962 46.787 9.473 1.00 42.13 11 ALA B CA 1
ATOM 2750 C C . ALA C 1 11 ? -25.870 47.927 9.891 1.00 43.16 11 ALA B C 1
ATOM 2751 O O . ALA C 1 11 ? -25.918 48.941 9.214 1.00 45.63 11 ALA B O 1
ATOM 2753 N N . ASP C 1 12 ? -26.560 47.773 11.016 1.00 46.18 12 ASP B N 1
ATOM 2754 C CA . ASP C 1 12 ? -27.542 48.767 11.439 1.00 50.31 12 ASP B CA 1
ATOM 2755 C C . ASP C 1 12 ? -26.881 50.143 11.587 1.00 46.72 12 ASP B C 1
ATOM 2756 O O . ASP C 1 12 ? -27.439 51.167 11.201 1.00 43.96 12 ASP B O 1
ATOM 2761 N N . LEU C 1 13 ? -25.679 50.149 12.146 1.00 44.41 13 LEU B N 1
ATOM 2762 C CA . LEU C 1 13 ? -24.952 51.385 12.424 1.00 41.08 13 LEU B CA 1
ATOM 2763 C C . LEU C 1 13 ? -24.512 52.049 11.127 1.00 39.65 13 LEU B C 1
ATOM 2764 O O . LEU C 1 13 ? -24.658 53.265 10.951 1.00 38.78 13 LEU B O 1
ATOM 2769 N N . ILE C 1 14 ? -23.982 51.240 10.221 1.00 37.76 14 ILE B N 1
ATOM 2770 C CA . ILE C 1 14 ? -23.555 51.715 8.919 1.00 39.55 14 ILE B CA 1
ATOM 2771 C C . ILE C 1 14 ? -24.717 52.369 8.169 1.00 40.65 14 ILE B C 1
ATOM 2772 O O . ILE C 1 14 ? -24.584 53.432 7.558 1.00 40.29 14 ILE B O 1
ATOM 2777 N N . ASP C 1 15 ? -25.878 51.745 8.266 1.00 42.80 15 ASP B N 1
ATOM 2778 C CA . ASP C 1 15 ? -27.064 52.264 7.609 1.00 43.92 15 ASP B CA 1
ATOM 2779 C C . ASP C 1 15 ? -27.474 53.598 8.180 1.00 43.96 15 ASP B C 1
ATOM 2780 O O . ASP C 1 15 ? -28.005 54.420 7.467 1.00 44.21 15 ASP B O 1
ATOM 2785 N N . ARG C 1 16 ? -27.272 53.805 9.477 1.00 45.49 16 ARG B N 1
ATOM 2786 C CA . ARG C 1 16 ? -27.657 55.062 10.083 1.00 47.10 16 ARG B CA 1
ATOM 2787 C C . ARG C 1 16 ? -26.661 56.095 9.669 1.00 45.57 16 ARG B C 1
ATOM 2788 O O . ARG C 1 16 ? -27.029 57.236 9.424 1.00 48.68 16 ARG B O 1
ATOM 2796 N N . ALA C 1 17 ? -25.392 55.707 9.622 1.00 42.47 17 ALA B N 1
ATOM 2797 C CA . ALA C 1 17 ? -24.328 56.648 9.320 1.00 40.87 17 ALA B CA 1
ATOM 2798 C C . ALA C 1 17 ? -24.473 57.147 7.903 1.00 42.70 17 ALA B C 1
ATOM 2799 O O . ALA C 1 17 ? -24.165 58.313 7.604 1.00 44.10 17 ALA B O 1
ATOM 2801 N N . ALA C 1 18 ? -24.992 56.280 7.038 1.00 42.23 18 ALA B N 1
ATOM 2802 C CA . ALA C 1 18 ? -25.299 56.644 5.653 1.00 42.45 18 ALA B CA 1
ATOM 2803 C C . ALA C 1 18 ? -26.358 57.728 5.482 1.00 42.86 18 ALA B C 1
ATOM 2804 O O . ALA C 1 18 ? -26.400 58.375 4.451 1.00 41.76 18 ALA B O 1
ATOM 2806 N N . ARG C 1 19 ? -27.223 57.904 6.480 1.00 44.91 19 ARG B N 1
ATOM 2807 C CA . ARG C 1 19 ? -28.319 58.883 6.418 1.00 48.52 19 ARG B CA 1
ATOM 2808 C C . ARG C 1 19 ? -28.091 60.139 7.264 1.00 48.39 19 ARG B C 1
ATOM 2809 O O . ARG C 1 19 ? -28.951 61.002 7.377 1.00 50.62 19 ARG B O 1
ATOM 2817 N N . VAL C 1 20 ? -26.906 60.244 7.836 1.00 48.75 20 VAL B N 1
ATOM 2818 C CA . VAL C 1 20 ? -26.541 61.397 8.634 1.00 51.00 20 VAL B CA 1
ATOM 2819 C C . VAL C 1 20 ? -26.393 62.663 7.797 1.00 54.35 20 VAL B C 1
ATOM 2820 O O . VAL C 1 20 ? -25.531 62.739 6.921 1.00 56.34 20 VAL B O 1
ATOM 2824 N N . ARG C 1 21 ? -27.205 63.667 8.118 1.00 57.22 21 ARG B N 1
ATOM 2825 C CA . ARG C 1 21 ? -27.142 64.979 7.475 1.00 58.30 21 ARG B CA 1
ATOM 2826 C C . ARG C 1 21 ? -26.651 66.089 8.444 1.00 57.68 21 ARG B C 1
ATOM 2827 O O . ARG C 1 21 ? -26.211 67.160 8.020 1.00 56.92 21 ARG B O 1
ATOM 2835 N N . LEU C 1 22 ? -26.695 65.818 9.743 1.00 55.84 22 LEU B N 1
ATOM 2836 C CA . LEU C 1 22 ? -26.206 66.758 10.731 1.00 55.36 22 LEU B CA 1
ATOM 2837 C C . LEU C 1 22 ? -25.359 65.985 11.743 1.00 54.64 22 LEU B C 1
ATOM 2838 O O . LEU C 1 22 ? -25.809 64.987 12.320 1.00 53.76 22 LEU B O 1
ATOM 2843 N N . ALA C 1 23 ? -24.147 66.477 11.975 1.00 52.08 23 ALA B N 1
ATOM 2844 C CA . ALA C 1 23 ? -23.246 65.865 12.918 1.00 49.59 23 ALA B CA 1
ATOM 2845 C C . ALA C 1 23 ? -22.925 66.874 14.023 1.00 49.38 23 ALA B C 1
ATOM 2846 O O . ALA C 1 23 ? -22.335 67.906 13.751 1.00 51.87 23 ALA B O 1
ATOM 2848 N N . CYS C 1 24 ? -23.268 66.546 15.270 1.00 47.85 24 CYS B N 1
ATOM 2849 C CA . CYS C 1 24 ? -23.014 67.425 16.416 1.00 47.27 24 CYS B CA 1
ATOM 2850 C C . CYS C 1 24 ? -21.988 66.824 17.358 1.00 45.53 24 CYS B C 1
ATOM 2851 O O . CYS C 1 24 ? -22.002 65.623 17.578 1.00 46.48 24 CYS B O 1
ATOM 2854 N N . PHE C 1 25 ? -21.148 67.662 17.955 1.00 44.46 25 PHE B N 1
ATOM 2855 C CA . PHE C 1 25 ? -20.059 67.193 18.784 1.00 43.72 25 PHE B CA 1
ATOM 2856 C C . PHE C 1 25 ? -19.923 67.977 20.065 1.00 44.27 25 PHE B C 1
ATOM 2857 O O . PHE C 1 25 ? -19.799 69.199 20.041 1.00 43.65 25 PHE B O 1
ATOM 2865 N N . ASP C 1 26 ? -19.937 67.274 21.196 1.00 44.60 26 ASP B N 1
ATOM 2866 C CA . ASP C 1 26 ? -19.510 67.861 22.476 1.00 44.48 26 ASP B CA 1
ATOM 2867 C C . ASP C 1 26 ? -18.100 68.410 22.273 1.00 44.60 26 ASP B C 1
ATOM 2868 O O . ASP C 1 26 ? -17.403 67.961 21.381 1.00 44.06 26 ASP B O 1
ATOM 2873 N N . VAL C 1 27 ? -17.665 69.338 23.109 1.00 45.62 27 VAL B N 1
ATOM 2874 C CA . VAL C 1 27 ? -16.296 69.814 23.040 1.00 46.59 27 VAL B CA 1
ATOM 2875 C C . VAL C 1 27 ? -15.386 69.020 23.984 1.00 46.79 27 VAL B C 1
ATOM 2876 O O . VAL C 1 27 ? -14.564 68.187 23.534 1.00 47.10 27 VAL B O 1
ATOM 2880 N N . ASP C 1 28 ? -15.537 69.268 25.282 1.00 46.81 28 ASP B N 1
ATOM 2881 C CA . ASP C 1 28 ? -14.671 68.663 26.266 1.00 46.70 28 ASP B CA 1
ATOM 2882 C C . ASP C 1 28 ? -14.940 67.179 26.460 1.00 45.77 28 ASP B C 1
ATOM 2883 O O . ASP C 1 28 ? -16.064 66.753 26.738 1.00 46.04 28 ASP B O 1
ATOM 2888 N N . GLY C 1 29 ? -13.857 66.420 26.322 1.00 44.43 29 GLY B N 1
ATOM 2889 C CA . GLY C 1 29 ? -13.865 64.989 26.432 1.00 42.80 29 GLY B CA 1
ATOM 2890 C C . GLY C 1 29 ? -14.187 64.282 25.137 1.00 42.26 29 GLY B C 1
ATOM 2891 O O . GLY C 1 29 ? -14.078 63.059 25.057 1.00 44.48 29 GLY B O 1
ATOM 2892 N N . THR C 1 30 ? -14.512 65.050 24.107 1.00 42.37 30 THR B N 1
ATOM 2893 C CA . THR C 1 30 ? -14.927 64.515 22.830 1.00 41.05 30 THR B CA 1
ATOM 2894 C C . THR C 1 30 ? -13.976 64.975 21.713 1.00 40.37 30 THR B C 1
ATOM 2895 O O . THR C 1 30 ? -13.415 64.133 20.995 1.00 42.66 30 THR B O 1
ATOM 2899 N N . LEU C 1 31 ? -13.823 66.292 21.557 1.00 39.39 31 LEU B N 1
ATOM 2900 C CA . LEU C 1 31 ? -12.766 66.875 20.732 1.00 39.13 31 LEU B CA 1
ATOM 2901 C C . LEU C 1 31 ? -11.523 67.214 21.558 1.00 40.50 31 LEU B C 1
ATOM 2902 O O . LEU C 1 31 ? -10.548 67.738 21.040 1.00 41.72 31 LEU B O 1
ATOM 2907 N N . THR C 1 32 ? -11.562 66.866 22.836 1.00 42.14 32 THR B N 1
ATOM 2908 C CA . THR C 1 32 ? -10.554 67.223 23.809 1.00 43.46 32 THR B CA 1
ATOM 2909 C C . THR C 1 32 ? -10.374 66.001 24.674 1.00 42.81 32 THR B C 1
ATOM 2910 O O . THR C 1 32 ? -11.252 65.138 24.706 1.00 40.12 32 THR B O 1
ATOM 2914 N N . ASP C 1 33 ? -9.216 65.885 25.323 1.00 44.09 33 ASP B N 1
ATOM 2915 C CA . ASP C 1 33 ? -8.920 64.730 26.209 1.00 43.55 33 ASP B CA 1
ATOM 2916 C C . ASP C 1 33 ? -9.462 64.963 27.633 1.00 42.55 33 ASP B C 1
ATOM 2917 O O . ASP C 1 33 ? -9.073 64.253 28.584 1.00 40.06 33 ASP B O 1
ATOM 2922 N N . GLY C 1 34 ? -10.387 65.923 27.743 1.00 40.86 34 GLY B N 1
ATOM 2923 C CA . GLY C 1 34 ? -11.045 66.267 28.980 1.00 40.73 34 GLY B CA 1
ATOM 2924 C C . GLY C 1 34 ? -10.323 67.325 29.811 1.00 42.00 34 GLY B C 1
ATOM 2925 O O . GLY C 1 34 ? -10.845 67.800 30.842 1.00 40.43 34 GLY B O 1
ATOM 2926 N N . ARG C 1 35 ? -9.131 67.707 29.362 1.00 41.26 35 ARG B N 1
ATOM 2927 C CA . ARG C 1 35 ? -8.297 68.573 30.174 1.00 43.19 35 ARG B CA 1
ATOM 2928 C C . ARG C 1 35 ? -8.600 70.069 29.992 1.00 43.36 35 ARG B C 1
ATOM 2929 O O . ARG C 1 35 ? -8.850 70.512 28.870 1.00 43.17 35 ARG B O 1
ATOM 2937 N N . LEU C 1 36 ? -8.583 70.806 31.103 1.00 43.36 36 LEU B N 1
ATOM 2938 C CA . LEU C 1 36 ? -8.587 72.270 31.096 1.00 45.36 36 LEU B CA 1
ATOM 2939 C C . LEU C 1 36 ? -7.318 72.825 31.725 1.00 44.28 36 LEU B C 1
ATOM 2940 O O . LEU C 1 36 ? -7.062 72.622 32.915 1.00 42.31 36 LEU B O 1
ATOM 2945 N N . TYR C 1 37 ? -6.541 73.527 30.910 1.00 44.04 37 TYR B N 1
ATOM 2946 C CA . TYR C 1 37 ? -5.310 74.120 31.365 1.00 45.46 37 TYR B CA 1
ATOM 2947 C C . TYR C 1 37 ? -5.635 75.502 31.934 1.00 48.75 37 TYR B C 1
ATOM 2948 O O . TYR C 1 37 ? -6.119 76.399 31.237 1.00 48.97 37 TYR B O 1
ATOM 2957 N N . TYR C 1 38 ? -5.413 75.638 33.239 1.00 51.01 38 TYR B N 1
ATOM 2958 C CA . TYR C 1 38 ? -5.650 76.880 33.963 1.00 53.56 38 TYR B CA 1
ATOM 2959 C C . TYR C 1 38 ? -4.313 77.571 34.179 1.00 56.07 38 TYR B C 1
ATOM 2960 O O . TYR C 1 38 ? -3.371 76.961 34.692 1.00 55.58 38 TYR B O 1
ATOM 2969 N N . ASP C 1 39 ? -4.250 78.845 33.823 1.00 59.32 39 ASP B N 1
ATOM 2970 C CA . ASP C 1 39 ? -3.042 79.629 34.035 1.00 62.48 39 ASP B CA 1
ATOM 2971 C C . ASP C 1 39 ? -3.167 80.409 35.352 1.00 65.93 39 ASP B C 1
ATOM 2972 O O . ASP C 1 39 ? -4.181 80.289 36.043 1.00 66.00 39 ASP B O 1
ATOM 2977 N N . HIS C 1 40 ? -2.157 81.200 35.707 1.00 69.98 40 HIS B N 1
ATOM 2978 C CA . HIS C 1 40 ? -2.118 81.810 37.046 1.00 72.94 40 HIS B CA 1
ATOM 2979 C C . HIS C 1 40 ? -3.255 82.819 37.320 1.00 74.41 40 HIS B C 1
ATOM 2980 O O . HIS C 1 40 ? -3.501 83.188 38.468 1.00 76.05 40 HIS B O 1
ATOM 2987 N N . ALA C 1 41 ? -3.946 83.243 36.264 1.00 73.77 41 ALA B N 1
ATOM 2988 C CA . ALA C 1 41 ? -5.034 84.201 36.364 1.00 73.91 41 ALA B CA 1
ATOM 2989 C C . ALA C 1 41 ? -6.376 83.540 36.080 1.00 72.80 41 ALA B C 1
ATOM 2990 O O . ALA C 1 41 ? -7.347 84.221 35.779 1.00 74.78 41 ALA B O 1
ATOM 2992 N N . GLY C 1 42 ? -6.430 82.215 36.128 1.00 70.20 42 GLY B N 1
ATOM 2993 C CA . GLY C 1 42 ? -7.674 81.492 35.856 1.00 69.01 42 GLY B CA 1
ATOM 2994 C C . GLY C 1 42 ? -8.110 81.397 34.394 1.00 69.02 42 GLY B C 1
ATOM 2995 O O . GLY C 1 42 ? -9.109 80.722 34.100 1.00 68.57 42 GLY B O 1
ATOM 2996 N N . ASN C 1 43 ? -7.366 82.027 33.475 1.00 69.02 43 ASN B N 1
ATOM 2997 C CA . ASN C 1 43 ? -7.615 81.854 32.028 1.00 67.52 43 ASN B CA 1
ATOM 2998 C C . ASN C 1 43 ? -7.413 80.410 31.549 1.00 64.04 43 ASN B C 1
ATOM 2999 O O . ASN C 1 43 ? -6.458 79.729 31.942 1.00 65.38 43 ASN B O 1
ATOM 3001 N N . GLU C 1 44 ? -8.318 79.940 30.698 1.00 61.93 44 GLU B N 1
ATOM 3002 C CA . GLU C 1 44 ? -8.360 78.521 30.317 1.00 59.14 44 GLU B CA 1
ATOM 3003 C C . GLU C 1 44 ? -7.895 78.226 28.881 1.00 56.52 44 GLU B C 1
ATOM 3004 O O . GLU C 1 44 ? -8.108 79.038 27.985 1.00 56.71 44 GLU B O 1
ATOM 3010 N N . SER C 1 45 ? -7.273 77.054 28.678 1.00 52.83 45 SER B N 1
ATOM 3011 C CA . SER C 1 45 ? -6.991 76.534 27.351 1.00 50.48 45 SER B CA 1
ATOM 3012 C C . SER C 1 45 ? -7.412 75.083 27.253 1.00 49.01 45 SER B C 1
ATOM 3013 O O . SER C 1 45 ? -7.525 74.384 28.266 1.00 47.91 45 SER B O 1
ATOM 3016 N N . LYS C 1 46 ? -7.654 74.627 26.022 1.00 47.98 46 LYS B N 1
ATOM 3017 C CA . LYS C 1 46 ? -8.022 73.230 25.752 1.00 45.25 46 LYS B CA 1
ATOM 3018 C C . LYS C 1 46 ? -7.182 72.780 24.578 1.00 44.34 46 LYS B C 1
ATOM 3019 O O . LYS C 1 46 ? -6.721 73.616 23.813 1.00 47.11 46 LYS B O 1
ATOM 3025 N N . ALA C 1 47 ? -7.019 71.480 24.403 1.00 41.72 47 ALA B N 1
ATOM 3026 C CA . ALA C 1 47 ? -6.303 70.959 23.252 1.00 41.33 47 ALA B CA 1
ATOM 3027 C C . ALA C 1 47 ? -7.213 70.239 22.288 1.00 40.17 47 ALA B C 1
ATOM 3028 O O . ALA C 1 47 ? -7.795 69.213 22.624 1.00 38.57 47 ALA B O 1
ATOM 3030 N N . PHE C 1 48 ? -7.339 70.783 21.085 1.00 41.20 48 PHE B N 1
ATOM 3031 C CA . PHE C 1 48 ? -7.991 70.079 19.980 1.00 40.94 48 PHE B CA 1
ATOM 3032 C C . PHE C 1 48 ? -6.931 69.324 19.169 1.00 40.52 48 PHE B C 1
ATOM 3033 O O . PHE C 1 48 ? -5.749 69.472 19.454 1.00 41.31 48 PHE B O 1
ATOM 3041 N N . ASN C 1 49 ? -7.373 68.528 18.190 1.00 38.90 49 ASN B N 1
ATOM 3042 C CA . ASN C 1 49 ? -6.536 67.569 17.458 1.00 38.48 49 ASN B CA 1
ATOM 3043 C C . ASN C 1 49 ? -6.652 67.760 15.964 1.00 38.98 49 ASN B C 1
ATOM 3044 O O . ASN C 1 49 ? -7.769 67.913 15.467 1.00 37.87 49 ASN B O 1
ATOM 3049 N N . VAL C 1 50 ? -5.529 67.785 15.236 1.00 40.12 50 VAL B N 1
ATOM 3050 C CA . VAL C 1 50 ? -5.595 68.146 13.812 1.00 41.93 50 VAL B CA 1
ATOM 3051 C C . VAL C 1 50 ? -6.244 67.094 12.956 1.00 41.33 50 VAL B C 1
ATOM 3052 O O . VAL C 1 50 ? -6.843 67.441 11.935 1.00 42.88 50 VAL B O 1
ATOM 3056 N N . LEU C 1 51 ? -6.146 65.828 13.346 1.00 40.34 51 LEU B N 1
ATOM 3057 C CA . LEU C 1 51 ? -6.861 64.780 12.616 1.00 40.79 51 LEU B CA 1
ATOM 3058 C C . LEU C 1 51 ? -8.357 65.003 12.754 1.00 38.79 51 LEU B C 1
ATOM 3059 O O . LEU C 1 51 ? -9.117 64.834 11.801 1.00 37.35 51 LEU B O 1
ATOM 3064 N N . ASP C 1 52 ? -8.783 65.364 13.955 1.00 38.58 52 ASP B N 1
ATOM 3065 C CA . ASP C 1 52 ? -10.191 65.692 14.163 1.00 39.43 52 ASP B CA 1
ATOM 3066 C C . ASP C 1 52 ? -10.600 66.863 13.244 1.00 40.23 52 ASP B C 1
ATOM 3067 O O . ASP C 1 52 ? -11.601 66.793 12.538 1.00 40.52 52 ASP B O 1
ATOM 3072 N N . GLY C 1 53 ? -9.776 67.892 13.188 1.00 41.54 53 GLY B N 1
ATOM 3073 C CA . GLY C 1 53 ? -10.019 69.015 12.280 1.00 44.09 53 GLY B CA 1
ATOM 3074 C C . GLY C 1 53 ? -10.156 68.668 10.800 1.00 44.18 53 GLY B C 1
ATOM 3075 O O . GLY C 1 53 ? -11.099 69.096 10.132 1.00 44.55 53 GLY B O 1
ATOM 3076 N N . GLN C 1 54 ? -9.215 67.891 10.291 1.00 43.55 54 GLN B N 1
ATOM 3077 C CA . GLN C 1 54 ? -9.306 67.397 8.931 1.00 44.59 54 GLN B CA 1
ATOM 3078 C C . GLN C 1 54 ? -10.606 66.621 8.751 1.00 44.13 54 GLN B C 1
ATOM 3079 O O . GLN C 1 54 ? -11.299 66.821 7.774 1.00 45.23 54 GLN B O 1
ATOM 3085 N N . GLY C 1 55 ? -10.974 65.765 9.704 1.00 42.59 55 GLY B N 1
ATOM 3086 C CA . GLY C 1 55 ? -12.233 65.042 9.583 1.00 42.63 55 GLY B CA 1
ATOM 3087 C C . GLY C 1 55 ? -13.466 65.944 9.483 1.00 43.51 55 GLY B C 1
ATOM 3088 O O . GLY C 1 55 ? -14.393 65.689 8.712 1.00 45.01 55 GLY B O 1
ATOM 3089 N N . LEU C 1 56 ? -13.497 66.984 10.285 1.00 43.90 56 LEU B N 1
ATOM 3090 C CA . LEU C 1 56 ? -14.685 67.807 10.371 1.00 45.41 56 LEU B CA 1
ATOM 3091 C C . LEU C 1 56 ? -14.910 68.613 9.094 1.00 47.42 56 LEU B C 1
ATOM 3092 O O . LEU C 1 56 ? -16.043 68.716 8.614 1.00 46.10 56 LEU B O 1
ATOM 3097 N N . LYS C 1 57 ? -13.834 69.172 8.554 1.00 49.57 57 LYS B N 1
ATOM 3098 C CA . LYS C 1 57 ? -13.879 69.835 7.267 1.00 52.47 57 LYS B CA 1
ATOM 3099 C C . LYS C 1 57 ? -14.423 68.909 6.180 1.00 52.61 57 LYS B C 1
ATOM 3100 O O . LYS C 1 57 ? -15.186 69.328 5.314 1.00 53.44 57 LYS B O 1
ATOM 3106 N N . GLN C 1 58 ? -14.057 67.632 6.243 1.00 51.96 58 GLN B N 1
ATOM 3107 C CA . GLN C 1 58 ? -14.420 66.684 5.189 1.00 51.12 58 GLN B CA 1
ATOM 3108 C C . GLN C 1 58 ? -15.891 66.350 5.213 1.00 49.50 58 GLN B C 1
ATOM 3109 O O . GLN C 1 58 ? -16.527 66.230 4.162 1.00 49.59 58 GLN B O 1
ATOM 3115 N N . LEU C 1 59 ? -16.432 66.239 6.411 1.00 47.51 59 LEU B N 1
ATOM 3116 C CA . LEU C 1 59 ? -17.871 66.219 6.563 1.00 48.82 59 LEU B CA 1
ATOM 3117 C C . LEU C 1 59 ? -18.509 67.462 5.922 1.00 50.39 59 LEU B C 1
ATOM 3118 O O . LEU C 1 59 ? -19.465 67.341 5.165 1.00 50.37 59 LEU B O 1
ATOM 3123 N N . GLU C 1 60 ? -17.999 68.647 6.238 1.00 51.89 60 GLU B N 1
ATOM 3124 C CA . GLU C 1 60 ? -18.613 69.854 5.706 1.00 54.47 60 GLU B CA 1
ATOM 3125 C C . GLU C 1 60 ? -18.474 69.805 4.178 1.00 53.98 60 GLU B C 1
ATOM 3126 O O . GLU C 1 60 ? -19.453 69.961 3.461 1.00 53.66 60 GLU B O 1
ATOM 3132 N N . HIS C 1 61 ? -17.280 69.486 3.697 1.00 53.04 61 HIS B N 1
ATOM 3133 C CA . HIS C 1 61 ? -17.021 69.377 2.254 1.00 54.51 61 HIS B CA 1
ATOM 3134 C C . HIS C 1 61 ? -17.922 68.361 1.554 1.00 54.44 61 HIS B C 1
ATOM 3135 O O . HIS C 1 61 ? -18.181 68.476 0.357 1.00 53.83 61 HIS B O 1
ATOM 3137 N N . ALA C 1 62 ? -18.365 67.329 2.284 1.00 54.05 62 ALA B N 1
ATOM 3138 C CA . ALA C 1 62 ? -19.258 66.328 1.708 1.00 52.45 62 ALA B CA 1
ATOM 3139 C C . ALA C 1 62 ? -20.703 66.732 1.897 1.00 53.13 62 ALA B C 1
ATOM 3140 O O . ALA C 1 62 ? -21.587 65.895 1.790 1.00 54.46 62 ALA B O 1
ATOM 3142 N N . GLY C 1 63 ? -20.953 67.998 2.238 1.00 54.25 63 GLY B N 1
ATOM 3143 C CA . GLY C 1 63 ? -22.316 68.503 2.345 1.00 54.54 63 GLY B CA 1
ATOM 3144 C C . GLY C 1 63 ? -23.089 68.102 3.594 1.00 54.09 63 GLY B C 1
ATOM 3145 O O . GLY C 1 63 ? -24.312 68.195 3.630 1.00 56.20 63 GLY B O 1
ATOM 3146 N N . ILE C 1 64 ? -22.384 67.677 4.632 1.00 53.45 64 ILE B N 1
ATOM 3147 C CA . ILE C 1 64 ? -23.002 67.351 5.909 1.00 53.70 64 ILE B CA 1
ATOM 3148 C C . ILE C 1 64 ? -22.810 68.540 6.829 1.00 56.90 64 ILE B C 1
ATOM 3149 O O . ILE C 1 64 ? -21.694 69.033 6.932 1.00 61.58 64 ILE B O 1
ATOM 3154 N N . HIS C 1 65 ? -23.869 68.990 7.503 1.00 56.23 65 HIS B N 1
ATOM 3155 C CA . HIS C 1 65 ? -23.750 70.113 8.431 1.00 56.56 65 HIS B CA 1
ATOM 3156 C C . HIS C 1 65 ? -23.080 69.691 9.743 1.00 53.73 65 HIS B C 1
ATOM 3157 O O . HIS C 1 65 ? -23.422 68.654 10.326 1.00 52.84 65 HIS B O 1
ATOM 3164 N N . VAL C 1 66 ? -22.125 70.488 10.212 1.00 52.40 66 VAL B N 1
ATOM 3165 C CA . VAL C 1 66 ? -21.424 70.182 11.457 1.00 50.92 66 VAL B CA 1
ATOM 3166 C C . VAL C 1 66 ? -21.608 71.249 12.536 1.00 51.32 66 VAL B C 1
ATOM 3167 O O . VAL C 1 66 ? -21.531 72.445 12.273 1.00 52.82 66 VAL B O 1
ATOM 3171 N N . ALA C 1 67 ? -21.833 70.806 13.765 1.00 50.23 67 ALA B N 1
ATOM 3172 C CA . ALA C 1 67 ? -22.063 71.722 14.857 1.00 53.20 67 ALA B CA 1
ATOM 3173 C C . ALA C 1 67 ? -21.305 71.298 16.091 1.00 52.30 67 ALA B C 1
ATOM 3174 O O . ALA C 1 67 ? -21.259 70.120 16.396 1.00 50.95 67 ALA B O 1
ATOM 3176 N N . LEU C 1 68 ? -20.763 72.272 16.819 1.00 55.44 68 LEU B N 1
ATOM 3177 C CA . LEU C 1 68 ? -20.191 72.038 18.135 1.00 56.35 68 LEU B CA 1
ATOM 3178 C C . LEU C 1 68 ? -21.174 72.519 19.180 1.00 60.81 68 LEU B C 1
ATOM 3179 O O . LEU C 1 68 ? -21.767 73.586 19.030 1.00 61.73 68 LEU B O 1
ATOM 3184 N N . ILE C 1 69 ? -21.332 71.756 20.255 1.00 63.83 69 ILE B N 1
ATOM 3185 C CA . ILE C 1 69 ? -22.295 72.104 21.287 1.00 67.45 69 ILE B CA 1
ATOM 3186 C C . ILE C 1 69 ? -21.679 71.931 22.677 1.00 70.16 69 ILE B C 1
ATOM 3187 O O . ILE C 1 69 ? -21.341 70.822 23.088 1.00 72.60 69 ILE B O 1
ATOM 3192 N N . THR C 1 70 ? -21.562 73.041 23.394 1.00 74.14 70 THR B N 1
ATOM 3193 C CA . THR C 1 70 ? -20.940 73.077 24.709 1.00 75.39 70 THR B CA 1
ATOM 3194 C C . THR C 1 70 ? -21.816 73.855 25.706 1.00 79.15 70 THR B C 1
ATOM 3195 O O . THR C 1 70 ? -22.472 74.839 25.348 1.00 85.99 70 THR B O 1
ATOM 3199 N N . ALA C 1 71 ? -21.812 73.401 26.956 1.00 77.41 71 ALA B N 1
ATOM 3200 C CA . ALA C 1 71 ? -22.444 74.112 28.067 1.00 75.65 71 ALA B CA 1
ATOM 3201 C C . ALA C 1 71 ? -21.582 75.288 28.530 1.00 77.71 71 ALA B C 1
ATOM 3202 O O . ALA C 1 71 ? -22.111 76.294 29.011 1.00 79.53 71 ALA B O 1
ATOM 3204 N N . ARG C 1 72 ? -20.257 75.152 28.395 1.00 76.26 72 ARG B N 1
ATOM 3205 C CA . ARG C 1 72 ? -19.309 76.188 28.820 1.00 75.50 72 ARG B CA 1
ATOM 3206 C C . ARG C 1 72 ? -19.469 77.394 27.906 1.00 75.52 72 ARG B C 1
ATOM 3207 O O . ARG C 1 72 ? -19.872 77.255 26.759 1.00 76.86 72 ARG B O 1
ATOM 3209 N N . ALA C 1 73 ? -19.176 78.577 28.422 1.00 76.03 73 ALA B N 1
ATOM 3210 C CA . ALA C 1 73 ? -19.306 79.794 27.641 1.00 76.55 73 ALA B CA 1
ATOM 3211 C C . ALA C 1 73 ? -17.932 80.229 27.129 1.00 75.41 73 ALA B C 1
ATOM 3212 O O . ALA C 1 73 ? -17.496 81.328 27.410 1.00 76.37 73 ALA B O 1
ATOM 3214 N N . SER C 1 74 ? -17.257 79.380 26.357 1.00 76.05 74 SER B N 1
ATOM 3215 C CA . SER C 1 74 ? -15.828 79.628 26.007 1.00 75.10 74 SER B CA 1
ATOM 3216 C C . SER C 1 74 ? -15.590 80.226 24.606 1.00 74.86 74 SER B C 1
ATOM 3217 O O . SER C 1 74 ? -16.104 79.703 23.620 1.00 76.54 74 SER B O 1
ATOM 3220 N N . LEU C 1 75 ? -14.789 81.295 24.521 1.00 73.47 75 LEU B N 1
ATOM 3221 C CA . LEU C 1 75 ? -14.362 81.840 23.225 1.00 71.74 75 LEU B CA 1
ATOM 3222 C C . LEU C 1 75 ? -13.465 80.840 22.453 1.00 69.05 75 LEU B C 1
ATOM 3223 O O . LEU C 1 75 ? -13.442 80.869 21.216 1.00 69.58 75 LEU B O 1
ATOM 3225 N N . SER C 1 76 ? -12.782 79.933 23.176 1.00 65.11 76 SER B N 1
ATOM 3226 C CA . SER C 1 76 ? -11.962 78.849 22.579 1.00 61.87 76 SER B CA 1
ATOM 3227 C C . SER C 1 76 ? -12.721 78.083 21.522 1.00 58.89 76 SER B C 1
ATOM 3228 O O . SER C 1 76 ? -12.276 77.925 20.390 1.00 57.36 76 SER B O 1
ATOM 3231 N N . ALA C 1 77 ? -13.871 77.579 21.933 1.00 57.69 77 ALA B N 1
ATOM 3232 C CA . ALA C 1 77 ? -14.695 76.720 21.104 1.00 56.79 77 ALA B CA 1
ATOM 3233 C C . ALA C 1 77 ? -15.216 77.460 19.883 1.00 56.97 77 ALA B C 1
ATOM 3234 O O . ALA C 1 77 ? -15.259 76.909 18.775 1.00 54.99 77 ALA B O 1
ATOM 3236 N N . GLU C 1 78 ? -15.631 78.700 20.104 1.00 59.28 78 GLU B N 1
ATOM 3237 C CA . GLU C 1 78 ? -16.063 79.553 19.022 1.00 61.66 78 GLU B CA 1
ATOM 3238 C C . GLU C 1 78 ? -14.903 79.769 18.038 1.00 62.00 78 GLU B C 1
ATOM 3239 O O . GLU C 1 78 ? -15.064 79.503 16.837 1.00 63.36 78 GLU B O 1
ATOM 3245 N N . LYS C 1 79 ? -13.729 80.168 18.525 1.00 62.02 79 LYS B N 1
ATOM 3246 C CA . LYS C 1 79 ? -12.564 80.344 17.624 1.00 63.90 79 LYS B CA 1
ATOM 3247 C C . LYS C 1 79 ? -12.243 79.059 16.828 1.00 61.99 79 LYS B C 1
ATOM 3248 O O . LYS C 1 79 ? -11.879 79.129 15.662 1.00 61.25 79 LYS B O 1
ATOM 3250 N N . ARG C 1 80 ? -12.398 77.904 17.471 1.00 61.10 80 ARG B N 1
ATOM 3251 C CA . ARG C 1 80 ? -12.157 76.601 16.836 1.00 60.34 80 ARG B CA 1
ATOM 3252 C C . ARG C 1 80 ? -13.142 76.299 15.717 1.00 59.90 80 ARG B C 1
ATOM 3253 O O . ARG C 1 80 ? -12.748 75.855 14.640 1.00 60.86 80 ARG B O 1
ATOM 3261 N N . GLY C 1 81 ? -14.413 76.577 15.970 1.00 59.66 81 GLY B N 1
ATOM 3262 C CA . GLY C 1 81 ? -15.430 76.482 14.936 1.00 59.79 81 GLY B CA 1
ATOM 3263 C C . GLY C 1 81 ? -15.142 77.358 13.735 1.00 62.43 81 GLY B C 1
ATOM 3264 O O . GLY C 1 81 ? -15.335 76.948 12.588 1.00 63.46 81 GLY B O 1
ATOM 3265 N N . GLN C 1 82 ? -14.703 78.583 13.989 1.00 65.05 82 GLN B N 1
ATOM 3266 C CA . GLN C 1 82 ? -14.408 79.506 12.908 1.00 68.03 82 GLN B CA 1
ATOM 3267 C C . GLN C 1 82 ? -13.283 78.966 12.063 1.00 67.17 82 GLN B C 1
ATOM 3268 O O . GLN C 1 82 ? -13.401 78.929 10.850 1.00 69.81 82 GLN B O 1
ATOM 3274 N N . ASP C 1 83 ? -12.212 78.512 12.703 1.00 65.37 83 ASP B N 1
ATOM 3275 C CA . ASP C 1 83 ? -11.048 78.004 11.969 1.00 65.26 83 ASP B CA 1
ATOM 3276 C C . ASP C 1 83 ? -11.386 76.858 11.024 1.00 64.06 83 ASP B C 1
ATOM 3277 O O . ASP C 1 83 ? -10.713 76.679 10.019 1.00 67.02 83 ASP B O 1
ATOM 3282 N N . LEU C 1 84 ? -12.397 76.073 11.354 1.00 62.70 84 LEU B N 1
ATOM 3283 C CA . LEU C 1 84 ? -12.773 74.924 10.529 1.00 63.84 84 LEU B CA 1
ATOM 3284 C C . LEU C 1 84 ? -14.015 75.184 9.673 1.00 66.28 84 LEU B C 1
ATOM 3285 O O . LEU C 1 84 ? -14.362 74.335 8.833 1.00 65.79 84 LEU B O 1
ATOM 3290 N 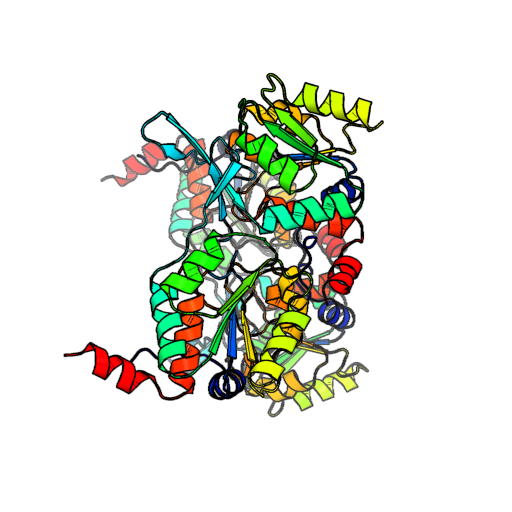N . GLY C 1 85 ? -14.685 76.321 9.900 1.00 67.67 85 GLY B N 1
ATOM 3291 C CA . GLY C 1 85 ? -15.924 76.644 9.198 1.00 68.97 85 GLY B CA 1
ATOM 3292 C C . GLY C 1 85 ? -17.111 75.773 9.621 1.00 67.92 85 GLY B C 1
ATOM 3293 O O . GLY C 1 85 ? -17.808 75.192 8.779 1.00 68.67 85 GLY B O 1
ATOM 3294 N N . LEU C 1 86 ? -17.366 75.713 10.924 1.00 67.52 86 LEU B N 1
ATOM 3295 C CA . LEU C 1 86 ? -18.477 74.952 11.469 1.00 66.96 86 LEU B CA 1
ATOM 3296 C C . LEU C 1 86 ? -19.378 75.836 12.390 1.00 69.18 86 LEU B C 1
ATOM 3297 O O . LEU C 1 86 ? -18.907 76.792 13.002 1.00 67.72 86 LEU B O 1
ATOM 3299 N N . HIS C 1 87 ? -20.678 75.525 12.459 1.00 71.77 87 HIS B N 1
ATOM 3300 C CA . HIS C 1 87 ? -21.598 76.201 13.400 1.00 73.12 87 HIS B CA 1
ATOM 3301 C C . HIS C 1 87 ? -21.254 75.809 14.846 1.00 74.28 87 HIS B C 1
ATOM 3302 O O . HIS C 1 87 ? -20.771 74.695 15.113 1.00 70.62 87 HIS B O 1
ATOM 3304 N N . VAL C 1 88 ? -21.498 76.744 15.765 1.00 76.15 88 VAL B N 1
ATOM 3305 C CA . VAL C 1 88 ? -21.213 76.572 17.190 1.00 74.69 88 VAL B CA 1
ATOM 3306 C C . VAL C 1 88 ? -22.381 77.118 18.008 1.00 76.69 88 VAL B C 1
ATOM 3307 O O . VAL C 1 88 ? -22.999 78.096 17.630 1.00 78.63 88 VAL B O 1
ATOM 3311 N N . GLN C 1 89 ? -22.708 76.440 19.102 1.00 80.65 89 GLN B N 1
ATOM 3312 C CA . GLN C 1 89 ? -23.749 76.876 20.034 1.00 82.74 89 GLN B CA 1
ATOM 3313 C C . GLN C 1 89 ? -23.194 76.712 21.438 1.00 83.07 89 GLN B C 1
ATOM 3314 O O . GLN C 1 89 ? -22.788 75.630 21.853 1.00 84.52 89 GLN B O 1
ATOM 3320 N N . ILE C 1 90 ? -23.136 77.820 22.152 1.00 86.48 90 ILE B N 1
ATOM 3321 C CA . ILE C 1 90 ? -22.351 77.899 23.358 1.00 83.39 90 ILE B CA 1
ATOM 3322 C C . ILE C 1 90 ? -23.265 78.182 24.550 1.00 83.31 90 ILE B C 1
ATOM 3323 O O . ILE C 1 90 ? -24.316 78.798 24.396 1.00 83.30 90 ILE B O 1
ATOM 3328 N N . GLY C 1 91 ? -22.866 77.692 25.720 1.00 81.60 91 GLY B N 1
ATOM 3329 C CA . GLY C 1 91 ? -23.590 77.934 26.953 1.00 80.75 91 GLY B CA 1
ATOM 3330 C C . GLY C 1 91 ? -24.942 77.282 27.004 1.00 80.69 91 GLY B C 1
ATOM 3331 O O . GLY C 1 91 ? -25.903 77.891 27.473 1.00 79.81 91 GLY B O 1
ATOM 3332 N N . VAL C 1 92 ? -25.043 76.053 26.514 1.00 80.30 92 VAL B N 1
ATOM 3333 C CA . VAL C 1 92 ? -26.363 75.449 26.428 1.00 83.25 92 VAL B CA 1
ATOM 3334 C C . VAL C 1 92 ? -26.758 74.752 27.733 1.00 82.27 92 VAL B C 1
ATOM 3335 O O . VAL C 1 92 ? -26.028 73.896 28.242 1.00 82.88 92 VAL B O 1
ATOM 3339 N N . LYS C 1 93 ? -27.934 75.110 28.242 1.00 82.30 93 LYS B N 1
ATOM 3340 C CA . LYS C 1 93 ? -28.513 74.438 29.397 1.00 79.11 93 LYS B CA 1
ATOM 3341 C C . LYS C 1 93 ? -28.943 73.013 29.011 1.00 74.58 93 LYS B C 1
ATOM 3342 O O . LYS C 1 93 ? -28.702 72.080 29.761 1.00 71.33 93 LYS B O 1
ATOM 3344 N N . ASN C 1 94 ? -29.575 72.843 27.850 1.00 74.44 94 ASN B N 1
ATOM 3345 C CA . ASN C 1 94 ? -30.014 71.514 27.401 1.00 76.19 94 ASN B CA 1
ATOM 3346 C C . ASN C 1 94 ? -29.643 71.179 25.950 1.00 73.42 94 ASN B C 1
ATOM 3347 O O . ASN C 1 94 ? -30.101 71.837 24.996 1.00 73.40 94 ASN B O 1
ATOM 3352 N N . LYS C 1 95 ? -28.865 70.110 25.786 1.00 66.70 95 LYS B N 1
ATOM 3353 C CA . LYS C 1 95 ? -28.308 69.798 24.482 1.00 63.77 95 LYS B CA 1
ATOM 3354 C C . LYS C 1 95 ? -29.344 69.215 23.533 1.00 61.82 95 LYS B C 1
ATOM 3355 O O . LYS C 1 95 ? -29.346 69.534 22.341 1.00 57.94 95 LYS B O 1
ATOM 3361 N N . ARG C 1 96 ? -30.258 68.408 24.069 1.00 61.64 96 ARG B N 1
ATOM 3362 C CA . ARG C 1 96 ? -31.388 67.928 23.274 1.00 60.92 96 ARG B CA 1
ATOM 3363 C C . ARG C 1 96 ? -32.093 69.096 22.580 1.00 61.45 96 ARG B C 1
ATOM 3364 O O . ARG C 1 96 ? -32.240 69.097 21.359 1.00 62.26 96 ARG B O 1
ATOM 3372 N N . LEU C 1 97 ? -32.505 70.090 23.355 1.00 61.69 97 LEU B N 1
ATOM 3373 C CA . LEU C 1 97 ? -33.237 71.229 22.811 1.00 62.94 97 LEU B CA 1
ATOM 3374 C C . LEU C 1 97 ? -32.414 71.935 21.746 1.00 62.42 97 LEU B C 1
ATOM 3375 O O . LEU C 1 97 ? -32.957 72.361 20.727 1.00 64.08 97 LEU B O 1
ATOM 3380 N N . ALA C 1 98 ? -31.109 72.067 21.976 1.00 60.42 98 ALA B N 1
ATOM 3381 C CA . ALA C 1 98 ? -30.242 72.697 20.989 1.00 60.04 98 ALA B CA 1
ATOM 3382 C C . ALA C 1 98 ? -30.266 71.915 19.695 1.00 59.75 98 ALA B C 1
ATOM 3383 O O . ALA C 1 98 ? -30.517 72.479 18.623 1.00 59.21 98 ALA B O 1
ATOM 3385 N N . VAL C 1 99 ? -30.033 70.608 19.800 1.00 60.16 99 VAL B N 1
ATOM 3386 C CA . VAL C 1 99 ? -30.104 69.727 18.632 1.00 60.73 99 VAL B CA 1
ATOM 3387 C C . VAL C 1 99 ? -31.462 69.829 17.920 1.00 64.76 99 VAL B C 1
ATOM 3388 O O . VAL C 1 99 ? -31.532 70.006 16.698 1.00 66.80 99 VAL B O 1
ATOM 3392 N N . LEU C 1 100 ? -32.539 69.751 18.694 1.00 65.94 100 LEU B N 1
ATOM 3393 C CA . LEU C 1 100 ? -33.887 69.889 18.151 1.00 67.38 100 LEU B CA 1
ATOM 3394 C C . LEU C 1 100 ? -34.066 71.198 17.384 1.00 66.25 100 LEU B C 1
ATOM 3395 O O . LEU C 1 100 ? -34.755 71.237 16.385 1.00 65.97 100 LEU B O 1
ATOM 3400 N N . ALA C 1 101 ? -33.454 72.266 17.874 1.00 65.04 101 ALA B N 1
ATOM 3401 C CA . ALA C 1 101 ? -33.550 73.559 17.209 1.00 65.62 101 ALA B CA 1
ATOM 3402 C C . ALA C 1 101 ? -32.879 73.489 15.855 1.00 65.41 101 ALA B C 1
ATOM 3403 O O . ALA C 1 101 ? -33.395 74.012 14.880 1.00 64.07 101 ALA B O 1
ATOM 3405 N N . LEU C 1 102 ? -31.725 72.813 15.819 1.00 65.07 102 LEU B N 1
ATOM 3406 C CA . LEU C 1 102 ? -30.941 72.647 14.597 1.00 65.65 102 LEU B CA 1
ATOM 3407 C C . LEU C 1 102 ? -31.619 71.762 13.569 1.00 66.25 102 LEU B C 1
ATOM 3408 O O . LEU C 1 102 ? -31.450 71.954 12.366 1.00 68.68 102 LEU B O 1
ATOM 3413 N N . CYS C 1 103 ? -32.382 70.784 14.028 1.00 65.58 103 CYS B N 1
ATOM 3414 C CA . CYS C 1 103 ? -33.196 69.999 13.109 1.00 66.73 103 CYS B CA 1
ATOM 3415 C C . CYS C 1 103 ? -34.201 70.845 12.353 1.00 68.78 103 CYS B C 1
ATOM 3416 O O . CYS C 1 103 ? -34.361 70.690 11.146 1.00 67.57 103 CYS B O 1
ATOM 3419 N N . GLN C 1 104 ? -34.876 71.732 13.070 1.00 72.86 104 GLN B N 1
ATOM 3420 C CA . GLN C 1 104 ? -35.867 72.594 12.457 1.00 78.63 104 GLN B CA 1
ATOM 3421 C C . GLN C 1 104 ? -35.197 73.581 11.493 1.00 78.80 104 GLN B C 1
ATOM 3422 O O . GLN C 1 104 ? -35.711 73.810 10.401 1.00 78.79 104 GLN B O 1
ATOM 3428 N N . GLU C 1 105 ? -34.070 74.169 11.907 1.00 78.01 105 GLU B N 1
ATOM 3429 C CA . GLU C 1 105 ? -33.351 75.129 11.046 1.00 79.44 105 GLU B CA 1
ATOM 3430 C C . GLU C 1 105 ? -32.905 74.484 9.717 1.00 79.62 105 GLU B C 1
ATOM 3431 O O . GLU C 1 105 ? -32.880 75.165 8.709 1.00 82.84 105 GLU B O 1
ATOM 3433 N N . HIS C 1 106 ? -32.604 73.183 9.688 1.00 76.55 106 HIS B N 1
ATOM 3434 C CA . HIS C 1 106 ? -32.139 72.534 8.449 1.00 75.47 106 HIS B CA 1
ATOM 3435 C C . HIS C 1 106 ? -33.174 71.592 7.836 1.00 73.30 106 HIS B C 1
ATOM 3436 O O . HIS C 1 106 ? -32.893 70.892 6.866 1.00 68.36 106 HIS B O 1
ATOM 3443 N N . GLY C 1 107 ? -34.381 71.591 8.397 1.00 75.02 107 GLY B N 1
ATOM 3444 C CA . GLY C 1 107 ? -35.469 70.728 7.925 1.00 75.05 107 GLY B CA 1
ATOM 3445 C C . GLY C 1 107 ? -35.192 69.239 8.063 1.00 72.98 107 GLY B C 1
ATOM 3446 O O . GLY C 1 107 ? -35.446 68.478 7.136 1.00 75.46 107 GLY B O 1
ATOM 3447 N N . LEU C 1 108 ? -34.686 68.817 9.217 1.00 70.28 108 LEU B N 1
ATOM 3448 C CA . LEU C 1 108 ? -34.275 67.430 9.418 1.00 67.77 108 LEU B CA 1
ATOM 3449 C C . LEU C 1 108 ? -35.058 66.750 10.522 1.00 69.24 108 LEU B C 1
ATOM 3450 O O . LEU C 1 108 ? -35.690 67.422 11.333 1.00 71.40 108 LEU B O 1
ATOM 3455 N N . SER C 1 109 ? -35.035 65.415 10.521 1.00 67.49 109 SER B N 1
ATOM 3456 C CA . SER C 1 109 ? -35.531 64.614 11.647 1.00 67.25 109 SER B CA 1
ATOM 3457 C C . SER C 1 109 ? -34.394 64.340 12.600 1.00 66.27 109 SER B C 1
ATOM 3458 O O . SER C 1 109 ? -33.233 64.450 12.222 1.00 65.13 109 SER B O 1
ATOM 3461 N N . LEU C 1 110 ? -34.726 63.908 13.809 1.00 66.63 110 LEU B N 1
ATOM 3462 C CA . LEU C 1 110 ? -33.719 63.398 14.736 1.00 65.81 110 LEU B CA 1
ATOM 3463 C C . LEU C 1 110 ? -33.018 62.148 14.198 1.00 64.53 110 LEU B C 1
ATOM 3464 O O . LEU C 1 110 ? -31.839 61.907 14.488 1.00 60.17 110 LEU B O 1
ATOM 3469 N N . ASP C 1 111 ? -33.728 61.350 13.403 1.00 66.02 111 ASP B N 1
ATOM 3470 C CA . ASP C 1 111 ? -33.131 60.117 12.882 1.00 64.01 111 ASP B CA 1
ATOM 3471 C C . ASP C 1 111 ? -32.057 60.406 11.818 1.00 56.41 111 ASP B C 1
ATOM 3472 O O . ASP C 1 111 ? -31.411 59.498 11.352 1.00 51.86 111 ASP B O 1
ATOM 3477 N N . GLN C 1 112 ? -31.856 61.679 11.468 1.00 52.85 112 GLN B N 1
ATOM 3478 C CA . GLN C 1 112 ? -30.821 62.071 10.516 1.00 50.70 112 GLN B CA 1
ATOM 3479 C C . GLN C 1 112 ? -29.661 62.769 11.210 1.00 47.98 112 GLN B C 1
ATOM 3480 O O . GLN C 1 112 ? -28.845 63.443 10.562 1.00 49.90 112 GLN B O 1
ATOM 3486 N N . VAL C 1 113 ? -29.603 62.644 12.527 1.00 45.20 113 VAL B N 1
ATOM 3487 C CA . VAL C 1 113 ? -28.640 63.391 13.331 1.00 43.73 113 VAL B CA 1
ATOM 3488 C C . VAL C 1 113 ? -27.693 62.447 14.046 1.00 41.63 113 VAL B C 1
ATOM 3489 O O . VAL C 1 113 ? -28.109 61.399 14.564 1.00 40.55 113 VAL B O 1
ATOM 3493 N N . LEU C 1 114 ? -26.424 62.838 14.068 1.00 40.11 114 LEU B N 1
ATOM 3494 C CA . LEU C 1 114 ? -25.407 62.145 14.822 1.00 38.51 114 LEU B CA 1
ATOM 3495 C C . LEU C 1 114 ? -24.991 63.034 15.952 1.00 37.99 114 LEU B C 1
ATOM 3496 O O . LEU C 1 114 ? -24.791 64.226 15.739 1.00 38.85 114 LEU B O 1
ATOM 3501 N N . PHE C 1 115 ? -24.801 62.460 17.136 1.00 37.49 115 PHE B N 1
ATOM 3502 C CA . PHE C 1 115 ? -24.284 63.213 18.266 1.00 38.17 115 PHE B CA 1
ATOM 3503 C C . PHE C 1 115 ? -23.173 62.459 18.955 1.00 37.73 115 PHE B C 1
ATOM 3504 O O . PHE C 1 115 ? -23.316 61.282 19.291 1.00 37.38 115 PHE B O 1
ATOM 3512 N N . MET C 1 116 ? -22.086 63.158 19.226 1.00 38.33 116 MET B N 1
ATOM 3513 C CA . MET C 1 116 ? -20.987 62.564 19.944 1.00 39.34 116 MET B CA 1
ATOM 3514 C C . MET C 1 116 ? -20.717 63.310 21.242 1.00 39.60 116 MET B C 1
ATOM 3515 O O . MET C 1 116 ? -20.455 64.499 21.210 1.00 41.38 116 MET B O 1
ATOM 3520 N N . GLY C 1 117 ? -20.740 62.594 22.363 1.00 39.53 117 GLY B N 1
ATOM 3521 C CA . GLY C 1 117 ? -20.476 63.179 23.674 1.00 39.29 117 GLY B CA 1
ATOM 3522 C C . GLY C 1 117 ? -19.827 62.195 24.600 1.00 39.00 117 GLY B C 1
ATOM 3523 O O . GLY C 1 117 ? -19.745 61.009 24.275 1.00 38.52 117 GLY B O 1
ATOM 3524 N N . ASP C 1 118 ? -19.390 62.657 25.765 1.00 40.41 118 ASP B N 1
ATOM 3525 C CA . ASP C 1 118 ? -18.632 61.798 26.697 1.00 42.85 118 ASP B CA 1
ATOM 3526 C C . ASP C 1 118 ? -19.168 61.697 28.133 1.00 42.97 118 ASP B C 1
ATOM 3527 O O . ASP C 1 118 ? -18.738 60.804 28.885 1.00 43.27 118 ASP B O 1
ATOM 3532 N N . ASP C 1 119 ? -20.074 62.582 28.519 1.00 43.03 119 ASP B N 1
ATOM 3533 C CA . ASP C 1 119 ? -20.533 62.652 29.919 1.00 44.94 119 ASP B CA 1
ATOM 3534 C C . ASP C 1 119 ? -22.012 63.085 30.052 1.00 45.71 119 ASP B C 1
ATOM 3535 O O . ASP C 1 119 ? -22.685 63.407 29.074 1.00 44.94 119 ASP B O 1
ATOM 3540 N N . LEU C 1 120 ? -22.486 63.107 31.289 1.00 46.96 120 LEU B N 1
ATOM 3541 C CA . LEU C 1 120 ? -23.885 63.365 31.613 1.00 47.89 120 LEU B CA 1
ATOM 3542 C C . LEU C 1 120 ? -24.583 64.506 30.855 1.00 48.72 120 LEU B C 1
ATOM 3543 O O . LEU C 1 120 ? -25.701 64.330 30.401 1.00 48.25 120 LEU B O 1
ATOM 3548 N N . PRO C 1 121 ? -23.933 65.671 30.703 1.00 49.62 121 PRO B N 1
ATOM 3549 C CA . PRO C 1 121 ? -24.716 66.732 30.064 1.00 50.34 121 PRO B CA 1
ATOM 3550 C C . PRO C 1 121 ? -25.096 66.395 28.612 1.00 50.25 121 PRO B C 1
ATOM 3551 O O . PRO C 1 121 ? -26.039 66.982 28.080 1.00 50.98 121 PRO B O 1
ATOM 3555 N N . ASP C 1 122 ? -24.380 65.447 27.990 1.00 47.99 122 ASP B N 1
ATOM 3556 C CA . ASP C 1 122 ? -24.680 65.022 26.615 1.00 46.36 122 ASP B CA 1
ATOM 3557 C C . ASP C 1 122 ? -25.835 63.996 26.537 1.00 46.24 122 ASP B C 1
ATOM 3558 O O . ASP C 1 122 ? -26.338 63.675 25.448 1.00 46.76 122 ASP B O 1
ATOM 3563 N N . LEU C 1 123 ? -26.244 63.474 27.681 1.00 44.69 123 LEU B N 1
ATOM 3564 C CA . LEU C 1 123 ? -27.107 62.311 27.682 1.00 44.72 123 LEU B CA 1
ATOM 3565 C C . LEU C 1 123 ? -28.488 62.551 27.088 1.00 45.11 123 LEU B C 1
ATOM 3566 O O . LEU C 1 123 ? -29.020 61.682 26.403 1.00 45.66 123 LEU B O 1
ATOM 3571 N N . PRO C 1 124 ? -29.076 63.717 27.341 1.00 46.26 124 PRO B N 1
ATOM 3572 C CA . PRO C 1 124 ? -30.379 63.984 26.729 1.00 47.16 124 PRO B CA 1
ATOM 3573 C C . PRO C 1 124 ? -30.370 63.854 25.199 1.00 46.04 124 PRO B C 1
ATOM 3574 O O . PRO C 1 124 ? -31.305 63.297 24.607 1.00 45.88 124 PRO B O 1
ATOM 3578 N N . ALA C 1 125 ? -29.293 64.347 24.594 1.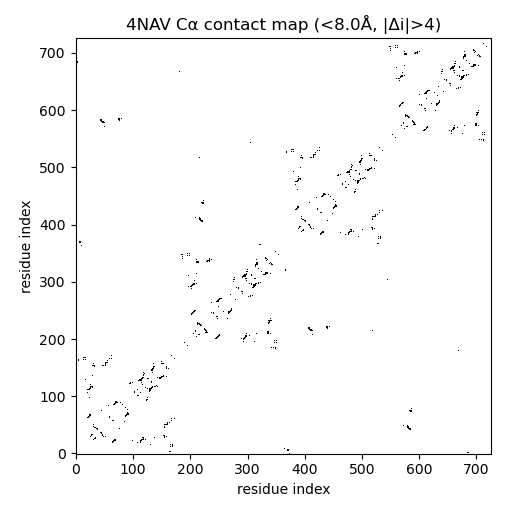00 44.32 125 ALA B N 1
ATOM 3579 C CA . ALA C 1 125 ? -29.099 64.311 23.157 1.00 43.30 125 ALA B CA 1
ATOM 3580 C C . ALA C 1 125 ? -28.717 62.929 22.698 1.00 42.19 125 ALA B C 1
ATOM 3581 O O . ALA C 1 125 ? -29.293 62.394 21.746 1.00 43.48 125 ALA B O 1
ATOM 3583 N N . LEU C 1 126 ? -27.769 62.317 23.386 1.00 41.07 126 LEU B N 1
ATOM 3584 C CA . LEU C 1 126 ? -27.393 60.963 23.022 1.00 40.73 126 LEU B CA 1
ATOM 3585 C C . LEU C 1 126 ? -28.616 60.043 22.937 1.00 42.19 126 LEU B C 1
ATOM 3586 O O . LEU C 1 126 ? -28.707 59.230 22.025 1.00 42.86 126 LEU B O 1
ATOM 3591 N N . LEU C 1 127 ? -29.571 60.197 23.853 1.00 44.19 127 LEU B N 1
ATOM 3592 C CA . LEU C 1 127 ? -30.754 59.327 23.852 1.00 46.01 127 LEU B CA 1
ATOM 3593 C C . LEU C 1 127 ? -31.823 59.715 22.844 1.00 46.93 127 LEU B C 1
ATOM 3594 O O . LEU C 1 127 ? -32.742 58.950 22.611 1.00 47.20 127 LEU B O 1
ATOM 3599 N N . ALA C 1 128 ? -31.706 60.900 22.252 1.00 47.48 128 ALA B N 1
ATOM 3600 C CA . ALA C 1 128 ? -32.718 61.402 21.330 1.00 48.27 128 ALA B CA 1
ATOM 3601 C C . ALA C 1 128 ? -32.323 61.247 19.848 1.00 47.18 128 ALA B C 1
ATOM 3602 O O . ALA C 1 128 ? -33.204 61.185 18.986 1.00 49.34 128 ALA B O 1
ATOM 3604 N N . VAL C 1 129 ? -31.029 61.189 19.534 1.00 44.28 129 VAL B N 1
ATOM 3605 C CA . VAL C 1 129 ? -30.630 61.190 18.129 1.00 43.24 129 VAL B CA 1
ATOM 3606 C C . VAL C 1 129 ? -30.626 59.828 17.432 1.00 41.99 129 VAL B C 1
ATOM 3607 O O . VAL C 1 129 ? -30.589 58.779 18.062 1.00 40.18 129 VAL B O 1
ATOM 3611 N N . GLY C 1 130 ? -30.662 59.862 16.105 1.00 42.55 130 GLY B N 1
ATOM 3612 C CA . GLY C 1 130 ? -30.563 58.649 15.315 1.00 42.53 130 GLY B CA 1
ATOM 3613 C C . GLY C 1 130 ? -29.251 57.907 15.532 1.00 41.24 130 GLY B C 1
ATOM 3614 O O . GLY C 1 130 ? -29.235 56.665 15.554 1.00 41.40 130 GLY B O 1
ATOM 3615 N N . LEU C 1 131 ? -28.153 58.653 15.692 1.00 39.53 131 LEU B N 1
ATOM 3616 C CA . LEU C 1 131 ? -26.859 58.033 15.805 1.00 38.05 131 LEU B CA 1
ATOM 3617 C C . LEU C 1 131 ? -26.000 58.647 16.888 1.00 37.39 131 LEU B C 1
ATOM 3618 O O . LEU C 1 131 ? -25.173 59.521 16.621 1.00 37.91 131 LEU B O 1
ATOM 3623 N N . PRO C 1 132 ? -26.123 58.130 18.111 1.00 37.49 132 PRO B N 1
ATOM 3624 C CA . PRO C 1 132 ? -25.250 58.577 19.177 1.00 37.13 132 PRO B CA 1
ATOM 3625 C C . PRO C 1 132 ? -23.932 57.844 19.128 1.00 35.74 132 PRO B C 1
ATOM 3626 O O . PRO C 1 132 ? -23.890 56.737 18.643 1.00 36.05 132 PRO B O 1
ATOM 3630 N N . VAL C 1 133 ? -22.861 58.492 19.575 1.00 35.53 133 VAL B N 1
ATOM 3631 C CA . VAL C 1 133 ? -21.565 57.878 19.651 1.00 34.06 133 VAL B CA 1
ATOM 3632 C C . VAL C 1 133 ? -20.810 58.424 20.815 1.00 33.63 133 VAL B C 1
ATOM 3633 O O . VAL C 1 133 ? -20.889 59.625 21.099 1.00 33.93 133 VAL B O 1
ATOM 3637 N N . ALA C 1 134 ? -19.931 57.603 21.359 1.00 31.88 134 ALA B N 1
ATOM 3638 C CA . ALA C 1 134 ? -19.084 58.052 22.437 1.00 32.08 134 ALA B CA 1
ATOM 3639 C C . ALA C 1 134 ? -17.640 57.637 22.226 1.00 31.39 134 ALA B C 1
ATOM 3640 O O . ALA C 1 134 ? -17.373 56.539 21.743 1.00 30.86 134 ALA B O 1
ATOM 3642 N N . PRO C 1 135 ? -16.701 58.497 22.623 1.00 31.81 135 PRO B N 1
ATOM 3643 C CA . PRO C 1 135 ? -15.319 58.104 22.534 1.00 32.10 135 PRO B CA 1
ATOM 3644 C C . PRO C 1 135 ? -14.953 57.003 23.542 1.00 33.12 135 PRO B C 1
ATOM 3645 O O . PRO C 1 135 ? -15.723 56.698 24.442 1.00 35.11 135 PRO B O 1
ATOM 3649 N N . ALA C 1 136 ? -13.762 56.441 23.418 1.00 33.99 136 ALA B N 1
ATOM 3650 C CA . ALA C 1 136 ? -13.311 55.361 24.313 1.00 35.25 136 ALA B CA 1
ATOM 3651 C C . ALA C 1 136 ? -13.158 55.815 25.761 1.00 36.81 136 ALA B C 1
ATOM 3652 O O . ALA C 1 136 ? -13.457 55.079 26.675 1.00 37.63 136 ALA B O 1
ATOM 3654 N N . ASN C 1 137 ? -12.713 57.046 25.960 1.00 38.85 137 ASN B N 1
ATOM 3655 C CA . ASN C 1 137 ? -12.595 57.601 27.315 1.00 42.03 137 ASN B CA 1
ATOM 3656 C C . ASN C 1 137 ? -13.923 57.984 27.985 1.00 39.13 137 ASN B C 1
ATOM 3657 O O . ASN C 1 137 ? -13.905 58.614 29.029 1.00 41.35 137 ASN B O 1
ATOM 3662 N N . ALA C 1 138 ? -15.056 57.676 27.373 1.00 36.00 138 ALA B N 1
ATOM 3663 C CA . ALA C 1 138 ? -16.322 58.185 27.863 1.00 35.74 138 ALA B CA 1
ATOM 3664 C C . ALA C 1 138 ? -16.633 57.666 29.258 1.00 35.04 138 ALA B C 1
ATOM 3665 O O . ALA C 1 138 ? -16.300 56.563 29.580 1.00 34.38 138 ALA B O 1
ATOM 3667 N N . HIS C 1 139 ? -17.295 58.473 30.082 1.00 35.57 139 HIS B N 1
ATOM 3668 C CA . HIS C 1 139 ? -17.783 57.987 31.372 1.00 35.88 139 HIS B CA 1
ATOM 3669 C C . HIS C 1 139 ? -18.642 56.750 31.200 1.00 35.06 139 HIS B C 1
ATOM 3670 O O . HIS C 1 139 ? -19.473 56.707 30.302 1.00 34.51 139 HIS B O 1
ATOM 3677 N N . PRO C 1 140 ? -18.462 55.739 32.067 1.00 35.25 140 PRO B N 1
ATOM 3678 C CA . PRO C 1 140 ? -19.240 54.479 31.946 1.00 34.87 140 PRO B CA 1
ATOM 3679 C C . PRO C 1 140 ? -20.749 54.661 31.896 1.00 35.35 140 PRO B C 1
ATOM 3680 O O . PRO C 1 140 ? -21.426 53.929 31.203 1.00 34.40 140 PRO B O 1
ATOM 3684 N N . TRP C 1 141 ? -21.289 55.622 32.635 1.00 36.54 141 TRP B N 1
ATOM 3685 C CA . TRP C 1 141 ? -22.722 55.888 32.525 1.00 37.91 141 TRP B CA 1
ATOM 3686 C C . TRP C 1 141 ? -23.208 56.249 31.128 1.00 38.17 141 TRP B C 1
ATOM 3687 O O . TRP C 1 141 ? -24.371 55.994 30.812 1.00 38.69 141 TRP B O 1
ATOM 3698 N N . ILE C 1 142 ? -22.326 56.839 30.314 1.00 37.86 142 ILE B N 1
ATOM 3699 C CA . ILE C 1 142 ? -22.635 57.202 28.936 1.00 37.99 142 ILE B CA 1
ATOM 3700 C C . ILE C 1 142 ? -22.306 56.027 28.033 1.00 38.12 142 ILE B C 1
ATOM 3701 O O . ILE C 1 142 ? -23.120 55.633 27.186 1.00 38.65 142 ILE B O 1
ATOM 3706 N N . ALA C 1 143 ? -21.102 55.490 28.197 1.00 38.35 143 ALA B N 1
ATOM 3707 C CA . ALA C 1 143 ? -20.684 54.281 27.484 1.00 38.86 143 ALA B CA 1
ATOM 3708 C C . ALA C 1 143 ? -21.776 53.198 27.476 1.00 39.77 143 ALA B C 1
ATOM 3709 O O . ALA C 1 143 ? -22.152 52.705 26.425 1.00 40.92 143 ALA B O 1
ATOM 3711 N N . GLU C 1 144 ? -22.280 52.868 28.661 1.00 39.78 144 GLU B N 1
ATOM 3712 C CA . GLU C 1 144 ? -23.350 51.891 28.875 1.00 40.03 144 GLU B CA 1
ATOM 3713 C C . GLU C 1 144 ? -24.610 52.152 28.098 1.00 39.94 144 GLU B C 1
ATOM 3714 O O . GLU C 1 144 ? -25.417 51.245 27.908 1.00 39.90 144 GLU B O 1
ATOM 3720 N N . ARG C 1 145 ? -24.841 53.419 27.761 1.00 39.25 145 ARG B N 1
ATOM 3721 C CA . ARG C 1 145 ? -26.118 53.832 27.173 1.00 39.57 145 ARG B CA 1
ATOM 3722 C C . ARG C 1 145 ? -25.999 54.157 25.669 1.00 37.76 145 ARG B C 1
ATOM 3723 O O . ARG C 1 145 ? -26.976 54.512 25.033 1.00 36.66 145 ARG B O 1
ATOM 3731 N N . VAL C 1 146 ? -24.805 53.972 25.108 1.00 36.31 146 VAL B N 1
ATOM 3732 C CA . VAL C 1 146 ? -24.579 54.179 23.687 1.00 35.45 146 VAL B CA 1
ATOM 3733 C C . VAL C 1 146 ? -23.860 52.978 23.111 1.00 34.94 146 VAL B C 1
ATOM 3734 O O . VAL C 1 146 ? -22.841 52.550 23.645 1.00 33.00 146 VAL B O 1
ATOM 3738 N N . GLN C 1 147 ? -24.353 52.457 21.992 1.00 36.56 147 GLN B N 1
ATOM 3739 C CA . GLN C 1 147 ? -23.768 51.261 21.376 1.00 39.02 147 GLN B CA 1
ATOM 3740 C C . GLN C 1 147 ? -22.361 51.541 20.741 1.00 36.02 147 GLN B C 1
ATOM 3741 O O . GLN C 1 147 ? -21.401 50.805 20.952 1.00 33.09 147 GLN B O 1
ATOM 3747 N N . TRP C 1 148 ? -22.264 52.631 19.996 1.00 35.28 148 TRP B N 1
ATOM 3748 C CA . TRP C 1 148 ? -21.072 52.901 19.202 1.00 34.09 148 TRP B CA 1
ATOM 3749 C C . TRP C 1 148 ? -19.999 53.641 19.998 1.00 33.75 148 TRP B C 1
ATOM 3750 O O . TRP C 1 148 ? -20.195 54.773 20.388 1.00 34.48 148 TRP B O 1
ATOM 3761 N N . HIS C 1 149 ? -18.881 52.962 20.242 1.00 33.41 149 HIS B N 1
ATOM 3762 C CA . HIS C 1 149 ? -17.747 53.534 20.908 1.00 33.37 149 HIS B CA 1
ATOM 3763 C C . HIS C 1 149 ? -16.597 53.544 19.920 1.00 32.48 149 HIS B C 1
ATOM 3764 O O . HIS C 1 149 ? -16.338 52.527 19.311 1.00 31.10 149 HIS B O 1
ATOM 3771 N N . THR C 1 150 ? -15.904 54.683 19.788 1.00 31.52 150 THR B N 1
ATOM 3772 C CA . THR C 1 150 ? -14.734 54.735 18.981 1.00 31.66 150 THR B CA 1
ATOM 3773 C C . THR C 1 150 ? -13.583 54.002 19.668 1.00 33.36 150 THR B C 1
ATOM 3774 O O . THR C 1 150 ? -13.527 53.901 20.891 1.00 32.83 150 THR B O 1
ATOM 3778 N N . ARG C 1 151 ? -12.672 53.457 18.879 1.00 35.45 151 ARG B N 1
ATOM 3779 C CA . ARG C 1 151 ? -11.467 52.884 19.435 1.00 38.74 151 ARG B CA 1
ATOM 3780 C C . ARG C 1 151 ? -10.646 53.983 20.069 1.00 37.72 151 ARG B C 1
ATOM 3781 O O . ARG C 1 151 ? -10.082 53.800 21.126 1.00 37.04 151 ARG B O 1
ATOM 3789 N N . ALA C 1 152 ? -10.574 55.135 19.421 1.00 38.39 152 ALA B N 1
ATOM 3790 C CA . ALA C 1 152 ? -9.703 56.214 19.904 1.00 38.34 152 ALA B CA 1
ATOM 3791 C C . ALA C 1 152 ? -10.357 57.066 20.957 1.00 38.72 152 ALA B C 1
ATOM 3792 O O . ALA C 1 152 ? -11.577 57.086 21.113 1.00 36.54 152 ALA B O 1
ATOM 3794 N N . ARG C 1 153 ? -9.499 57.760 21.683 1.00 41.71 153 ARG B N 1
ATOM 3795 C CA . ARG C 1 153 ? -9.890 58.607 22.795 1.00 45.61 153 ARG B CA 1
ATOM 3796 C C . ARG C 1 153 ? -10.168 60.026 22.330 1.00 43.74 153 ARG B C 1
ATOM 3797 O O . ARG C 1 153 ? -9.667 60.470 21.315 1.00 42.61 153 ARG B O 1
ATOM 3805 N N . GLY C 1 154 ? -10.986 60.723 23.104 1.00 44.20 154 GLY B N 1
ATOM 3806 C CA . GLY C 1 154 ? -11.300 62.101 22.832 1.00 44.11 154 GLY B CA 1
ATOM 3807 C C . GLY C 1 154 ? -10.011 62.872 22.785 1.00 43.06 154 GLY B C 1
ATOM 3808 O O . GLY C 1 154 ? -9.131 62.671 23.620 1.00 44.07 154 GLY B O 1
ATOM 3809 N N . GLY C 1 155 ? -9.886 63.724 21.784 1.00 43.51 155 GLY B N 1
ATOM 3810 C CA . GLY C 1 155 ? -8.704 64.562 21.649 1.00 44.72 155 GLY B CA 1
ATOM 3811 C C . GLY C 1 155 ? -7.505 63.797 21.096 1.00 43.24 155 GLY B C 1
ATOM 3812 O O . GLY C 1 155 ? -6.396 64.349 21.024 1.00 42.26 155 GLY B O 1
ATOM 3813 N N . GLU C 1 156 ? -7.733 62.536 20.726 1.00 40.87 156 GLU B N 1
ATOM 3814 C CA . GLU C 1 156 ? -6.719 61.684 20.116 1.00 41.98 156 GLU B CA 1
ATOM 3815 C C . GLU C 1 156 ? -7.286 60.979 18.867 1.00 39.73 156 GLU B C 1
ATOM 3816 O O . GLU C 1 156 ? -6.944 59.844 18.575 1.00 39.86 156 GLU B O 1
ATOM 3822 N N . GLY C 1 157 ? -8.136 61.681 18.124 1.00 38.29 157 GLY B N 1
ATOM 3823 C CA . GLY C 1 157 ? -8.653 61.189 16.865 1.00 37.09 157 GLY B CA 1
ATOM 3824 C C . GLY C 1 157 ? -10.004 60.503 16.915 1.00 35.82 157 GLY B C 1
ATOM 3825 O O . GLY C 1 157 ? -10.464 59.969 15.903 1.00 35.79 157 GLY B O 1
ATOM 3826 N N . ALA C 1 158 ? -10.674 60.532 18.060 1.00 34.45 158 ALA B N 1
ATOM 3827 C CA . ALA C 1 158 ? -11.988 59.919 18.160 1.00 32.98 158 ALA B CA 1
ATOM 3828 C C . ALA C 1 158 ? -12.990 60.528 17.172 1.00 32.80 158 ALA B C 1
ATOM 3829 O O . ALA C 1 158 ? -13.789 59.829 16.555 1.00 33.29 158 ALA B O 1
ATOM 3831 N N . ALA C 1 159 ? -12.968 61.836 17.037 1.00 33.57 159 ALA B N 1
ATOM 3832 C CA . ALA C 1 159 ? -13.902 62.493 16.144 1.00 34.25 159 ALA B CA 1
ATOM 3833 C C . ALA C 1 159 ? -13.560 62.206 14.681 1.00 35.06 159 ALA B C 1
ATOM 3834 O O . ALA C 1 159 ? -14.452 62.019 13.853 1.00 36.42 159 ALA B O 1
ATOM 3836 N N . ARG C 1 160 ? -12.282 62.136 14.354 1.00 34.78 160 ARG B N 1
ATOM 3837 C CA . ARG C 1 160 ? -11.911 61.746 13.018 1.00 34.83 160 ARG B CA 1
ATOM 3838 C C . ARG C 1 160 ? -12.446 60.355 12.758 1.00 36.20 160 ARG B C 1
ATOM 3839 O O . ARG C 1 160 ? -12.968 60.059 11.677 1.00 39.17 160 ARG B O 1
ATOM 3847 N N . GLU C 1 161 ? -12.297 59.474 13.738 1.00 36.34 161 GLU B N 1
ATOM 3848 C CA . GLU C 1 161 ? -12.748 58.110 13.573 1.00 36.42 161 GLU B CA 1
ATOM 3849 C C . GLU C 1 161 ? -14.238 58.078 13.226 1.00 36.72 161 GLU B C 1
ATOM 3850 O O . GLU C 1 161 ? -14.673 57.278 12.405 1.00 39.48 161 GLU B O 1
ATOM 3856 N N . VAL C 1 162 ? -15.002 58.974 13.817 1.00 37.31 162 VAL B N 1
ATOM 3857 C CA . VAL C 1 162 ? -16.417 59.102 13.489 1.00 38.01 162 VAL B CA 1
ATOM 3858 C C . VAL C 1 162 ? -16.610 59.637 12.081 1.00 37.58 162 VAL B C 1
ATOM 3859 O O . VAL C 1 162 ? -17.301 59.030 11.261 1.00 37.58 162 VAL B O 1
ATOM 3863 N N . CYS C 1 163 ? -15.967 60.753 11.790 1.00 36.65 163 CYS B N 1
ATOM 3864 C CA . CYS C 1 163 ? -16.028 61.296 10.460 1.00 36.73 163 CYS B CA 1
ATOM 3865 C C . CYS C 1 163 ? -15.729 60.218 9.403 1.00 35.59 163 CYS B C 1
ATOM 3866 O O . CYS C 1 163 ? -16.449 60.080 8.421 1.00 35.70 163 CYS B O 1
ATOM 3869 N N . ASP C 1 164 ? -14.676 59.444 9.603 1.00 34.10 164 ASP B N 1
ATOM 3870 C CA . ASP C 1 164 ? -14.305 58.455 8.598 1.00 34.18 164 ASP B CA 1
ATOM 3871 C C . ASP C 1 164 ? -15.441 57.470 8.331 1.00 33.45 164 ASP B C 1
ATOM 3872 O O . ASP C 1 164 ? -15.712 57.093 7.191 1.00 32.65 164 ASP B O 1
ATOM 3877 N N . VAL C 1 165 ? -16.105 57.055 9.393 1.00 33.52 165 VAL B N 1
ATOM 3878 C CA . VAL C 1 165 ? -17.173 56.084 9.263 1.00 33.63 165 VAL B CA 1
ATOM 3879 C C . VAL C 1 165 ? -18.294 56.667 8.401 1.00 34.86 165 VAL B C 1
ATOM 3880 O O . VAL C 1 165 ? -18.776 56.020 7.451 1.00 35.75 165 VAL B O 1
ATOM 3884 N N . VAL C 1 166 ? -18.675 57.902 8.717 1.00 35.19 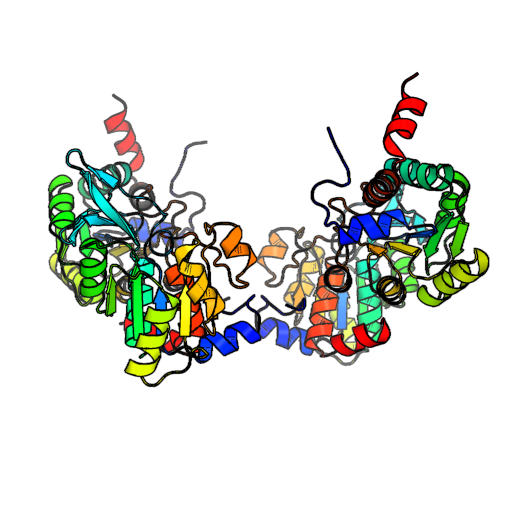166 VAL B N 1
ATOM 3885 C CA . VAL C 1 166 ? -19.806 58.556 8.066 1.00 35.82 166 VAL B CA 1
ATOM 3886 C C . VAL C 1 166 ? -19.499 58.740 6.606 1.00 37.13 166 VAL B C 1
ATOM 3887 O O . VAL C 1 166 ? -20.260 58.337 5.729 1.00 39.06 166 VAL B O 1
ATOM 3891 N N . LEU C 1 167 ? -18.346 59.318 6.345 1.00 38.12 167 LEU B N 1
ATOM 3892 C CA . LEU C 1 167 ? -17.890 59.478 4.983 1.00 38.38 167 LEU B CA 1
ATOM 3893 C C . LEU C 1 167 ? -17.896 58.113 4.275 1.00 38.13 167 LEU B C 1
ATOM 3894 O O . LEU C 1 167 ? -18.329 58.004 3.139 1.00 38.22 167 LEU B O 1
ATOM 3899 N N . ALA C 1 168 ? -17.380 57.067 4.922 1.00 38.60 168 ALA B N 1
ATOM 3900 C CA . ALA C 1 168 ? -17.282 55.753 4.254 1.00 37.70 168 ALA B CA 1
ATOM 3901 C C . ALA C 1 168 ? -18.666 55.231 3.938 1.00 38.26 168 ALA B C 1
ATOM 3902 O O . ALA C 1 168 ? -18.925 54.735 2.845 1.00 37.86 168 ALA B O 1
ATOM 3904 N N . ALA C 1 169 ? -19.575 55.386 4.888 1.00 38.17 169 ALA B N 1
ATOM 3905 C CA . ALA C 1 169 ? -20.933 54.914 4.688 1.00 38.74 169 ALA B CA 1
ATOM 3906 C C . ALA C 1 169 ? -21.645 55.698 3.598 1.00 39.46 169 ALA B C 1
ATOM 3907 O O . ALA C 1 169 ? -22.598 55.198 3.007 1.00 38.29 169 ALA B O 1
ATOM 3909 N N . GLN C 1 170 ? -21.189 56.923 3.339 1.00 40.51 170 GLN B N 1
ATOM 3910 C CA . GLN C 1 170 ? -21.795 57.756 2.299 1.00 43.34 170 GLN B CA 1
ATOM 3911 C C . GLN C 1 170 ? -21.014 57.756 0.982 1.00 43.99 170 GLN B C 1
ATOM 3912 O O . GLN C 1 170 ? -21.186 58.664 0.153 1.00 46.23 170 GLN B O 1
ATOM 3918 N N . GLY C 1 171 ? -20.164 56.746 0.804 1.00 43.12 171 GLY B N 1
ATOM 3919 C CA . GLY C 1 171 ? -19.475 56.503 -0.453 1.00 45.59 171 GLY B CA 1
ATOM 3920 C C . GLY C 1 171 ? -18.442 57.565 -0.832 1.00 48.92 171 GLY B C 1
ATOM 3921 O O . GLY C 1 171 ? -18.122 57.752 -2.000 1.00 51.37 171 GLY B O 1
ATOM 3922 N N . GLN C 1 172 ? -17.917 58.261 0.154 1.00 49.85 172 GLN B N 1
ATOM 3923 C CA . GLN C 1 172 ? -17.161 59.447 -0.107 1.00 55.36 172 GLN B CA 1
ATOM 3924 C C . GLN C 1 172 ? -15.644 59.177 -0.172 1.00 58.22 172 GLN B C 1
ATOM 3925 O O . GLN C 1 172 ? -14.880 60.070 -0.541 1.00 59.05 172 GLN B O 1
ATOM 3931 N N . VAL C 1 173 ? -15.211 57.954 0.141 1.00 58.74 173 VAL B N 1
ATOM 3932 C CA . VAL C 1 173 ? -13.801 57.709 0.456 1.00 61.63 173 VAL B CA 1
ATOM 3933 C C . VAL C 1 173 ? -12.910 57.716 -0.777 1.00 63.65 173 VAL B C 1
ATOM 3934 O O . VAL C 1 173 ? -11.924 58.453 -0.816 1.00 63.63 173 VAL B O 1
ATOM 3938 N N . ASP C 1 174 ? -13.267 56.894 -1.763 1.00 62.19 174 ASP B N 1
ATOM 3939 C CA . ASP C 1 174 ? -12.496 56.788 -2.984 1.00 63.20 174 ASP B CA 1
ATOM 3940 C C . ASP C 1 174 ? -12.169 58.140 -3.549 1.00 64.29 174 ASP B C 1
ATOM 3941 O O . ASP C 1 174 ? -11.041 58.352 -4.009 1.00 73.17 174 ASP B O 1
ATOM 3946 N N . SER C 1 175 ? -13.131 59.052 -3.530 1.00 60.97 175 SER B N 1
ATOM 3947 C CA . SER C 1 175 ? -12.905 60.355 -4.107 1.00 63.65 175 SER B CA 1
ATOM 3948 C C . SER C 1 175 ? -12.048 61.221 -3.172 1.00 65.16 175 SER B C 1
ATOM 3949 O O . SER C 1 175 ? -11.268 62.079 -3.625 1.00 64.44 175 SER B O 1
ATOM 3952 N N . ILE C 1 176 ? -12.199 61.027 -1.867 1.00 66.36 176 ILE B N 1
ATOM 3953 C CA . ILE C 1 176 ? -11.373 61.759 -0.920 1.00 69.91 176 ILE B CA 1
ATOM 3954 C C . ILE C 1 176 ? -9.918 61.430 -1.174 1.00 69.75 176 ILE B C 1
ATOM 3955 O O . ILE C 1 176 ? -9.103 62.324 -1.342 1.00 77.70 176 ILE B O 1
ATOM 3960 N N . ILE C 1 177 ? -9.611 60.145 -1.239 1.00 65.54 177 ILE B N 1
ATOM 3961 C CA . ILE C 1 177 ? -8.261 59.688 -1.560 1.00 64.79 177 ILE B CA 1
ATOM 3962 C C . ILE C 1 177 ? -7.752 60.204 -2.907 1.00 65.52 177 ILE B C 1
ATOM 3963 O O . ILE C 1 177 ? -6.598 60.615 -3.020 1.00 65.67 177 ILE B O 1
ATOM 3968 N N . ALA C 1 178 ? -8.602 60.175 -3.924 1.00 65.03 178 ALA B N 1
ATOM 3969 C CA . ALA C 1 178 ? -8.212 60.668 -5.241 1.00 67.35 178 ALA B CA 1
ATOM 3970 C C . ALA C 1 178 ? -7.871 62.172 -5.199 1.00 68.45 178 ALA B C 1
ATOM 3971 O O . ALA C 1 178 ? -6.912 62.610 -5.834 1.00 68.09 178 ALA B O 1
ATOM 3973 N N . ARG C 1 179 ? -8.629 62.951 -4.426 1.00 67.82 179 ARG B N 1
ATOM 3974 C CA . ARG C 1 179 ? -8.354 64.384 -4.272 1.00 69.02 179 ARG B CA 1
ATOM 3975 C C . ARG C 1 179 ? -6.962 64.612 -3.689 1.00 69.35 179 ARG B C 1
ATOM 3976 O O . ARG C 1 179 ? -6.272 65.519 -4.100 1.00 70.72 179 ARG B O 1
ATOM 3978 N N . PHE C 1 180 ? -6.533 63.752 -2.767 1.00 69.98 180 PHE B N 1
ATOM 3979 C CA . PHE C 1 180 ? -5.242 63.926 -2.070 1.00 70.64 180 PHE B CA 1
ATOM 3980 C C . PHE C 1 180 ? -4.036 63.141 -2.608 1.00 71.24 180 PHE B C 1
ATOM 3981 O O . PHE C 1 180 ? -2.953 63.237 -2.040 1.00 72.08 180 PHE B O 1
ATOM 3989 N N . SER C 1 181 ? -4.203 62.403 -3.705 1.00 72.55 181 SER B N 1
ATOM 3990 C CA . SER C 1 181 ? -3.084 61.658 -4.345 1.00 73.64 181 SER B CA 1
ATOM 3991 C C . SER C 1 181 ? -2.138 62.517 -5.224 1.00 73.09 181 SER B C 1
ATOM 3992 O O . SER C 1 181 ? -2.531 63.063 -6.254 1.00 71.24 181 SER B O 1
ATOM 3995 N N . MET D 1 1 ? -10.505 41.582 51.222 1.00 73.93 1 MET C N 1
ATOM 3996 C CA . MET D 1 1 ? -11.858 41.441 50.584 1.00 73.53 1 MET C CA 1
ATOM 3997 C C . MET D 1 1 ? -12.167 39.982 50.149 1.00 69.41 1 MET C C 1
ATOM 3998 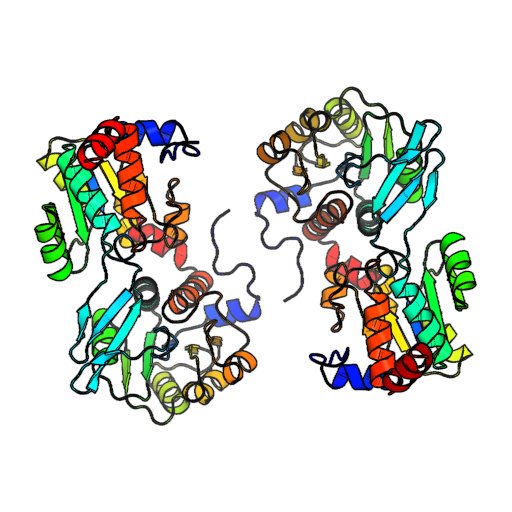O O . MET D 1 1 ? -11.627 39.498 49.142 1.00 66.81 1 MET C O 1
ATOM 4003 N N . PRO D 1 2 ? -13.056 39.287 50.891 1.00 66.88 2 PRO C N 1
ATOM 4004 C CA . PRO D 1 2 ? -13.275 37.846 50.655 1.00 62.60 2 PRO C CA 1
ATOM 4005 C C . PRO D 1 2 ? -13.691 37.494 49.226 1.00 57.65 2 PRO C C 1
ATOM 4006 O O . PRO D 1 2 ? -14.564 38.131 48.653 1.00 59.65 2 PRO C O 1
ATOM 4010 N N . TYR D 1 3 ? -13.061 36.482 48.661 1.00 54.34 3 TYR C N 1
ATOM 4011 C CA . TYR D 1 3 ? -13.428 35.969 47.354 1.00 51.50 3 TYR C CA 1
ATOM 4012 C C . TYR D 1 3 ? -14.857 35.442 47.368 1.00 51.12 3 TYR C C 1
ATOM 4013 O O . TYR D 1 3 ? -15.238 34.708 48.270 1.00 50.36 3 TYR C O 1
ATOM 4022 N N . SER D 1 4 ? -15.652 35.850 46.390 1.00 50.66 4 SER C N 1
ATOM 4023 C CA . SER D 1 4 ? -17.006 35.353 46.284 1.00 53.39 4 SER C CA 1
ATOM 4024 C C . SER D 1 4 ? -17.285 35.009 44.865 1.00 51.39 4 SER C C 1
ATOM 4025 O O . SER D 1 4 ? -17.266 35.879 44.017 1.00 51.52 4 SER C O 1
ATOM 4028 N N . PRO D 1 5 ? -17.624 33.744 44.616 1.00 50.57 5 PRO C N 1
ATOM 4029 C CA . PRO D 1 5 ? -17.912 33.387 43.248 1.00 49.01 5 PRO C CA 1
ATOM 4030 C C . PRO D 1 5 ? -19.044 34.244 42.675 1.00 50.20 5 PRO C C 1
ATOM 4031 O O . PRO D 1 5 ? -19.171 34.348 41.461 1.00 48.64 5 PRO C O 1
ATOM 4035 N N . LEU D 1 6 ? -19.856 34.830 43.553 1.00 51.87 6 LEU C N 1
ATOM 4036 C CA . LEU D 1 6 ? -21.073 35.528 43.152 1.00 53.80 6 LEU C CA 1
ATOM 4037 C C . LEU D 1 6 ? -20.910 37.001 42.790 1.00 56.72 6 LEU C C 1
ATOM 4038 O O . LEU D 1 6 ? -21.791 37.590 42.173 1.00 59.44 6 LEU C O 1
ATOM 4043 N N . GLN D 1 7 ? -19.815 37.637 43.173 1.00 60.10 7 GLN C N 1
ATOM 4044 C CA . GLN D 1 7 ? -19.706 39.056 42.799 1.00 59.65 7 GLN C CA 1
ATOM 4045 C C . GLN D 1 7 ? -19.373 39.117 41.301 1.00 58.83 7 GLN C C 1
ATOM 4046 O O . GLN D 1 7 ? -18.845 38.156 40.684 1.00 55.98 7 GLN C O 1
ATOM 4052 N N . ASP D 1 8 ? -19.807 40.208 40.693 1.00 58.22 8 ASP C N 1
ATOM 4053 C CA . ASP D 1 8 ? -19.700 40.386 39.256 1.00 56.52 8 ASP C CA 1
ATOM 4054 C C . ASP D 1 8 ? -20.614 39.462 38.472 1.00 53.14 8 ASP C C 1
ATOM 4055 O O . ASP D 1 8 ? -20.449 39.317 37.272 1.00 52.24 8 ASP C O 1
ATOM 4060 N N . LEU D 1 9 ? -21.566 38.831 39.142 1.00 51.66 9 LEU C N 1
ATOM 4061 C CA . LEU D 1 9 ? -22.558 38.010 38.471 1.00 52.19 9 LEU C CA 1
ATOM 4062 C C . LEU D 1 9 ? -23.920 38.657 38.618 1.00 54.36 9 LEU C C 1
ATOM 4063 O O . LEU D 1 9 ? -24.251 39.164 39.674 1.00 59.31 9 LEU C O 1
ATOM 4068 N N . PRO D 1 10 ? -24.727 38.638 37.568 1.00 56.04 10 PRO C N 1
ATOM 4069 C CA . PRO D 1 10 ? -26.050 39.282 37.694 1.00 57.53 10 PRO C CA 1
ATOM 4070 C C . PRO D 1 10 ? -27.012 38.530 38.593 1.00 57.71 10 PRO C C 1
ATOM 4071 O O . PRO D 1 10 ? -26.985 37.307 38.656 1.00 59.71 10 PRO C O 1
ATOM 4075 N N . ALA D 1 11 ? -27.863 39.274 39.267 1.00 60.26 11 ALA C N 1
ATOM 4076 C CA . ALA D 1 11 ? -28.871 38.705 40.149 1.00 62.36 11 ALA C CA 1
ATOM 4077 C C . ALA D 1 11 ? -29.625 37.551 39.501 1.00 63.98 11 ALA C C 1
ATOM 4078 O O . ALA D 1 11 ? -29.841 36.521 40.120 1.00 66.27 11 ALA C O 1
ATOM 4080 N N . ASP D 1 12 ? -30.032 37.712 38.252 1.00 64.93 12 ASP C N 1
ATOM 4081 C CA . ASP D 1 12 ? -30.853 36.704 37.609 1.00 66.06 12 ASP C CA 1
ATOM 4082 C C . ASP D 1 12 ? -30.174 35.334 37.586 1.00 61.96 12 ASP C C 1
ATOM 4083 O O . ASP D 1 12 ? -30.794 34.297 37.803 1.00 64.39 12 ASP C O 1
ATOM 4088 N N . LEU D 1 13 ? -28.888 35.352 37.318 1.00 58.24 13 LEU C N 1
ATOM 4089 C CA . LEU D 1 13 ? -28.099 34.138 37.209 1.00 55.48 13 LEU C CA 1
ATOM 4090 C C . LEU D 1 13 ? -27.956 33.472 38.562 1.00 54.90 13 LEU C C 1
ATOM 4091 O O . LEU D 1 13 ? -28.100 32.258 38.691 1.00 55.13 13 LEU C O 1
ATOM 4096 N N . ILE D 1 14 ? -27.660 34.286 39.565 1.00 53.93 14 ILE C N 1
ATOM 4097 C CA . ILE D 1 14 ? -27.536 33.812 40.922 1.00 54.26 14 ILE C CA 1
ATOM 4098 C C . ILE D 1 14 ? -28.831 33.113 41.346 1.00 56.92 14 ILE C C 1
ATOM 4099 O O . ILE D 1 14 ? -28.812 32.055 41.994 1.00 54.89 14 ILE C O 1
ATOM 4104 N N . ASP D 1 15 ? -29.956 33.718 40.989 1.00 61.00 15 ASP C N 1
ATOM 4105 C CA . ASP D 1 15 ? -31.250 33.177 41.357 1.00 65.39 15 ASP C CA 1
ATOM 4106 C C . ASP D 1 15 ? -31.527 31.845 40.676 1.00 64.64 15 ASP C C 1
ATOM 4107 O O . ASP D 1 15 ? -32.147 30.970 41.273 1.00 63.64 15 ASP C O 1
ATOM 4112 N N . ARG D 1 16 ? -31.040 31.671 39.451 1.00 61.91 16 ARG C N 1
ATOM 4113 C CA . ARG D 1 16 ? -31.198 30.396 38.772 1.00 60.35 16 ARG C CA 1
ATOM 4114 C C . ARG D 1 16 ? -30.279 29.361 39.407 1.00 59.36 16 ARG C C 1
ATOM 4115 O O . ARG D 1 16 ? -30.668 28.214 39.599 1.00 59.75 16 ARG C O 1
ATOM 4123 N N . ALA D 1 17 ? -29.068 29.780 39.765 1.00 57.60 17 ALA C N 1
ATOM 4124 C CA . ALA D 1 17 ? -28.088 28.875 40.333 1.00 56.91 17 ALA C CA 1
ATOM 4125 C C . ALA D 1 17 ? -28.566 28.359 41.678 1.00 58.85 17 ALA C C 1
ATOM 4126 O O . ALA D 1 17 ? -28.266 27.217 42.060 1.00 57.03 17 ALA C O 1
ATOM 4128 N N . ALA D 1 18 ? -29.310 29.206 42.391 1.00 59.75 18 ALA C N 1
ATOM 4129 C CA . ALA D 1 18 ? -29.886 28.839 43.692 1.00 62.40 18 ALA C CA 1
ATOM 4130 C C . ALA D 1 18 ? -30.922 27.727 43.622 1.00 63.74 18 ALA C C 1
ATOM 4131 O O . ALA D 1 18 ? -31.168 27.062 44.617 1.00 65.30 18 ALA C O 1
ATOM 4133 N N . ARG D 1 19 ? -31.519 27.530 42.455 1.00 65.07 19 ARG C N 1
ATOM 4134 C CA . ARG D 1 19 ? -32.575 26.544 42.276 1.00 68.47 19 ARG C CA 1
ATOM 4135 C C . ARG D 1 19 ? -32.135 25.298 41.489 1.00 65.10 19 ARG C C 1
ATOM 4136 O O . ARG D 1 19 ? -32.918 24.404 41.199 1.00 64.18 19 ARG C O 1
ATOM 4144 N N . VAL D 1 20 ? -30.844 25.217 41.219 1.00 63.49 20 VAL C N 1
ATOM 4145 C CA . VAL D 1 20 ? -30.270 24.070 40.528 1.00 60.91 20 VAL C CA 1
ATOM 4146 C C . VAL D 1 20 ? -30.280 22.811 41.386 1.00 61.10 20 VAL C C 1
ATOM 4147 O O . VAL D 1 20 ? -29.645 22.766 42.443 1.00 62.65 20 VAL C O 1
ATOM 4151 N N . ARG D 1 21 ? -30.955 21.784 40.889 1.00 60.41 21 ARG C N 1
ATOM 4152 C CA . ARG D 1 21 ? -31.010 20.482 41.535 1.00 61.71 21 ARG C CA 1
ATOM 4153 C C . ARG D 1 21 ? -30.271 19.410 40.737 1.00 59.82 21 ARG C C 1
ATOM 4154 O O . ARG D 1 21 ? -29.963 18.333 41.259 1.00 61.77 21 ARG C O 1
ATOM 4162 N N . LEU D 1 22 ? -30.018 19.683 39.461 1.00 56.55 22 LEU C N 1
ATOM 4163 C CA . LEU D 1 22 ? -29.321 18.744 38.605 1.00 54.56 22 LEU C CA 1
ATOM 4164 C C . LEU D 1 22 ? -28.301 19.505 37.792 1.00 52.00 22 LEU C C 1
ATOM 4165 O O . LEU D 1 22 ? -28.631 20.500 37.133 1.00 51.88 22 LEU C O 1
ATOM 4170 N N . ALA D 1 23 ? -27.055 19.044 37.849 1.00 50.31 23 ALA C N 1
ATOM 4171 C CA . ALA D 1 23 ? -25.967 19.693 37.142 1.00 47.78 23 ALA C CA 1
ATOM 4172 C C . ALA D 1 23 ? -25.366 18.713 36.160 1.00 46.69 23 ALA C C 1
ATOM 4173 O O . ALA D 1 23 ? -24.861 17.678 36.575 1.00 47.32 23 ALA C O 1
ATOM 4175 N N . CYS D 1 24 ? -25.419 19.043 34.869 1.00 45.53 24 CYS C N 1
ATOM 4176 C CA . CYS D 1 24 ? -24.914 18.166 33.819 1.00 45.23 24 CYS C CA 1
ATOM 4177 C C . CYS D 1 24 ? -23.734 18.789 33.126 1.00 42.62 24 CYS C C 1
ATOM 4178 O O . CYS D 1 24 ? -23.721 19.983 32.893 1.00 41.03 24 CYS C O 1
ATOM 4181 N N . PHE D 1 25 ? -22.769 17.967 32.740 1.00 41.53 25 PHE C N 1
ATOM 4182 C CA . PHE D 1 25 ? -21.543 18.463 32.171 1.00 40.41 25 PHE C CA 1
ATOM 4183 C C . PHE D 1 25 ? -21.136 17.672 30.939 1.00 41.80 25 PHE C C 1
ATOM 4184 O O . PHE D 1 25 ? -20.969 16.461 31.023 1.00 43.83 25 PHE C O 1
ATOM 4192 N N . ASP D 1 26 ? -20.908 18.362 29.824 1.00 41.95 26 ASP C N 1
ATOM 4193 C CA . ASP D 1 26 ? -20.165 17.802 28.708 1.00 43.92 26 ASP C CA 1
ATOM 4194 C C . ASP D 1 26 ? -18.817 17.312 29.232 1.00 44.45 26 ASP C C 1
ATOM 4195 O O . ASP D 1 26 ? -18.356 17.751 30.266 1.00 44.73 26 ASP C O 1
ATOM 4200 N N . VAL D 1 27 ? -18.177 16.396 28.524 1.00 46.54 27 VAL C N 1
ATOM 4201 C CA . VAL D 1 27 ? -16.858 15.925 28.924 1.00 46.20 27 VAL C CA 1
ATOM 4202 C C . VAL D 1 27 ? -15.772 16.735 28.215 1.00 45.66 27 VAL C C 1
ATOM 4203 O O . VAL D 1 27 ? -15.100 17.579 28.837 1.00 46.69 27 VAL C O 1
ATOM 4207 N N . ASP D 1 28 ? -15.626 16.498 26.910 1.00 46.21 28 ASP C N 1
ATOM 4208 C CA . ASP D 1 28 ? -14.563 17.116 26.123 1.00 43.63 28 ASP C CA 1
ATOM 4209 C C . ASP D 1 28 ? -14.794 18.567 25.871 1.00 40.32 28 ASP C C 1
ATOM 4210 O O . ASP D 1 28 ? -15.840 18.976 25.355 1.00 41.51 28 ASP C O 1
ATOM 4215 N N . GLY D 1 29 ? -13.789 19.336 26.264 1.00 38.92 29 GLY C N 1
ATOM 4216 C CA . GLY D 1 29 ? -13.799 20.787 26.155 1.00 38.38 29 GLY C CA 1
ATOM 4217 C C . GLY D 1 29 ? -14.424 21.499 27.345 1.00 38.19 29 GLY C C 1
ATOM 4218 O O . GLY D 1 29 ? -14.366 22.727 27.425 1.00 37.87 29 GLY C O 1
ATOM 4219 N N . THR D 1 30 ? -14.983 20.728 28.277 1.00 38.16 30 THR C N 1
ATOM 4220 C CA . THR D 1 30 ? -15.710 21.260 29.420 1.00 37.61 30 THR C CA 1
ATOM 4221 C C . THR D 1 30 ? -15.033 20.824 30.722 1.00 39.03 30 THR C C 1
ATOM 4222 O O . THR D 1 30 ? -14.637 21.678 31.534 1.00 39.44 30 THR C O 1
ATOM 4226 N N . LEU D 1 31 ? -14.869 19.507 30.900 1.00 40.26 31 LEU C N 1
ATOM 4227 C CA . LEU D 1 31 ? -13.998 18.941 31.953 1.00 40.45 31 LEU C CA 1
ATOM 4228 C C . LEU D 1 31 ? -12.603 18.628 31.442 1.00 41.29 31 LEU C C 1
ATOM 4229 O O . LEU D 1 31 ? -11.762 18.119 32.167 1.00 42.25 31 LEU C O 1
ATOM 4234 N N . THR D 1 32 ? -12.357 18.981 30.193 1.00 42.73 32 THR C N 1
ATOM 4235 C CA . THR D 1 32 ? -11.144 18.630 29.476 1.00 42.26 32 THR C CA 1
ATOM 4236 C C . THR D 1 32 ? -10.799 19.871 28.667 1.00 39.82 32 THR C C 1
ATOM 4237 O O . THR D 1 32 ? -11.663 20.702 28.430 1.00 38.37 32 THR C O 1
ATOM 4241 N N . ASP D 1 33 ? -9.536 20.012 28.281 1.00 39.78 33 ASP C N 1
ATOM 4242 C CA . ASP D 1 33 ? -9.073 21.159 27.479 1.00 37.73 33 ASP C CA 1
ATOM 4243 C C . ASP D 1 33 ? -9.274 20.907 25.992 1.00 35.19 33 ASP C C 1
ATOM 4244 O O . ASP D 1 33 ? -8.711 21.630 25.147 1.00 32.82 33 ASP C O 1
ATOM 4249 N N . GLY D 1 34 ? -10.098 19.909 25.694 1.00 33.16 34 GLY C N 1
ATOM 4250 C CA . GLY D 1 34 ? -10.465 19.557 24.340 1.00 34.48 34 GLY C CA 1
ATOM 4251 C C . GLY D 1 34 ? -9.558 18.547 23.691 1.00 34.96 34 GLY C C 1
ATOM 4252 O O . GLY D 1 34 ? -9.806 18.105 22.561 1.00 35.57 34 GLY C O 1
ATOM 4253 N N . ARG D 1 35 ? -8.500 18.184 24.393 1.00 34.89 35 ARG C N 1
ATOM 4254 C CA . ARG D 1 35 ? -7.485 17.327 23.805 1.00 36.56 35 ARG C CA 1
ATOM 4255 C C . ARG D 1 35 ? -7.775 15.842 23.936 1.00 35.47 35 ARG C C 1
ATOM 4256 O O . ARG D 1 35 ? -8.279 15.387 24.955 1.00 34.12 35 ARG C O 1
ATOM 4264 N N . LEU D 1 36 ? -7.503 15.129 22.855 1.00 35.80 36 LEU C N 1
ATOM 4265 C CA . LEU D 1 36 ? -7.549 13.681 22.820 1.00 37.08 36 LEU C CA 1
ATOM 4266 C C . LEU D 1 36 ? -6.180 13.141 22.457 1.00 37.18 36 LEU C C 1
ATOM 4267 O O . LEU D 1 36 ? -5.696 13.327 21.340 1.00 36.58 36 LEU C O 1
ATOM 4272 N N . TYR D 1 37 ? -5.599 12.415 23.396 1.00 37.67 37 TYR C N 1
ATOM 4273 C CA . TYR D 1 37 ? -4.314 11.793 23.187 1.00 39.96 37 TYR C CA 1
ATOM 4274 C C . TYR D 1 37 ? -4.535 10.428 22.520 1.00 42.23 37 TYR C C 1
ATOM 4275 O O . TYR D 1 37 ? -5.168 9.543 23.099 1.00 42.38 37 TYR C O 1
ATOM 4284 N N . TYR D 1 38 ? -4.049 10.302 21.289 1.00 43.60 38 TYR C N 1
ATOM 4285 C CA . TYR D 1 38 ? -4.139 9.069 20.528 1.00 47.67 38 TYR C CA 1
ATOM 4286 C C . TYR D 1 38 ? -2.813 8.347 20.566 1.00 50.87 38 TYR C C 1
ATOM 4287 O O . TYR D 1 38 ? -1.762 8.929 20.287 1.00 49.95 38 TYR C O 1
ATOM 4296 N N . ASP D 1 39 ? -2.879 7.068 20.892 1.00 55.48 39 ASP C N 1
ATOM 4297 C CA . ASP D 1 39 ? -1.706 6.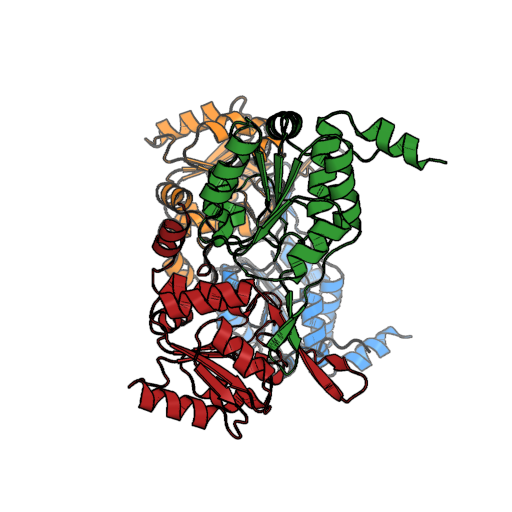213 21.002 1.00 60.21 39 ASP C CA 1
ATOM 4298 C C . ASP D 1 39 ? -1.551 5.407 19.690 1.00 64.35 39 ASP C C 1
ATOM 4299 O O . ASP D 1 39 ? -2.349 5.580 18.784 1.00 65.42 39 ASP C O 1
ATOM 4304 N N . HIS D 1 40 ? -0.491 4.618 19.545 1.00 68.99 40 HIS C N 1
ATOM 4305 C CA . HIS D 1 40 ? -0.171 4.007 18.234 1.00 73.80 40 HIS C CA 1
ATOM 4306 C C . HIS D 1 40 ? -1.243 3.014 17.718 1.00 75.82 40 HIS C C 1
ATOM 4307 O O . HIS D 1 40 ? -1.259 2.656 16.536 1.00 73.58 40 HIS C O 1
ATOM 4314 N N . ALA D 1 41 ? -2.142 2.602 18.611 1.00 76.39 41 ALA C N 1
ATOM 4315 C CA . ALA D 1 41 ? -3.222 1.681 18.290 1.00 76.50 41 ALA C CA 1
ATOM 4316 C C . ALA D 1 41 ? -4.572 2.387 18.314 1.00 74.87 41 ALA C C 1
ATOM 4317 O O . ALA D 1 41 ? -5.608 1.735 18.402 1.00 76.94 41 ALA C O 1
ATOM 4319 N N . GLY D 1 42 ? -4.570 3.717 18.244 1.00 71.27 42 GLY C N 1
ATOM 4320 C CA . GLY D 1 42 ? -5.816 4.479 18.225 1.00 68.63 42 GLY C CA 1
ATOM 4321 C C . GLY D 1 42 ? -6.542 4.593 19.563 1.00 68.04 42 GLY C C 1
ATOM 4322 O O . GLY D 1 42 ? -7.566 5.277 19.638 1.00 65.29 42 GLY C O 1
ATOM 4323 N N . ASN D 1 43 ? -6.027 3.938 20.612 1.00 67.00 43 ASN C N 1
ATOM 4324 C CA . ASN D 1 43 ? -6.550 4.122 21.970 1.00 65.47 43 ASN C CA 1
ATOM 4325 C C . ASN D 1 43 ? -6.440 5.574 22.473 1.00 60.36 43 ASN C C 1
ATOM 4326 O O . ASN D 1 43 ? -5.403 6.225 22.312 1.00 58.62 43 ASN C O 1
ATOM 4331 N N . GLU D 1 44 ? -7.493 6.049 23.132 1.00 54.93 44 GLU C N 1
ATOM 4332 C CA . GLU D 1 44 ? -7.598 7.446 23.505 1.00 49.91 44 GLU C CA 1
ATOM 4333 C C . GLU D 1 44 ? -7.443 7.717 25.017 1.00 47.48 44 GLU C C 1
ATOM 4334 O O . GLU D 1 44 ? -7.844 6.900 25.834 1.00 49.95 44 GLU C O 1
ATOM 4340 N N . SER D 1 45 ? -6.840 8.859 25.370 1.00 42.54 45 SER C N 1
ATOM 4341 C CA . SER D 1 45 ? -6.821 9.348 26.740 1.00 39.71 45 SER C CA 1
ATOM 4342 C C . SER D 1 45 ? -7.251 10.807 26.776 1.00 37.57 45 SER C C 1
ATOM 4343 O O . SER D 1 45 ? -7.132 11.514 25.779 1.00 36.01 45 SER C O 1
ATOM 4346 N N . LYS D 1 46 ? -7.748 11.242 27.932 1.00 37.04 46 LYS C N 1
ATOM 4347 C CA . LYS D 1 46 ? -8.167 12.614 28.138 1.00 36.50 46 LYS C CA 1
ATOM 4348 C C . LYS D 1 46 ? -7.598 13.045 29.476 1.00 35.64 46 LYS C C 1
ATOM 4349 O O . LYS D 1 46 ? -7.321 12.228 30.323 1.00 34.51 46 LYS C O 1
ATOM 4355 N N . ALA D 1 47 ? -7.493 14.355 29.669 1.00 34.96 47 ALA C N 1
ATOM 4356 C CA . ALA D 1 47 ? -7.099 14.879 30.946 1.00 35.98 47 ALA C CA 1
ATOM 4357 C C . ALA D 1 47 ? -8.263 15.582 31.666 1.00 36.42 47 ALA C C 1
ATOM 4358 O O . ALA D 1 47 ? -8.741 16.614 31.210 1.00 38.01 47 ALA C O 1
ATOM 4360 N N . PHE D 1 48 ? -8.628 15.079 32.835 1.00 37.65 48 PHE C N 1
ATOM 4361 C CA . PHE D 1 48 ? -9.498 15.810 33.769 1.00 37.72 48 PHE C CA 1
ATOM 4362 C C . PHE D 1 48 ? -8.668 16.614 34.743 1.00 37.25 48 PHE C C 1
ATOM 4363 O O . PHE D 1 48 ? -7.459 16.512 34.720 1.00 37.06 48 PHE C O 1
ATOM 4371 N N . ASN D 1 49 ? -9.336 17.390 35.599 1.00 38.97 49 ASN C N 1
ATOM 4372 C CA . ASN D 1 49 ? -8.704 18.353 36.530 1.00 38.45 49 ASN C CA 1
ATOM 4373 C C . ASN D 1 49 ? -9.154 18.133 37.974 1.00 37.46 49 ASN C C 1
ATOM 4374 O O . ASN D 1 49 ? -10.347 17.997 38.206 1.00 36.42 49 ASN C O 1
ATOM 4379 N N . VAL D 1 50 ? -8.229 18.110 38.941 1.00 35.93 50 VAL C N 1
ATOM 4380 C CA . VAL D 1 50 ? -8.618 17.783 40.310 1.00 36.37 50 VAL C CA 1
ATOM 4381 C C . VAL D 1 50 ? -9.467 18.850 40.982 1.00 35.04 50 VAL C C 1
ATOM 4382 O O . VAL D 1 50 ? -10.262 18.509 41.846 1.00 36.22 50 VAL C O 1
ATOM 4386 N N . LEU D 1 51 ? -9.293 20.119 40.625 1.00 32.88 51 LEU C N 1
ATOM 4387 C CA . LEU D 1 51 ? -10.157 21.149 41.170 1.00 32.58 51 LEU C CA 1
ATOM 4388 C C . LEU D 1 51 ? -11.584 20.908 40.703 1.00 32.95 51 LEU C C 1
ATOM 4389 O O . LEU D 1 51 ? -12.540 21.068 41.469 1.00 33.39 51 LEU C O 1
ATOM 4394 N N . ASP D 1 52 ? -11.729 20.554 39.438 1.00 32.31 52 ASP C N 1
ATOM 4395 C CA . ASP D 1 52 ? -13.039 20.180 38.922 1.00 33.64 52 ASP C CA 1
ATOM 4396 C C . ASP D 1 52 ? -13.622 19.006 39.732 1.00 35.06 52 ASP C C 1
ATOM 4397 O O . ASP D 1 52 ? -14.756 19.062 40.187 1.00 34.02 52 ASP C O 1
ATOM 4402 N N . GLY D 1 53 ? -12.802 17.987 39.990 1.00 37.43 53 GLY C N 1
ATOM 4403 C CA . GLY D 1 53 ? -13.207 16.844 40.812 1.00 38.88 53 GLY C CA 1
ATOM 4404 C C . GLY D 1 53 ? -13.678 17.223 42.205 1.00 40.07 53 GLY C C 1
ATOM 4405 O O . GLY D 1 53 ? -14.737 16.775 42.663 1.00 43.81 53 GLY C O 1
ATOM 4406 N N . GLN D 1 54 ? -12.908 18.049 42.885 1.00 39.09 54 GLN C N 1
ATOM 4407 C CA . GLN D 1 54 ? -13.303 18.523 44.197 1.00 40.69 54 GLN C CA 1
ATOM 4408 C C . GLN D 1 54 ? -14.626 19.262 44.101 1.00 40.49 54 GLN C C 1
ATOM 4409 O O . GLN D 1 54 ? -15.502 19.054 44.916 1.00 41.97 54 GLN C O 1
ATOM 4415 N N . GLY D 1 55 ? -14.802 20.090 43.085 1.00 39.98 55 GLY C N 1
ATOM 4416 C CA . GLY D 1 55 ? -16.076 20.795 42.928 1.00 40.19 55 GLY C CA 1
ATOM 4417 C C . GLY D 1 55 ? -17.272 19.878 42.742 1.00 42.05 55 GLY C C 1
ATOM 4418 O O . GLY D 1 55 ? -18.338 20.094 43.302 1.00 41.69 55 GLY C O 1
ATOM 4419 N N . LEU D 1 56 ? -17.094 18.833 41.957 1.00 43.44 56 LEU C N 1
ATOM 4420 C CA . LEU D 1 56 ? -18.202 17.974 41.628 1.00 46.56 56 LEU C CA 1
ATOM 4421 C C . LEU D 1 56 ? -18.701 17.154 42.832 1.00 49.86 56 LEU C C 1
ATOM 4422 O O . LEU D 1 56 ? -19.901 17.012 43.036 1.00 47.05 56 LEU C O 1
ATOM 4427 N N . LYS D 1 57 ? -17.761 16.622 43.605 1.00 52.99 57 LYS C N 1
ATOM 4428 C CA . LYS D 1 57 ? -18.056 15.950 44.861 1.00 55.85 57 LYS C CA 1
ATOM 4429 C C . LYS D 1 57 ? -18.848 16.858 45.796 1.00 56.67 57 LYS C C 1
ATOM 4430 O O . LYS D 1 57 ? -19.792 16.424 46.456 1.00 58.84 57 LYS C O 1
ATOM 4436 N N . GLN D 1 58 ? -18.504 18.137 45.812 1.00 54.91 58 GLN C N 1
ATOM 4437 C CA . GLN D 1 58 ? -19.135 19.081 46.731 1.00 55.90 58 GLN C CA 1
ATOM 4438 C C . GLN D 1 58 ? -20.572 19.363 46.358 1.00 55.39 58 GLN C C 1
ATOM 4439 O O . GLN D 1 58 ? -21.430 19.492 47.231 1.00 55.46 58 GLN C O 1
ATOM 4445 N N . LEU D 1 59 ? -20.832 19.431 45.054 1.00 55.27 59 LEU C N 1
ATOM 4446 C CA . LEU D 1 59 ? -22.196 19.445 44.562 1.00 55.79 59 LEU C CA 1
ATOM 4447 C C . LEU D 1 59 ? -22.926 18.205 45.048 1.00 58.33 59 LEU C C 1
ATOM 4448 O O . LEU D 1 59 ? -24.035 18.308 45.579 1.00 58.96 59 LEU C O 1
ATOM 4453 N N . GLU D 1 60 ? -22.324 17.034 44.880 1.00 59.24 60 GLU C N 1
ATOM 4454 C CA . GLU D 1 60 ? -23.017 15.810 45.284 1.00 63.11 60 GLU C CA 1
ATOM 4455 C C . GLU D 1 60 ? -23.236 15.857 46.803 1.00 63.06 60 GLU C C 1
ATOM 4456 O O . GLU D 1 60 ? -24.347 15.689 47.285 1.00 60.12 60 GLU C O 1
ATOM 4462 N N . HIS D 1 61 ? -22.196 16.227 47.540 1.00 65.12 61 HIS C N 1
ATOM 4463 C CA . HIS D 1 61 ? -22.277 16.377 49.006 1.00 65.96 61 HIS C CA 1
ATOM 4464 C C . HIS D 1 61 ? -23.342 17.368 49.477 1.00 66.38 61 HIS C C 1
ATOM 4465 O O . HIS D 1 61 ? -23.867 17.245 50.585 1.00 65.85 61 HIS C O 1
ATOM 4472 N N . ALA D 1 62 ? -23.633 18.369 48.652 1.00 64.58 62 ALA C N 1
ATOM 4473 C CA . ALA D 1 62 ? -24.660 19.334 48.983 1.00 63.62 62 ALA C CA 1
ATOM 4474 C C . ALA D 1 62 ? -26.020 18.881 48.472 1.00 67.51 62 ALA C C 1
ATOM 4475 O O . ALA D 1 62 ? -26.936 19.693 48.352 1.00 71.28 62 ALA C O 1
ATOM 4477 N N . GLY D 1 63 ? -26.144 17.611 48.094 1.00 67.38 63 GLY C N 1
ATOM 4478 C CA . GLY D 1 63 ? -27.434 17.070 47.661 1.00 68.64 63 GLY C CA 1
ATOM 4479 C C . GLY D 1 63 ? -27.904 17.441 46.258 1.00 67.16 63 GLY C C 1
ATOM 4480 O O . GLY D 1 63 ? -29.081 17.314 45.940 1.00 69.19 63 GLY C O 1
ATOM 4481 N N . ILE D 1 64 ? -26.991 17.894 45.413 1.00 64.94 64 ILE C N 1
ATOM 4482 C CA . ILE D 1 64 ? -27.310 18.219 44.029 1.00 63.07 64 ILE C CA 1
ATOM 4483 C C . ILE D 1 64 ? -26.880 17.054 43.188 1.00 63.47 64 ILE C C 1
ATOM 4484 O O . ILE D 1 64 ? -25.780 16.571 43.368 1.00 67.49 64 ILE C O 1
ATOM 4489 N N . HIS D 1 65 ? -27.734 16.589 42.290 1.00 63.77 65 HIS C N 1
ATOM 4490 C CA . HIS D 1 65 ? -27.381 15.461 41.445 1.00 64.91 65 HIS C CA 1
ATOM 4491 C C . HIS D 1 65 ? -26.432 15.916 40.340 1.00 58.20 65 HIS C C 1
ATOM 4492 O O . HIS D 1 65 ? -26.675 16.912 39.666 1.00 55.38 65 HIS C O 1
ATOM 4499 N N . VAL D 1 66 ? -25.387 15.136 40.109 1.00 55.57 66 VAL C N 1
ATOM 4500 C CA . VAL D 1 66 ? -24.443 15.445 39.050 1.00 53.05 66 VAL C CA 1
ATOM 4501 C C . VAL D 1 66 ? -24.395 14.372 37.944 1.00 54.20 66 VAL C C 1
ATOM 4502 O O . VAL D 1 66 ? -24.353 13.171 38.233 1.00 55.77 66 VAL C O 1
ATOM 4506 N N . ALA D 1 67 ? -24.347 14.811 36.685 1.00 51.02 67 ALA C N 1
ATOM 4507 C CA . ALA D 1 67 ? -24.302 13.888 35.576 1.00 52.21 67 ALA C CA 1
ATOM 4508 C C . ALA D 1 67 ? -23.299 14.329 34.545 1.00 50.88 67 ALA C C 1
ATOM 4509 O O . ALA D 1 67 ? -23.190 15.508 34.256 1.00 50.26 67 ALA C O 1
ATOM 4511 N N . LEU D 1 68 ? -22.589 13.368 33.968 1.00 51.84 68 LEU C N 1
ATOM 4512 C CA . LEU D 1 68 ? -21.728 13.620 32.820 1.00 51.49 68 LEU C CA 1
ATOM 4513 C C . LEU D 1 68 ? -22.431 13.105 31.571 1.00 53.04 68 LEU C C 1
ATOM 4514 O O . LEU D 1 68 ? -23.011 12.041 31.599 1.00 55.01 68 LEU C O 1
ATOM 4519 N N . ILE D 1 69 ? -22.352 13.856 30.475 1.00 53.07 69 ILE C N 1
ATOM 4520 C CA . ILE D 1 69 ? -23.039 13.495 29.257 1.00 54.67 69 ILE C CA 1
ATOM 4521 C C . ILE D 1 69 ? -22.134 13.680 28.047 1.00 55.94 69 ILE C C 1
ATOM 4522 O O 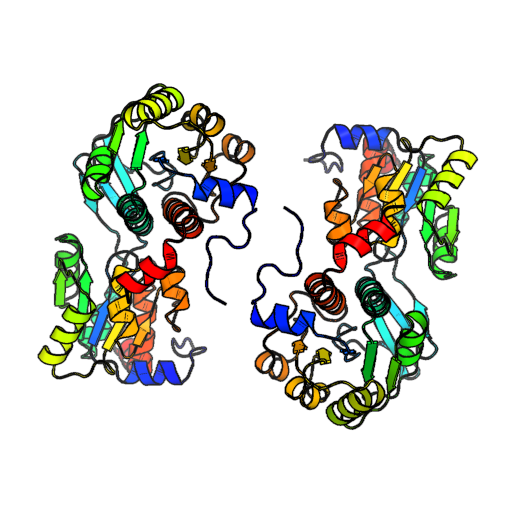. ILE D 1 69 ? -21.728 14.793 27.715 1.00 53.94 69 ILE C O 1
ATOM 4527 N N . THR D 1 70 ? -21.837 12.563 27.389 1.00 59.88 70 THR C N 1
ATOM 4528 C CA . THR D 1 70 ? -20.924 12.528 26.254 1.00 60.46 70 THR C CA 1
ATOM 4529 C C . THR D 1 70 ? -21.531 11.717 25.100 1.00 64.79 70 THR C C 1
ATOM 4530 O O . THR D 1 70 ? -22.243 10.734 25.319 1.00 66.07 70 THR C O 1
ATOM 4534 N N . ALA D 1 71 ? -21.252 12.160 23.873 1.00 67.28 71 ALA C N 1
ATOM 4535 C CA . ALA D 1 71 ? -21.625 11.436 22.654 1.00 69.03 71 ALA C CA 1
ATOM 4536 C C . ALA D 1 71 ? -20.665 10.272 22.408 1.00 75.13 71 ALA C C 1
ATOM 4537 O O . ALA D 1 71 ? -21.071 9.250 21.843 1.00 77.50 71 ALA C O 1
ATOM 4539 N N . ARG D 1 72 ? -19.403 10.429 22.840 1.00 77.28 72 ARG C N 1
ATOM 4540 C CA . ARG D 1 72 ? -18.366 9.404 22.655 1.00 78.72 72 ARG C CA 1
ATOM 4541 C C . ARG D 1 72 ? -18.706 8.207 23.523 1.00 84.67 72 ARG C C 1
ATOM 4542 O O . ARG D 1 72 ? -19.363 8.353 24.550 1.00 89.69 72 ARG C O 1
ATOM 4544 N N . ALA D 1 73 ? -18.295 7.021 23.094 1.00 86.51 73 ALA C N 1
ATOM 4545 C CA . ALA D 1 73 ? -18.582 5.810 23.843 1.00 87.75 73 ALA C CA 1
ATOM 4546 C C . ALA D 1 73 ? -17.340 5.425 24.640 1.00 86.86 73 ALA C C 1
ATOM 4547 O O . ALA D 1 73 ? -16.812 4.341 24.451 1.00 93.87 73 ALA C O 1
ATOM 4549 N N . SER D 1 74 ? -16.882 6.296 25.536 1.00 83.46 74 SER C N 1
ATOM 4550 C CA . SER D 1 74 ? -15.580 6.100 26.195 1.00 83.77 74 SER C CA 1
ATOM 4551 C C . SER D 1 74 ? -15.654 5.519 27.625 1.00 82.88 74 SER C C 1
ATOM 4552 O O . SER D 1 74 ? -16.379 6.036 28.477 1.00 83.33 74 SER C O 1
ATOM 4555 N N . LEU D 1 75 ? -14.870 4.471 27.898 1.00 82.00 75 LEU C N 1
ATOM 4556 C CA . LEU D 1 75 ? -14.748 3.948 29.270 1.00 80.77 75 LEU C CA 1
ATOM 4557 C C . LEU D 1 75 ? -14.072 4.978 30.204 1.00 79.13 75 LEU C C 1
ATOM 4558 O O . LEU D 1 75 ? -14.297 4.933 31.422 1.00 80.52 75 LEU C O 1
ATOM 4560 N N . SER D 1 76 ? -13.276 5.907 29.634 1.00 74.10 76 SER C N 1
ATOM 4561 C CA . SER D 1 76 ? -12.610 6.990 30.390 1.00 67.83 76 SER C CA 1
ATOM 4562 C C . SER D 1 76 ? -13.593 7.731 31.254 1.00 66.06 76 SER C C 1
ATOM 4563 O O . SER D 1 76 ? -13.408 7.890 32.463 1.00 67.52 76 SER C O 1
ATOM 4566 N N . ALA D 1 77 ? -14.627 8.223 30.596 1.00 65.91 77 ALA C N 1
ATOM 4567 C CA . ALA D 1 77 ? -15.628 9.076 31.219 1.00 65.97 77 ALA C CA 1
ATOM 4568 C C . ALA D 1 77 ? -16.404 8.328 32.290 1.00 66.70 77 ALA C C 1
ATOM 4569 O O . ALA D 1 77 ? -16.696 8.862 33.365 1.00 66.22 77 ALA C O 1
ATOM 4571 N N . GLU D 1 78 ? -16.735 7.078 31.991 1.00 69.65 78 GLU C N 1
ATOM 4572 C CA . GLU D 1 78 ? -17.360 6.222 32.967 1.00 69.28 78 GLU C CA 1
ATOM 4573 C C . GLU D 1 78 ? -16.439 6.039 34.197 1.00 65.06 78 GLU C C 1
ATOM 4574 O O . GLU D 1 78 ? -16.879 6.274 35.327 1.00 61.76 78 GLU C O 1
ATOM 4580 N N . LYS D 1 79 ? -15.180 5.646 33.984 1.00 62.04 79 LYS C N 1
ATOM 4581 C CA . LYS D 1 79 ? -14.242 5.487 35.107 1.00 62.35 79 LYS C CA 1
ATOM 4582 C C . LYS D 1 79 ? -14.146 6.753 35.956 1.00 61.93 79 LYS C C 1
ATOM 4583 O O . LYS D 1 79 ? -14.063 6.682 37.182 1.00 62.22 79 LYS C O 1
ATOM 4585 N N . ARG D 1 80 ? -14.172 7.912 35.292 1.00 60.30 80 ARG C N 1
ATOM 4586 C CA . ARG D 1 80 ? -14.110 9.207 35.963 1.00 57.88 80 ARG C CA 1
ATOM 4587 C C . ARG D 1 80 ? -15.326 9.470 36.839 1.00 59.29 80 ARG C C 1
ATOM 4588 O O . ARG D 1 80 ? -15.206 9.946 37.961 1.00 60.59 80 ARG C O 1
ATOM 4596 N N . GLY D 1 81 ? -16.503 9.177 36.310 1.00 63.73 81 GLY C N 1
ATOM 4597 C CA . GLY D 1 81 ? -17.743 9.265 37.081 1.00 64.92 81 GLY C CA 1
ATOM 4598 C C . GLY D 1 81 ? -17.747 8.383 38.312 1.00 66.84 81 GLY C C 1
ATOM 4599 O O . GLY D 1 81 ? -18.187 8.807 39.379 1.00 64.83 81 GLY C O 1
ATOM 4600 N N . GLN D 1 82 ? -17.240 7.157 38.165 1.00 70.75 82 GLN C N 1
ATOM 4601 C CA . GLN D 1 82 ? -17.147 6.237 39.286 1.00 73.49 82 GLN C CA 1
ATOM 4602 C C . GLN D 1 82 ? -16.243 6.831 40.374 1.00 72.12 82 GLN C C 1
ATOM 4603 O O . GLN D 1 82 ? -16.637 6.897 41.539 1.00 74.93 82 GLN C O 1
ATOM 4609 N N . ASP D 1 83 ? -15.065 7.317 39.990 1.00 67.90 83 ASP C N 1
ATOM 4610 C CA . ASP D 1 83 ? -14.108 7.861 40.960 1.00 65.61 83 ASP C CA 1
ATOM 4611 C C . ASP D 1 83 ? -14.674 9.005 41.791 1.00 65.48 83 ASP C C 1
ATOM 4612 O O . ASP D 1 83 ? -14.242 9.211 42.916 1.00 63.53 83 ASP C O 1
ATOM 4617 N N . LEU D 1 84 ? -15.615 9.765 41.234 1.00 65.54 84 LEU C N 1
ATOM 4618 C CA . LEU D 1 84 ? -16.190 10.911 41.943 1.00 66.83 84 LEU C CA 1
ATOM 4619 C C . LEU D 1 84 ? -17.592 10.644 42.476 1.00 70.40 84 LEU C C 1
ATOM 4620 O O . LEU D 1 84 ? -18.136 11.478 43.210 1.00 73.19 84 LEU C O 1
ATOM 4625 N N . GLY D 1 85 ? -18.175 9.501 42.104 1.00 73.77 85 GLY C N 1
ATOM 4626 C CA . GLY D 1 85 ? -19.527 9.130 42.535 1.00 76.91 85 GLY C CA 1
ATOM 4627 C C . GLY D 1 85 ? -20.627 9.935 41.856 1.00 77.68 85 GLY C C 1
ATOM 4628 O O . GLY D 1 85 ? -21.493 10.500 42.528 1.00 79.05 85 GLY C O 1
ATOM 4629 N N . LEU D 1 86 ? -20.601 9.983 40.526 1.00 75.21 86 LEU C N 1
ATOM 4630 C CA . LEU D 1 86 ? -21.631 10.691 39.779 1.00 73.78 86 LEU C CA 1
ATOM 4631 C C . LEU D 1 86 ? -22.219 9.811 38.664 1.00 74.45 86 LEU C C 1
ATOM 4632 O O . LEU D 1 86 ? -21.569 8.885 38.168 1.00 71.96 86 LEU C O 1
ATOM 4637 N N . HIS D 1 87 ? -23.458 10.111 38.275 1.00 76.38 87 HIS C N 1
ATOM 4638 C CA . HIS D 1 87 ? -24.108 9.433 37.142 1.00 79.50 87 HIS C CA 1
ATOM 4639 C C . HIS D 1 87 ? -23.450 9.831 35.817 1.00 79.70 87 HIS C C 1
ATOM 4640 O O . HIS D 1 87 ? -22.928 10.946 35.662 1.00 79.75 87 HIS C O 1
ATOM 4642 N N . VAL D 1 88 ? -23.466 8.896 34.872 1.00 80.90 88 VAL C N 1
ATOM 4643 C CA . VAL D 1 88 ? -22.865 9.083 33.554 1.00 77.86 88 VAL C CA 1
ATOM 4644 C C . VAL D 1 88 ? -23.824 8.532 32.505 1.00 80.08 88 VAL C C 1
ATOM 4645 O O . VAL D 1 88 ? -24.480 7.526 32.742 1.00 86.21 88 VAL C O 1
ATOM 4649 N N . GLN D 1 89 ? -23.900 9.190 31.354 1.00 76.47 89 GLN C N 1
ATOM 4650 C CA . GLN D 1 89 ? -24.671 8.696 30.220 1.00 80.11 89 GLN C CA 1
ATOM 4651 C C . GLN D 1 89 ? -23.767 8.843 29.001 1.00 83.23 89 GLN C C 1
ATOM 4652 O O . GLN D 1 89 ? -23.320 9.941 28.657 1.00 84.27 89 GLN C O 1
ATOM 4654 N N . ILE D 1 90 ? -23.479 7.716 28.357 1.00 89.74 90 ILE C N 1
ATOM 4655 C CA . ILE D 1 90 ? -22.458 7.675 27.316 1.00 88.39 90 ILE C CA 1
ATOM 4656 C C . ILE D 1 90 ? -23.123 7.372 25.975 1.00 88.58 90 ILE C C 1
ATOM 4657 O O . ILE D 1 90 ? -24.192 6.755 25.910 1.00 91.15 90 ILE C O 1
ATOM 4659 N N . GLY D 1 91 ? -22.497 7.865 24.913 1.00 85.50 91 GLY C N 1
ATOM 4660 C CA . GLY D 1 91 ? -22.941 7.612 23.566 1.00 84.02 91 GLY C CA 1
ATOM 4661 C C . GLY D 1 91 ? -24.271 8.244 23.234 1.00 84.52 91 GLY C C 1
ATOM 4662 O O . GLY D 1 91 ? -25.090 7.612 22.562 1.00 87.35 91 GLY C O 1
ATOM 4663 N N . VAL D 1 92 ? -24.507 9.479 23.675 1.00 80.61 92 VAL C N 1
ATOM 4664 C CA . VAL D 1 92 ? -25.834 10.082 23.422 1.00 81.70 92 VAL C CA 1
ATOM 4665 C C . VAL D 1 92 ? -25.914 10.767 22.076 1.00 80.45 92 VAL C C 1
ATOM 4666 O O . VAL D 1 92 ? -25.095 11.641 21.768 1.00 78.00 92 VAL C O 1
ATOM 4670 N N . LYS D 1 93 ? -26.913 10.359 21.297 1.00 81.13 93 LYS C N 1
ATOM 4671 C CA . LYS D 1 93 ? -27.181 10.971 20.004 1.00 79.56 93 LYS C CA 1
ATOM 4672 C C . LYS D 1 93 ? -27.706 12.393 20.234 1.00 76.77 93 LYS C C 1
ATOM 4673 O O . LYS D 1 93 ? -27.295 13.320 19.542 1.00 74.78 93 LYS C O 1
ATOM 4675 N N . ASN D 1 94 ? -28.609 12.566 21.202 1.00 76.39 94 ASN C N 1
ATOM 4676 C CA . ASN D 1 94 ? -29.161 13.892 21.509 1.00 74.55 94 ASN C CA 1
ATOM 4677 C C . ASN D 1 94 ? -29.142 14.236 22.998 1.00 72.49 94 ASN C C 1
ATOM 4678 O O . ASN D 1 94 ? -29.792 13.573 23.826 1.00 73.68 94 ASN C O 1
ATOM 4683 N N . LYS D 1 95 ? -28.433 15.308 23.329 1.00 69.01 95 LYS C N 1
ATOM 4684 C CA . LYS D 1 95 ? -28.196 15.630 24.724 1.00 67.75 95 LYS C CA 1
ATOM 4685 C C . LYS D 1 95 ? -29.448 16.184 25.390 1.00 67.39 95 LYS C C 1
ATOM 4686 O O . LYS D 1 95 ? -29.712 15.883 26.558 1.00 69.52 95 LYS C O 1
ATOM 4692 N N . ARG D 1 96 ? -30.230 16.965 24.653 1.00 65.80 96 ARG C N 1
ATOM 4693 C CA . ARG D 1 96 ? -31.514 17.432 25.172 1.00 66.42 96 ARG C CA 1
ATOM 4694 C C . ARG D 1 96 ? -32.348 16.265 25.694 1.00 69.06 96 ARG C C 1
ATOM 4695 O O . ARG D 1 96 ? -32.753 16.270 26.854 1.00 68.84 96 ARG C O 1
ATOM 4703 N N . LEU D 1 97 ? -32.564 15.258 24.849 1.00 70.75 97 LEU C N 1
ATOM 4704 C CA . LEU D 1 97 ? -33.368 14.099 25.233 1.00 73.55 97 LEU C CA 1
ATOM 4705 C C . LEU D 1 97 ? -32.790 13.400 26.454 1.00 73.22 97 LEU C C 1
ATOM 4706 O O . LEU D 1 97 ? -33.531 12.988 27.339 1.00 71.41 97 LEU C O 1
ATOM 4711 N N . ALA D 1 98 ? -31.467 13.291 26.516 1.00 72.89 98 ALA C N 1
ATOM 4712 C CA . ALA D 1 98 ? -30.823 12.696 27.690 1.00 74.72 98 ALA C CA 1
ATOM 4713 C C . ALA D 1 98 ? -31.155 13.485 28.949 1.00 72.23 98 ALA C C 1
ATOM 4714 O O . ALA D 1 98 ? -31.607 12.918 29.943 1.00 75.13 98 ALA C O 1
ATOM 4716 N N . VAL D 1 99 ? -30.942 14.794 28.887 1.00 66.71 99 VAL C N 1
ATOM 4717 C CA . VAL D 1 99 ? -31.284 15.666 30.003 1.00 65.82 99 VAL C CA 1
ATOM 4718 C C . VAL D 1 99 ? -32.756 15.526 30.398 1.00 67.49 99 VAL C C 1
ATOM 4719 O O . VAL D 1 99 ? -33.093 15.358 31.572 1.00 65.63 99 VAL C O 1
ATOM 4723 N N . LEU D 1 100 ? -33.622 15.610 29.403 1.00 71.19 100 LEU C N 1
ATOM 4724 C CA . LEU D 1 100 ? -35.043 15.461 29.617 1.00 76.22 100 LEU C CA 1
ATOM 4725 C C . LEU D 1 100 ? -35.383 14.132 30.303 1.00 77.56 100 LEU C C 1
ATOM 4726 O O . LEU D 1 100 ? -36.273 14.084 31.143 1.00 78.46 100 LEU C O 1
ATOM 4731 N N . ALA D 1 101 ? -34.650 13.076 29.975 1.00 74.79 101 ALA C N 1
ATOM 4732 C CA . ALA D 1 101 ? -34.861 11.795 30.611 1.00 76.09 101 ALA C CA 1
ATOM 4733 C C . ALA D 1 101 ? -34.507 11.868 32.093 1.00 77.14 101 ALA C C 1
ATOM 4734 O O . ALA D 1 101 ? -35.227 11.324 32.937 1.00 81.20 101 ALA C O 1
ATOM 4736 N N . LEU D 1 102 ? -33.397 12.541 32.393 1.00 73.50 102 LEU C N 1
ATOM 4737 C CA . LEU D 1 102 ? -32.918 12.725 33.752 1.00 72.99 102 LEU C CA 1
ATOM 4738 C C . LEU D 1 102 ? -33.852 13.600 34.600 1.00 74.14 102 LEU C C 1
ATOM 4739 O O . LEU D 1 102 ? -33.953 13.418 35.825 1.00 75.51 102 LEU C O 1
ATOM 4744 N N . CYS D 1 103 ? -34.512 14.568 33.979 1.00 74.47 103 CYS C N 1
ATOM 4745 C CA . CYS D 1 103 ? -35.529 15.338 34.693 1.00 77.90 103 CYS C CA 1
ATOM 4746 C C . CYS D 1 103 ? -36.674 14.468 35.197 1.00 82.80 103 CYS C C 1
ATOM 4747 O O . CYS D 1 103 ? -37.108 14.610 36.338 1.00 84.76 103 CYS C O 1
ATOM 4750 N N . GLN D 1 104 ? -37.142 13.561 34.349 1.00 85.12 104 GLN C N 1
ATOM 4751 C CA . GLN D 1 104 ? -38.225 12.673 34.714 1.00 91.53 104 GLN C CA 1
ATOM 4752 C C . GLN D 1 104 ? -37.776 11.705 35.808 1.00 92.54 104 GLN C C 1
ATOM 4753 O O . GLN D 1 104 ? -38.522 11.455 36.754 1.00 98.56 104 GLN C O 1
ATOM 4759 N N . GLU D 1 105 ? -36.571 11.152 35.678 1.00 88.13 105 GLU C N 1
ATOM 4760 C CA . GLU D 1 105 ? -36.051 10.237 36.700 1.00 88.16 105 GLU C CA 1
ATOM 4761 C C . GLU D 1 105 ? -35.979 10.868 38.109 1.00 87.14 105 GLU C C 1
ATOM 4762 O O . GLU D 1 105 ? -36.178 10.180 39.100 1.00 86.93 105 GLU C O 1
ATOM 4768 N N . HIS D 1 106 ? -35.704 12.167 38.200 1.00 84.50 106 HIS C N 1
ATOM 4769 C CA . HIS D 1 106 ? -35.548 12.824 39.503 1.00 82.94 106 HIS C CA 1
ATOM 4770 C C . HIS D 1 106 ? -36.731 13.745 39.833 1.00 83.02 106 HIS C C 1
ATOM 4771 O O . HIS D 1 106 ? -36.707 14.444 40.841 1.00 81.28 106 HIS C O 1
ATOM 4778 N N . GLY D 1 107 ? -37.766 13.724 38.995 1.00 84.44 107 GLY C N 1
ATOM 4779 C CA . GLY D 1 107 ? -38.957 14.555 39.194 1.00 86.60 107 GLY C CA 1
ATOM 4780 C C . GLY D 1 107 ? -38.686 16.044 39.127 1.00 84.69 107 GLY C C 1
ATOM 4781 O O . GLY D 1 107 ? -39.151 16.804 39.969 1.00 85.90 107 GLY C O 1
ATOM 4782 N N . LEU D 1 108 ? -37.921 16.469 38.128 1.00 84.00 108 LEU C N 1
ATOM 4783 C CA . LEU D 1 108 ? -37.485 17.867 38.023 1.00 81.11 108 LEU C CA 1
ATOM 4784 C C . LEU D 1 108 ? -37.994 18.527 36.765 1.00 79.65 108 LEU C C 1
ATOM 4785 O O . LEU D 1 108 ? -38.410 17.850 35.835 1.00 81.68 108 LEU C O 1
ATOM 4790 N N . SER D 1 109 ? -37.997 19.856 36.775 1.00 76.97 109 SER C N 1
ATOM 4791 C CA . SER D 1 109 ? -38.287 20.664 35.599 1.00 75.82 109 SER C CA 1
ATOM 4792 C C . SER D 1 109 ? -36.952 21.022 34.926 1.00 73.28 109 SER C C 1
ATOM 4793 O O . SER D 1 109 ? -35.888 20.875 35.529 1.00 72.42 109 SER C O 1
ATOM 4796 N N . LEU D 1 110 ? -37.002 21.437 33.663 1.00 72.00 110 LEU C N 1
ATOM 4797 C CA . LEU D 1 110 ? -35.816 21.945 32.972 1.00 67.62 110 LEU C CA 1
ATOM 4798 C C . LEU D 1 110 ? -35.267 23.206 33.650 1.00 65.27 110 LEU C C 1
ATOM 4799 O O . LEU D 1 110 ? -34.071 23.453 33.626 1.00 62.67 110 LEU C O 1
ATOM 4804 N N . ASP D 1 111 ? -36.133 23.965 34.299 1.00 64.74 111 ASP C N 1
ATOM 4805 C CA . ASP D 1 111 ? -35.743 25.158 35.016 1.00 64.81 111 ASP C CA 1
ATOM 4806 C C . ASP D 1 111 ? -34.838 24.900 36.207 1.00 63.99 111 ASP C C 1
ATOM 4807 O O . ASP D 1 111 ? -34.311 25.829 36.809 1.00 60.60 111 ASP C O 1
ATOM 4812 N N . GLN D 1 112 ? -34.740 23.642 36.596 1.00 64.09 112 GLN C N 1
ATOM 4813 C CA . GLN D 1 112 ? -33.973 23.278 37.754 1.00 63.14 112 GLN C CA 1
ATOM 4814 C C . GLN D 1 112 ? -32.689 22.600 37.323 1.00 60.51 112 GLN C C 1
ATOM 4815 O O . GLN D 1 112 ? -32.015 21.974 38.137 1.00 60.01 112 GLN C O 1
ATOM 4821 N N . VAL D 1 113 ? -32.342 22.741 36.048 1.00 58.20 113 VAL C N 1
ATOM 4822 C CA . VAL D 1 113 ? -31.196 22.048 35.486 1.00 54.54 113 VAL C CA 1
ATOM 4823 C C . VAL D 1 113 ? -30.133 23.022 34.996 1.00 49.21 113 VAL C C 1
ATOM 4824 O O . VAL D 1 113 ? -30.438 24.047 34.398 1.00 47.51 113 VAL C O 1
ATOM 4828 N N . LEU D 1 114 ? -28.881 22.666 35.264 1.00 47.55 114 LEU C N 1
ATOM 4829 C CA . LEU D 1 114 ? -27.733 23.378 34.766 1.00 44.01 114 LEU C CA 1
ATOM 4830 C C . LEU D 1 114 ? -27.053 22.494 33.769 1.00 43.00 114 LEU C C 1
ATOM 4831 O O . LEU D 1 114 ? -26.880 21.303 34.027 1.00 43.10 114 LEU C O 1
ATOM 4836 N N . PHE D 1 115 ? -26.614 23.071 32.655 1.00 42.45 115 PHE C N 1
ATOM 4837 C CA . PHE D 1 115 ? -25.827 22.325 31.672 1.00 42.84 115 PHE C CA 1
ATOM 4838 C C . PHE D 1 115 ? -24.612 23.106 31.234 1.00 42.13 115 PHE C C 1
ATOM 4839 O O . PHE D 1 115 ? -24.711 24.279 30.886 1.00 42.99 115 PHE C O 1
ATOM 4847 N N . MET D 1 116 ? -23.463 22.449 31.229 1.00 41.81 116 MET C N 1
ATOM 4848 C CA . MET D 1 116 ? -22.239 23.096 30.800 1.00 40.78 116 MET C CA 1
ATOM 4849 C C . MET D 1 116 ? -21.653 22.356 29.620 1.00 41.08 116 MET C C 1
ATOM 4850 O O . MET D 1 116 ? -21.421 21.152 29.704 1.00 42.91 116 MET C O 1
ATOM 4855 N N . GLY D 1 117 ? -21.434 23.064 28.518 1.00 41.49 117 GLY C N 1
ATOM 4856 C CA . GLY D 1 117 ? -20.907 22.471 27.281 1.00 41.29 117 GLY C CA 1
ATOM 4857 C C . GLY D 1 117 ? -20.092 23.480 26.504 1.00 41.09 117 GLY C C 1
ATOM 4858 O O . GLY D 1 117 ? -20.093 24.653 26.847 1.00 40.88 117 GLY C O 1
ATOM 4859 N N . ASP D 1 118 ? -19.374 23.028 25.479 1.00 41.54 118 ASP C N 1
ATOM 4860 C CA . ASP D 1 118 ? -18.420 23.900 24.755 1.00 40.64 118 ASP C CA 1
ATOM 4861 C C . ASP D 1 118 ? -18.590 23.979 23.240 1.00 42.18 118 ASP C C 1
ATOM 4862 O O . ASP D 1 118 ? -18.017 24.871 22.605 1.00 40.31 118 ASP C O 1
ATOM 4867 N N . ASP D 1 119 ? -19.357 23.051 22.655 1.00 44.14 119 ASP C N 1
ATOM 4868 C CA . ASP D 1 119 ? -19.481 22.976 21.186 1.00 44.65 119 ASP C CA 1
ATOM 4869 C C . ASP D 1 119 ? -20.872 22.477 20.728 1.00 42.60 119 ASP C C 1
ATOM 4870 O O . ASP D 1 119 ? -21.752 22.162 21.526 1.00 42.35 119 ASP C O 1
ATOM 4875 N N . LEU D 1 120 ? -21.038 22.424 19.423 1.00 41.32 120 LEU C N 1
ATOM 4876 C CA . LEU D 1 120 ? -22.334 22.151 18.778 1.00 42.46 120 LEU C CA 1
ATOM 4877 C C . LEU D 1 120 ? -23.183 21.003 19.339 1.00 43.93 120 LEU C C 1
ATOM 4878 O O . LEU D 1 120 ? -24.362 21.170 19.536 1.00 42.45 120 LEU C O 1
ATOM 4883 N N . PRO D 1 121 ? -22.574 19.839 19.617 1.00 46.88 121 PRO C N 1
ATOM 4884 C CA . PRO D 1 121 ? -23.443 18.782 20.097 1.00 48.34 121 PRO C CA 1
ATOM 4885 C C . PRO D 1 121 ? -24.159 19.122 21.425 1.00 47.84 121 PRO C C 1
ATOM 4886 O O . PRO D 1 121 ? -25.183 18.500 21.737 1.00 48.46 121 PRO C O 1
ATOM 4890 N N . ASP D 1 122 ? -23.637 20.094 22.187 1.00 45.05 122 ASP C N 1
ATOM 4891 C CA . ASP D 1 122 ? -24.252 20.512 23.459 1.00 43.64 122 ASP C CA 1
ATOM 4892 C C . ASP D 1 122 ? -25.400 21.501 23.274 1.00 44.13 122 ASP C C 1
ATOM 4893 O O . ASP D 1 122 ? -26.168 21.794 24.209 1.00 45.52 122 ASP C O 1
ATOM 4898 N N . LEU D 1 123 ? -25.533 22.021 22.068 1.00 43.77 123 LEU C N 1
ATOM 4899 C CA . LEU D 1 123 ? -26.408 23.153 21.864 1.00 43.21 123 LEU C CA 1
ATOM 4900 C C . LEU D 1 123 ? -27.874 22.858 22.161 1.00 44.32 123 LEU C C 1
ATOM 4901 O O . LEU D 1 123 ? -28.583 23.725 22.665 1.00 44.10 123 LEU C O 1
ATOM 4906 N N . PRO D 1 124 ? -28.356 21.655 21.808 1.00 46.14 124 PRO C N 1
ATOM 4907 C CA . PRO D 1 124 ? -29.789 21.386 22.036 1.00 48.10 124 PRO C CA 1
ATOM 4908 C C . PRO D 1 124 ? -30.140 21.511 23.517 1.00 48.26 124 PRO C C 1
ATOM 4909 O O . PRO D 1 124 ? -31.197 22.059 23.883 1.00 48.67 124 PRO C O 1
ATOM 4913 N N . ALA D 1 125 ? -29.214 21.040 24.352 1.00 47.59 125 ALA C N 1
ATOM 4914 C CA . ALA D 1 125 ? -29.368 21.096 25.799 1.00 46.43 125 ALA C CA 1
ATOM 4915 C C . ALA D 1 125 ? -29.162 22.510 26.306 1.00 44.19 125 ALA C C 1
ATOM 4916 O O . ALA D 1 125 ? -29.946 23.021 27.118 1.00 44.93 125 ALA C O 1
ATOM 4918 N N . LEU D 1 126 ? -28.093 23.142 25.857 1.00 41.60 126 LEU C N 1
ATOM 4919 C CA . LEU D 1 126 ? -27.827 24.493 26.307 1.00 40.11 126 LEU C CA 1
ATOM 4920 C C . LEU D 1 126 ? -29.057 25.357 26.123 1.00 41.41 126 LEU C C 1
ATOM 4921 O O . LEU D 1 126 ? -29.365 26.189 26.977 1.00 43.27 126 LEU C O 1
ATOM 4926 N N . LEU D 1 127 ? -29.763 25.181 25.014 1.00 42.57 127 LEU C N 1
ATOM 4927 C CA . LEU D 1 127 ? -30.925 26.036 24.734 1.00 43.68 127 LEU C CA 1
ATOM 4928 C C . LEU D 1 127 ? -32.200 25.633 25.480 1.00 44.81 127 LEU C C 1
ATOM 4929 O O . LEU D 1 127 ? -33.154 26.383 25.484 1.00 46.77 127 LEU C O 1
ATOM 4934 N N . ALA D 1 128 ? -32.218 24.456 26.088 1.00 44.23 128 ALA C N 1
ATOM 4935 C CA . ALA D 1 128 ? -33.403 23.944 26.752 1.00 44.90 128 ALA C CA 1
ATOM 4936 C C . ALA D 1 128 ? -33.355 24.116 28.281 1.00 45.10 128 ALA C C 1
ATOM 4937 O O . ALA D 1 128 ? -34.400 24.132 28.923 1.00 47.22 128 ALA C O 1
ATOM 4939 N N . VAL D 1 129 ? -32.173 24.213 28.879 1.00 43.05 129 VAL C N 1
ATOM 4940 C CA . VAL D 1 129 ? -32.098 24.204 30.340 1.00 44.28 129 VAL C CA 1
ATOM 4941 C C . VAL D 1 129 ? -32.296 25.559 31.007 1.00 44.54 129 VAL C C 1
ATOM 4942 O O . VAL D 1 129 ? -32.140 26.597 30.400 1.00 44.00 129 VAL C O 1
ATOM 4946 N N . GLY D 1 130 ? -32.606 25.529 32.295 1.00 46.49 130 GLY C N 1
ATOM 4947 C CA . GLY D 1 130 ? -32.726 26.741 33.084 1.00 47.20 130 GLY C CA 1
ATOM 4948 C C . GLY D 1 130 ? -31.418 27.502 33.180 1.00 45.84 130 GLY C C 1
ATOM 4949 O O . GLY D 1 130 ? -31.415 28.739 33.146 1.00 46.84 130 GLY C O 1
ATOM 4950 N N . LEU D 1 131 ? -30.301 26.785 33.280 1.00 44.52 131 LEU C N 1
ATOM 4951 C CA . LEU D 1 131 ? -29.010 27.452 33.484 1.00 44.07 131 LEU C CA 1
ATOM 4952 C C . LEU D 1 131 ? -27.869 26.881 32.626 1.00 41.56 131 LEU C C 1
ATOM 4953 O O . LEU D 1 131 ? -27.139 26.004 33.059 1.00 40.32 131 LEU C O 1
ATOM 4958 N N . PRO D 1 132 ? -27.747 27.365 31.391 1.00 40.24 132 PRO C N 1
ATOM 4959 C CA . PRO D 1 132 ? -26.655 26.926 30.560 1.00 38.24 132 PRO C CA 1
ATOM 4960 C C . PRO D 1 132 ? -25.407 27.675 30.956 1.00 36.58 132 PRO C C 1
ATOM 4961 O O . PRO D 1 132 ? -25.508 28.818 31.372 1.00 37.21 132 PRO C O 1
ATOM 4965 N N . VAL D 1 133 ? -24.248 27.058 30.771 1.00 34.83 133 VAL C N 1
ATOM 4966 C CA . VAL D 1 133 ? -22.989 27.722 30.952 1.00 33.77 133 VAL C CA 1
ATOM 4967 C C . VAL D 1 133 ? -21.971 27.197 29.983 1.00 33.38 133 VAL C C 1
ATOM 4968 O O . VAL D 1 133 ? -21.967 26.006 29.674 1.00 34.23 133 VAL C O 1
ATOM 4972 N N . ALA D 1 134 ? -21.004 28.035 29.648 1.00 32.37 134 ALA C N 1
ATOM 4973 C CA . ALA D 1 134 ? -19.930 27.619 28.791 1.00 31.91 134 ALA C CA 1
ATOM 4974 C C . ALA D 1 134 ? -18.592 28.066 29.326 1.00 32.19 134 ALA C C 1
ATOM 4975 O O . ALA D 1 134 ? -18.469 29.172 29.856 1.00 31.89 134 ALA C O 1
ATOM 4977 N N . PRO D 1 135 ? -17.563 27.228 29.136 1.00 32.22 135 PRO C N 1
ATOM 4978 C CA . PRO D 1 135 ? -16.248 27.646 29.548 1.00 33.10 135 PRO C CA 1
ATOM 4979 C C . PRO D 1 135 ? -15.657 28.727 28.629 1.00 34.66 135 PRO C C 1
ATOM 4980 O O . PRO D 1 135 ? -16.233 29.055 27.603 1.00 36.57 135 PRO C O 1
ATOM 4984 N N . ALA D 1 136 ? -14.520 29.289 29.011 1.00 36.31 136 ALA C N 1
ATOM 4985 C CA . ALA D 1 136 ? -13.923 30.408 28.247 1.00 38.49 136 ALA C CA 1
ATOM 4986 C C . ALA D 1 136 ? -13.424 29.965 26.892 1.00 37.60 136 ALA C C 1
ATOM 4987 O O . ALA D 1 136 ? -13.528 30.699 25.925 1.00 38.42 136 ALA C O 1
ATOM 4989 N N . ASN D 1 137 ? -12.925 28.747 26.818 1.00 37.92 137 ASN C N 1
ATOM 4990 C CA . ASN D 1 137 ? -12.485 28.190 25.542 1.00 39.43 137 ASN C CA 1
ATOM 4991 C C . ASN D 1 137 ? -13.624 27.749 24.599 1.00 37.18 137 ASN C C 1
ATOM 4992 O O . ASN D 1 137 ? -13.349 27.134 23.563 1.00 37.17 137 ASN C O 1
ATOM 4997 N N . ALA D 1 138 ? -14.880 28.037 24.941 1.00 34.38 138 ALA C N 1
ATOM 4998 C CA . ALA D 1 138 ? -16.006 27.534 24.152 1.00 33.74 138 ALA C CA 1
ATOM 4999 C C . ALA D 1 138 ? -15.996 28.061 22.728 1.00 32.94 138 ALA C C 1
ATOM 5000 O O . ALA D 1 138 ? -15.601 29.196 22.494 1.00 31.90 138 ALA C O 1
ATOM 5002 N N . HIS D 1 139 ? -16.427 27.244 21.780 1.00 33.03 139 HIS C N 1
ATOM 5003 C CA . HIS D 1 139 ? -16.591 27.732 20.415 1.00 33.98 139 HIS C CA 1
ATOM 5004 C C . HIS D 1 139 ? -17.520 28.947 20.359 1.00 34.87 139 HIS C C 1
ATOM 5005 O O . HIS D 1 139 ? -18.514 28.961 21.051 1.00 35.47 139 HIS C O 1
ATOM 5012 N N . PRO D 1 140 ? -17.192 29.970 19.544 1.00 36.08 140 PRO C N 1
ATOM 5013 C CA . PRO D 1 140 ? -17.986 31.199 19.506 1.00 36.26 140 PRO C CA 1
ATOM 5014 C C . PRO D 1 140 ? -19.444 30.980 19.179 1.00 36.05 140 PRO C C 1
ATOM 5015 O O . PRO D 1 140 ? -20.288 31.671 19.703 1.00 37.21 140 PRO C O 1
ATOM 5019 N N . TRP D 1 141 ? -19.758 30.017 18.339 1.00 35.75 141 TRP C N 1
ATOM 5020 C CA . TRP D 1 141 ? -21.161 29.686 18.110 1.00 36.07 141 TRP C CA 1
ATOM 5021 C C . TRP D 1 141 ? -21.950 29.313 19.363 1.00 36.92 141 TRP C C 1
ATOM 5022 O O . TRP D 1 141 ? -23.175 29.513 19.384 1.00 39.25 141 TRP C O 1
ATOM 5033 N N . ILE D 1 142 ? -21.276 28.744 20.364 1.00 35.56 142 ILE C N 1
ATOM 5034 C CA . ILE D 1 142 ? -21.896 28.370 21.634 1.00 36.56 142 ILE C CA 1
ATOM 5035 C C . ILE D 1 142 ? -21.838 29.550 22.590 1.00 37.19 142 ILE C C 1
ATOM 5036 O O . ILE D 1 142 ? -22.836 29.916 23.207 1.00 39.79 142 ILE C O 1
ATOM 5041 N N . ALA D 1 143 ? -20.646 30.118 22.739 1.00 37.40 143 ALA C N 1
ATOM 5042 C CA . ALA D 1 143 ? -20.449 31.323 23.516 1.00 36.94 143 ALA C CA 1
ATOM 5043 C C . ALA D 1 143 ? -21.561 32.366 23.226 1.00 37.66 143 ALA C C 1
ATOM 5044 O O . ALA D 1 143 ? -22.170 32.884 24.142 1.00 39.10 143 ALA C O 1
ATOM 5046 N N . GLU D 1 144 ? -21.763 32.680 21.958 1.00 37.10 144 GLU C N 1
ATOM 5047 C CA . GLU D 1 144 ? -22.771 33.642 21.483 1.00 39.18 144 GLU C CA 1
ATOM 5048 C C . GLU D 1 144 ? -24.173 33.352 21.957 1.00 39.30 144 GLU C C 1
ATOM 5049 O O . GLU D 1 144 ? -25.029 34.234 21.934 1.00 38.18 144 GLU C O 1
ATOM 5055 N N . ARG D 1 145 ? -24.433 32.079 22.242 1.00 39.36 145 ARG C N 1
ATOM 5056 C CA . ARG D 1 145 ? -25.790 31.624 22.511 1.00 40.03 145 ARG C CA 1
ATOM 5057 C C . ARG D 1 145 ? -26.011 31.309 24.000 1.00 39.52 145 ARG C C 1
ATOM 5058 O O . ARG D 1 145 ? -27.088 30.916 24.393 1.00 38.61 145 ARG C O 1
ATOM 5066 N N . VAL D 1 146 ? -24.998 31.548 24.820 1.00 40.72 146 VAL C N 1
ATOM 5067 C CA . VAL D 1 146 ? -25.093 31.357 26.278 1.00 43.20 146 VAL C CA 1
ATOM 5068 C C . VAL D 1 146 ? -24.555 32.585 27.017 1.00 43.84 146 VAL C C 1
ATOM 5069 O O . VAL D 1 146 ? -23.438 33.007 26.733 1.00 41.88 146 VAL C O 1
ATOM 5073 N N . GLN D 1 147 ? -25.306 33.120 27.982 1.00 47.66 147 GLN C N 1
ATOM 5074 C CA . GLN D 1 147 ? -24.840 34.363 28.684 1.00 51.77 147 GLN C CA 1
ATOM 5075 C C . GLN D 1 147 ? -23.679 34.070 29.642 1.00 48.06 147 GLN C C 1
ATOM 5076 O O . GLN D 1 147 ? -22.706 34.824 29.657 1.00 49.82 147 GLN C O 1
ATOM 5082 N N . TRP D 1 148 ? -23.752 32.974 30.399 1.00 42.94 148 TRP C N 1
ATOM 5083 C CA . TRP D 1 148 ? -22.773 32.727 31.445 1.00 39.96 148 TRP C CA 1
ATOM 5084 C C . TRP D 1 148 ? -21.528 32.026 30.912 1.00 39.77 148 TRP C C 1
ATOM 5085 O O . TRP D 1 148 ? -21.586 30.882 30.497 1.00 40.79 148 TRP C O 1
ATOM 5096 N N . HIS D 1 149 ? -20.398 32.734 30.930 1.00 39.77 149 HIS C N 1
ATOM 5097 C CA . HIS D 1 149 ? -19.118 32.178 30.554 1.00 38.80 149 HIS C CA 1
ATOM 5098 C C . HIS D 1 149 ? -18.212 32.190 31.767 1.00 38.19 149 HIS C C 1
ATOM 5099 O O . HIS D 1 149 ? -18.117 33.205 32.435 1.00 38.08 149 HIS C O 1
ATOM 5106 N N . THR D 1 150 ? -17.536 31.078 32.052 1.00 36.49 150 THR C N 1
ATOM 5107 C CA . THR D 1 150 ? -16.583 31.051 33.130 1.00 36.27 150 THR C CA 1
ATOM 5108 C C . THR D 1 150 ? -15.325 31.811 32.708 1.00 37.98 150 THR C C 1
ATOM 5109 O O . THR D 1 150 ? -14.982 31.892 31.529 1.00 35.67 150 THR C O 1
ATOM 5113 N N . ARG D 1 151 ? -14.632 32.382 33.681 1.00 41.16 151 ARG C N 1
ATOM 5114 C CA . ARG D 1 151 ? -13.344 32.991 33.407 1.00 42.56 151 ARG C CA 1
ATOM 5115 C C . ARG D 1 151 ? -12.361 31.919 33.006 1.00 40.38 151 ARG C C 1
ATOM 5116 O O . ARG D 1 151 ? -11.587 32.116 32.079 1.00 40.43 151 ARG C O 1
ATOM 5124 N N . ALA D 1 152 ? -12.402 30.770 33.672 1.00 37.90 152 ALA C N 1
ATOM 5125 C CA . ALA D 1 152 ? -11.427 29.706 33.391 1.00 36.54 152 ALA C CA 1
ATOM 5126 C C . ALA D 1 152 ? -11.801 28.832 32.198 1.00 37.05 152 ALA C C 1
ATOM 5127 O O . ALA D 1 152 ? -12.955 28.763 31.783 1.00 36.09 152 ALA C O 1
ATOM 5129 N N . ARG D 1 153 ? -10.788 28.129 31.705 1.00 39.40 153 ARG C N 1
ATOM 5130 C CA . ARG D 1 153 ? -10.895 27.268 30.550 1.00 41.42 153 ARG C CA 1
ATOM 5131 C C . ARG D 1 153 ? -11.251 25.865 30.948 1.00 41.12 153 ARG C C 1
ATOM 5132 O O . ARG D 1 153 ? -10.971 25.418 32.065 1.00 39.40 153 ARG C O 1
ATOM 5140 N N . GLY D 1 154 ? -11.858 25.150 30.008 1.00 40.08 154 GLY C N 1
ATOM 5141 C CA . GLY D 1 154 ? -12.192 23.757 30.217 1.00 39.39 154 GLY C CA 1
ATOM 5142 C C . GLY D 1 154 ? -10.926 23.026 30.569 1.00 39.04 154 GLY C C 1
ATOM 5143 O O . GLY D 1 154 ? -9.884 23.226 29.942 1.00 37.63 154 GLY C O 1
ATOM 5144 N N . GLY D 1 155 ? -11.008 22.186 31.584 1.00 40.89 155 GLY C N 1
ATOM 5145 C CA . GLY D 1 155 ? -9.868 21.346 31.979 1.00 43.08 155 GLY C CA 1
ATOM 5146 C C . GLY D 1 155 ? -8.844 22.119 32.786 1.00 44.82 155 GLY C C 1
ATOM 5147 O O . GLY D 1 155 ? -7.787 21.586 33.107 1.00 45.19 155 GLY C O 1
ATOM 5148 N N . GLU D 1 156 ? -9.168 23.384 33.096 1.00 44.27 156 GLU C N 1
ATOM 5149 C CA . GLU D 1 156 ? -8.332 24.255 33.927 1.00 40.66 156 GLU C CA 1
ATOM 5150 C C . GLU D 1 156 ? -9.190 24.947 35.001 1.00 38.13 156 GLU C C 1
ATOM 5151 O O . GLU D 1 156 ? -8.973 26.096 35.345 1.00 36.59 156 GLU C O 1
ATOM 5157 N N . GLY D 1 157 ? -10.187 24.232 35.517 1.00 37.57 157 GLY C N 1
ATOM 5158 C CA . GLY D 1 157 ? -11.012 24.720 36.622 1.00 37.04 157 GLY C CA 1
ATOM 5159 C C . GLY D 1 157 ? -12.347 25.348 36.269 1.00 35.47 157 GLY C C 1
ATOM 5160 O O . GLY D 1 157 ? -13.012 25.895 37.137 1.00 34.32 157 GLY C O 1
ATOM 5161 N N . ALA D 1 158 ? -12.731 25.302 35.002 1.00 34.67 158 ALA C N 1
ATOM 5162 C CA . ALA D 1 158 ? -13.980 25.920 34.584 1.00 35.45 158 ALA C CA 1
ATOM 5163 C C . ALA D 1 158 ? -15.183 25.287 35.297 1.00 36.13 158 ALA C C 1
ATOM 5164 O O . ALA D 1 158 ? -16.103 25.979 35.739 1.00 34.39 158 ALA C O 1
ATOM 5166 N N . ALA D 1 159 ? -15.165 23.970 35.429 1.00 36.31 159 ALA C N 1
ATOM 5167 C CA . ALA D 1 159 ? -16.256 23.305 36.107 1.00 37.73 159 ALA C CA 1
ATOM 5168 C C . ALA D 1 159 ? -16.262 23.611 37.617 1.00 39.94 159 ALA C C 1
ATOM 5169 O O . ALA D 1 159 ? -17.323 23.766 38.227 1.00 43.63 159 ALA C O 1
ATOM 5171 N N . ARG D 1 160 ? -15.089 23.704 38.236 1.00 38.14 160 ARG C N 1
ATOM 5172 C CA . ARG D 1 160 ? -15.034 24.100 39.625 1.00 37.17 160 ARG C CA 1
ATOM 5173 C C . ARG D 1 160 ? -15.634 25.472 39.758 1.00 36.21 160 ARG C C 1
ATOM 5174 O O . ARG D 1 160 ? -16.398 25.744 40.683 1.00 39.42 160 ARG C O 1
ATOM 5182 N N . GLU D 1 161 ? -15.289 26.354 38.830 1.00 34.01 161 GLU C N 1
ATOM 5183 C CA . GLU D 1 161 ? -15.804 27.718 38.875 1.00 33.69 161 GLU C CA 1
ATOM 5184 C C . GLU D 1 161 ? -17.331 27.723 38.876 1.00 33.94 161 GLU C C 1
ATOM 5185 O O . GLU D 1 161 ? -17.946 28.505 39.586 1.00 33.88 161 GLU C O 1
ATOM 5191 N N . VAL D 1 162 ? -17.927 26.810 38.117 1.00 33.54 162 VAL C N 1
ATOM 5192 C CA . VAL D 1 162 ? -19.367 26.640 38.113 1.00 34.53 162 VAL C CA 1
ATOM 5193 C C . VAL D 1 162 ? -19.844 26.096 39.446 1.00 35.94 162 VAL C C 1
ATOM 5194 O O . VAL D 1 162 ? -20.728 26.683 40.090 1.00 38.82 162 VAL C O 1
ATOM 5198 N N . CYS D 1 163 ? -19.261 24.997 39.889 1.00 35.35 163 CYS C N 1
ATOM 5199 C CA . CYS D 1 163 ? -19.622 24.434 41.186 1.00 36.48 163 CYS C CA 1
ATOM 5200 C C . CYS D 1 163 ? -19.589 25.487 42.290 1.00 35.86 163 CYS C C 1
ATOM 5201 O O . CYS D 1 163 ? -20.535 25.631 43.053 1.00 36.75 163 CYS C O 1
ATOM 5204 N N . ASP D 1 164 ? -18.522 26.279 42.341 1.00 34.54 164 ASP C N 1
ATOM 5205 C CA . ASP D 1 164 ? -18.413 27.305 43.374 1.00 34.42 164 ASP C CA 1
ATOM 5206 C C . ASP D 1 164 ? -19.613 28.272 43.356 1.00 34.76 164 ASP C C 1
ATOM 5207 O O . ASP D 1 164 ? -20.156 28.630 44.408 1.00 35.71 164 ASP C O 1
ATOM 5212 N N . VAL D 1 165 ? -20.042 28.665 42.170 1.00 33.46 165 VAL C N 1
ATOM 5213 C CA . VAL D 1 165 ? -21.135 29.595 42.057 1.00 34.71 165 VAL C CA 1
ATOM 5214 C C . VAL D 1 165 ? -22.409 29.002 42.652 1.00 36.78 165 VAL C C 1
ATOM 5215 O O . VAL D 1 165 ? -23.106 29.634 43.458 1.00 37.22 165 VAL C O 1
ATOM 5219 N N . VAL D 1 166 ? -22.689 27.770 42.244 1.00 37.27 166 VAL C N 1
ATOM 5220 C CA . VAL D 1 166 ? -23.915 27.098 42.627 1.00 37.60 166 VAL C CA 1
ATOM 5221 C C . VAL D 1 166 ? -23.920 26.914 44.128 1.00 38.71 166 VAL C C 1
ATOM 5222 O O . VAL D 1 166 ? -24.868 27.280 44.815 1.00 40.10 166 VAL C O 1
ATOM 5226 N N . LEU D 1 167 ? -22.844 26.351 44.636 1.00 39.29 167 LEU C N 1
ATOM 5227 C CA . LEU D 1 167 ? -22.696 26.196 46.072 1.00 41.16 167 LEU C CA 1
ATOM 5228 C C . LEU D 1 167 ? -22.853 27.545 46.801 1.00 42.04 167 LEU C C 1
ATOM 5229 O O . LEU D 1 167 ? -23.580 27.640 47.781 1.00 43.29 167 LEU C O 1
ATOM 5234 N N . ALA D 1 168 ? -22.227 28.601 46.291 1.00 41.45 168 ALA C N 1
ATOM 5235 C CA . ALA D 1 168 ? -22.359 29.898 46.933 1.00 41.79 168 ALA C CA 1
ATOM 5236 C C . ALA D 1 168 ? -23.808 30.358 46.925 1.00 43.48 168 ALA C C 1
ATOM 5237 O O . ALA D 1 168 ? -24.318 30.875 47.931 1.00 43.81 168 ALA C O 1
ATOM 5239 N N . ALA D 1 169 ? -24.473 30.190 45.785 1.00 43.33 169 ALA C N 1
ATOM 5240 C CA . ALA D 1 169 ? -25.860 30.641 45.657 1.00 45.11 169 ALA C CA 1
ATOM 5241 C C . ALA D 1 169 ? -26.786 29.850 46.558 1.00 46.77 169 ALA C C 1
ATOM 5242 O O . ALA D 1 169 ? -27.851 30.336 46.910 1.00 50.05 169 ALA C O 1
ATOM 5244 N N . GLN D 1 170 ? -26.381 28.642 46.936 1.00 46.70 170 GLN C N 1
ATOM 5245 C CA . GLN D 1 170 ? -27.189 27.793 47.815 1.00 48.13 170 GLN C CA 1
ATOM 5246 C C . GLN D 1 170 ? -26.697 27.781 49.278 1.00 50.65 170 GLN C C 1
ATOM 5247 O O . GLN D 1 170 ? -27.026 26.881 50.047 1.00 49.85 170 GLN C O 1
ATOM 5253 N N . GLY D 1 171 ? -25.910 28.799 49.645 1.00 51.85 171 GLY C N 1
ATOM 5254 C CA . GLY D 1 171 ? -25.547 29.047 51.035 1.00 53.05 171 GLY C CA 1
ATOM 5255 C C . GLY D 1 171 ? -24.624 27.993 51.623 1.00 55.21 171 GLY C C 1
ATOM 5256 O O . GLY D 1 171 ? -24.540 27.827 52.839 1.00 57.12 171 GLY C O 1
ATOM 5257 N N . GLN D 1 172 ? -23.868 27.320 50.768 1.00 54.24 172 GLN C N 1
ATOM 5258 C CA . GLN D 1 172 ? -23.130 26.143 51.183 1.00 54.50 172 GLN C CA 1
ATOM 5259 C C . GLN D 1 172 ? -21.651 26.423 51.545 1.00 54.70 172 GLN C C 1
ATOM 5260 O O . GLN D 1 172 ? -20.960 25.544 52.072 1.00 54.17 172 GLN C O 1
ATOM 5266 N N . VAL D 1 173 ? -21.188 27.662 51.338 1.00 54.78 173 VAL C N 1
ATOM 5267 C CA . VAL D 1 173 ? -19.754 27.953 51.354 1.00 53.02 173 VAL C CA 1
ATOM 5268 C C . VAL D 1 173 ? -19.199 27.941 52.747 1.00 53.85 173 VAL C C 1
ATOM 5269 O O . VAL D 1 173 ? -18.199 27.253 53.008 1.00 57.58 173 VAL C O 1
ATOM 5273 N N . ASP D 1 174 ? -19.816 28.719 53.628 1.00 54.39 174 ASP C N 1
ATOM 5274 C CA . ASP D 1 174 ? -19.336 28.856 55.004 1.00 55.81 174 ASP C CA 1
ATOM 5275 C C . ASP D 1 174 ? -19.061 27.510 55.624 1.00 54.46 174 ASP C C 1
ATOM 5276 O O . ASP D 1 174 ? -18.065 27.345 56.318 1.00 55.46 174 ASP C O 1
ATOM 5281 N N . SER D 1 175 ? -19.931 26.540 55.365 1.00 52.98 175 SER C N 1
ATOM 5282 C CA . SER D 1 175 ? -19.776 25.231 55.969 1.00 52.36 175 SER C CA 1
ATOM 5283 C C . SER D 1 175 ? -18.709 24.409 55.245 1.00 49.41 175 SER C C 1
ATOM 5284 O O . SER D 1 175 ? -18.028 23.600 55.862 1.00 48.77 175 SER C O 1
ATOM 5287 N N . ILE D 1 176 ? -18.564 24.612 53.935 1.00 48.83 176 ILE C N 1
ATOM 5288 C CA . ILE D 1 176 ? -17.491 23.950 53.182 1.00 48.16 176 ILE C CA 1
ATOM 5289 C C . ILE D 1 176 ? -16.177 24.335 53.787 1.00 48.42 176 ILE C C 1
ATOM 5290 O O . ILE D 1 176 ? -15.386 23.476 54.160 1.00 51.09 176 ILE C O 1
ATOM 5292 N N . ILE D 1 177 ? -15.965 25.634 53.935 1.00 48.20 177 ILE C N 1
ATOM 5293 C CA . ILE D 1 177 ? -14.742 26.132 54.558 1.00 49.55 177 ILE C CA 1
ATOM 5294 C C . ILE D 1 177 ? -14.520 25.637 55.984 1.00 51.19 177 ILE C C 1
ATOM 5295 O O . ILE D 1 177 ? -13.413 25.271 56.362 1.00 51.06 177 ILE C O 1
ATOM 5300 N N . ALA D 1 178 ? -15.573 25.626 56.780 1.00 53.01 178 ALA C N 1
ATOM 5301 C CA . ALA D 1 178 ? -15.463 25.148 58.152 1.00 54.52 178 ALA C CA 1
ATOM 5302 C C . ALA D 1 178 ? -15.040 23.680 58.191 1.00 54.36 178 ALA C C 1
ATOM 5303 O O . ALA D 1 178 ? -14.238 23.293 59.052 1.00 56.19 178 ALA C O 1
ATOM 5305 N N . ARG D 1 179 ? -15.587 22.861 57.292 1.00 53.03 179 ARG C N 1
ATOM 5306 C CA . ARG D 1 179 ? -15.275 21.436 57.301 1.00 53.50 179 ARG C CA 1
ATOM 5307 C C . ARG D 1 179 ? -13.789 21.242 57.076 1.00 52.05 179 ARG C C 1
ATOM 5308 O O . ARG D 1 179 ? -13.191 20.356 57.664 1.00 52.43 179 ARG C O 1
ATOM 5310 N N . PHE D 1 180 ? -13.185 22.099 56.255 1.00 50.80 180 PHE C N 1
ATOM 5311 C CA . PHE D 1 180 ? -11.771 21.926 55.887 1.00 50.02 180 PHE C CA 1
ATOM 5312 C C . PHE D 1 180 ? -10.749 22.739 56.686 1.00 51.88 180 PHE C C 1
ATOM 5313 O O . PHE D 1 180 ? -9.549 22.651 56.412 1.00 51.78 180 PHE C O 1
ATOM 5321 N N . SER D 1 181 ? -11.193 23.497 57.681 1.00 53.69 181 SER C N 1
ATOM 5322 C CA . SER D 1 181 ? -10.271 24.421 58.354 1.00 55.44 181 SER C CA 1
ATOM 5323 C C . SER D 1 181 ? -9.448 23.781 59.442 1.00 58.03 181 SER C C 1
ATOM 5324 O O . SER D 1 181 ? -8.555 24.435 59.985 1.00 61.04 181 SER C O 1
ATOM 5327 N N . ALA D 1 182 ? -9.733 22.517 59.765 1.00 58.93 182 ALA C N 1
ATOM 5328 C CA . ALA D 1 182 ? -8.845 21.740 60.659 1.00 57.63 182 ALA C CA 1
ATOM 5329 C C . ALA D 1 182 ? -9.257 20.275 60.657 1.00 57.55 182 ALA C C 1
ATOM 5330 O O . ALA D 1 182 ? -8.495 19.424 60.226 1.00 55.76 182 ALA C O 1
#

Secondary structure (DSSP, 8-state):
---TTTTS-HHHHHHHTT--EEEE-STTTTS-SEEEE-TTS-EE----HHHHHHHHHHHHTT-EEEEE-SS--HHHHHHHHHHT-EEE-S-S-HHHHHHHHHHHTT--GGGEEEE--SGGGHHHHTTSSEEEB-TT--HHHHTT-S-B-SSPTTTTHHHHHHHHHHHHTT-HHHHHHHH--/----TTTTS-HHHHHHHTT--EEEE-STTTTS-S--EE-TTS-EEEEEEHHHHHHHHHHHHTT-EEEEE-SS--HHHHHHHHHHT-EEE-S-S-HHHHHHHHHHHHT--GGGEEEE--SGGGHHHHTTSSEEEB-TT--HHHHTT-S-B-SSPTTTTHHHHHHHHHHHHTT-HHHHHHHH-/----TTTTS-HHHHHHHTT--EEEE-STTTTS-SEEEE-TTS-EE----HHHHHHHHHHHHTT-EEEEE-SS--HHHHHHHHHHT-EEE-S-S-HHHHHHHHHHHHT--GGGEEEE--SGGGHHHHTTSSEEEB-TT--HHHHTT-S-B-SSPTTTTHHHHHHHHHHHHTT-HHHHHHHH--/----TTTTS-HHHHHHHTT--EEEE-STTTTS-S--EE-TTS-EEEEEEHHHHHHHHHHHHTT-EEEEEESS--HHHHHHHHHHT-EEEES-S-HHHHHHHHHHHTT--GGGEEEE--SGGGHHHHTTSSEEEB-TT--HHHHTT-S-B-SSPTTTTHHHHHHHHHHHHTT-HHHHHHHHT-

Nearest PDB structures (foldseek):
  4nav-assembly1_D  TM=1.004E+00  e=6.824E-38  Xanthomonas campestris pv. campestris str. ATCC 33913
  3hyc-assembly3_E  TM=9.783E-01  e=5.785E-21  Escherichia coli B
  3mmz-assembly1_A  TM=9.700E-01  e=6.176E-16  Streptomyces avermitilis MA-4680 = NBRC 14893
  3mmz-assembly1_D-2  TM=9.708E-01  e=1.132E-15  Streptomyces avermitilis MA-4680 = NBRC 14893
  3ewi-assembly1_A-2  TM=9.153E-01  e=4.302E-14  Mus musculus

InterPro domains:
  IPR010023 KdsC family [PIRSF006118] (9-179)
  IPR010023 KdsC family [SFLDG01138] (15-174)
  IPR010023 KdsC family [TIGR01670] (21-171)
  IPR023214 HAD superfamily [G3DSA:3.40.50.1000] (1-182)
  IPR036412 HAD-like superfamily [SSF56784] (16-177)
  IPR050793 CMP-NeuNAc synthase [PTHR21485] (18-168)

Sequence (726 aa):
MPYSPLQDLPADLIDRAARVRLACFDVDGTLTDGRLYYDHAGNESKAFNVLDGQGLKQLEHAGIHVALITARASLSAEKRGQDLGLHVQIGVKNKRLAVLALCQEHGLSLDQVLFMGDDLPDLPALLAVGLPVAPANAHPWIAERVQWHTRARGGEGAAREVCDVVLAAQGQVDSIIARFSAPYSPLQDLPADLIDRAARVRLACFDVDGTLTDGRLYYDHAGNESKAFNVLDGQGLKQLEHAGIHVALITARASLSAEKRGQDLGLHVQIGVKNKRLAVLALCQEHGLSLDQVLFMGDDLPDLPALLAVGLPVAPANAHPWIAERVQWHTRARGGEGAAREVCDVVLAAQGQVDSIIARFSAMPYSPLQDLPADLIDRAARVRLACFDVDGTLTDGRLYYDHAGNESKAFNVLDGQGLKQLEHAGIHVALITARASLSAEKRGQDLGLHVQIGVKNKRLAVLALCQEHGLSLDQVLFMGDDLPDLPALLAVGLPVAPANAHPWIAERVQWHTRARGGEGAAREVCDVVLAAQGQVDSIIARFSMPYSPLQDLPADLIDRAARVRLACFDVDGTLTDGRLYYDHAGNESKAFNVLDGQGLKQLEHAGIHVALITARASLSAEKRGQDLGLHVQIGVKNKRLAVLALCQEHGLSLDQVLFMGDDLPDLPALLAVGLPVAPANAHPWIAERVQWHTRARGGEGAAREVCDVVLAAQGQVDSIIARFSA

B-factor: mean 49.2, std 14.65, range [18.76, 108.9]

Organism: Xanthomonas campestris pv. campestris (strain ATCC 33913 / DSM 3586 / NCPPB 528 / LMG 568 / P 25) (NCBI:txid190485)

Foldseek 3Di:
DDDALCPPPDPLQLVLLQLAQEEEEEVAFAQFVNDWDQDPVRDTDTAGAVLLLVLVLVCVVVNHAYEYEYLAQDVRVVVSCVVSVHHYDYNDPAVLVVVVVVCVVVVHDLSNYEYEDADDSCVVSLVRHNHYEYEPNGDVVVVVVHDHYAPHTRRGCRNSSSSSSSCSSNVNVVVVCVVPPD/DDALCPPPDPLQLVLLQLAQEEEEEVAFAQFVNDWDQDPVRDTDTAGAVLLLVLVLVCVVVNHAYEYEYLAQDVNVVVSCVVSVHHYDYNDPAVLVVVVVVCVVVVHDLSNYEYEDADDSCVVSQVRHNHYEYEPNHDVVVVVVHDHYAPHTRRGCRNSSSSSSSCSSNVNVVVVCVVPPD/DDDALCPPPDPLQLVLLQLAQEEEEEVAFAQFVNDWDQDPVRDTDTAGAVLLLVLVLVCVVVNHAYEYEYLAQDVNVVVVCVVSVHHYDYNDPAPLVVVVVVCVVVVHDQSNYEYEDADDSCVVSQVRHNHYEYEPNHDVVVVVVHDHYAPHTRRGCRNSSSSSSSCVSNVNPVVVVVVVD/DDDALCPPPDPLQLVLLQLAQEEEEEVAFAQFVNDWDQDPVRDTDTAGAVLLLVLVLVCVVVNRAYEYEYLAQDVNVVVSCVVSVHHYDYNDPAVLVVVVVVCVVVVHDLSNYEYEDADDSCVVSQVRHNHYEYEPNHDVVVVVVHPHYAPHTRRGCRNSSSSSSSCSSNVNVVVVCVVPVD